Protein AF-0000000067512627 (afdb_homodimer)

Secondary structure (DSSP, 8-state):
----------------HHHHHHHHHHHHHHHHTS--SPPPPPS---EEEEETTTHHHHHHHHHHHHHH-SSEEEEEES-EE-HHHHHHHHHHHHTT-EEEEEEEGGGHHHHHHHHHHHHTT--SSS----HHHHHHHEEE-SSSEEEETTEEEEEE-SSS-B--EEEEETTTEEEEES--EEHHHHHTSBEEEEEE--HHHHHHHHHHHHHHHTT-TT-----EEEE-SS-EEEEEEETTTHHHHHHHHHHHHHH--SEEEEEES-B--HHHHHHHHHHHHTT-EEEEEE-GGGTTTS-HHHHHHTT--EEE---SS-B--EEEEETTTEEEEES--BSHHHHHTSBEEEEEEE-HHHHHHHHHHHHHHHHHSEE-/----------------HHHHHHHHHHHHHHHHTS--SPPPPPS---EEEEETTTHHHHHHHHHHHHHH-SSEEEEEES-EE-HHHHHHHHHHHHTT-EEEEEEEGGGHHHHHHHHHHHHTT--SSS----HHHHHHHEEE-SSSEEEETTEEEEEE-SSS-B--EEEEETTTEEEEES--EEHHHHHTSBEEEEEE--HHHHHHHHHHHHHHHTT-TT-----EEEE-SS-EEEEEEETTTHHHHHHHHHHHHHH--SEEEEEES-B--HHHHHHHHHHHHTT-EEEEEE-GGGTTTS-HHHHHHTT--EEE---SS-B--EEEEETTTEEEEES--BSHHHHHTSBEEEEEEE-HHHHHHHHHHHHHHHHHSEE-

InterPro domains:
  IPR001736 Phospholipase D/Transphosphatidylase [PS50035] (158-185)
  IPR001736 Phospholipase D/Transphosphatidylase [PS50035] (315-342)
  IPR001736 Phospholipase D/Transphosphatidylase [SM00155] (158-185)
  IPR001736 Phospholipase D/Transphosphatidylase [SM00155] (315-342)
  IPR025202 Cardiolipin synthase-like, phospholipase D-like domain [PF13091] (62-212)
  IPR025202 Cardiolipin synthase-like, phospholipase D-like domain [PF13091] (249-370)
  IPR051406 Phospholipase D domain-containing protein [PTHR43856] (236-375)

Organism: Thermus thermophilus (strain ATCC 27634 / DSM 579 / HB8) (NCBI:txid300852)

Foldseek 3Di:
DDPPPPPDPPPPPPPDPVVVVVVVVVVVVVVVQPQPDADPADEDDKDKAKPQVCLVVVVVVLLVLLVPFDAEKEWEFAAAQALSNLLSVVNSVVNVHQYEYEYAPVRVVNNQQSNLQSLVVHDDPPGDDDPVSSVVAWADPDPFWIGGNNYIYGHQHDPAGQQAGWMQGNLFKMKFFAAGNHPCSSNAETIMIMIDRHSQVSVVVVQQSCCCSVPVVQGPQRKTWYHHDFKTWIKGKDQVVLVVQVVVVLVLLLPFDAEKFWEAAAAQQPSVLVSLLVSVVNPHQYEYEYAPVCPVRNPVVSCVVSVHWYWYFDRPDTHRWGWMAGPLFWIKTGSAGNDPSSHHPYIIMIIIMGGNVVSVVVVVVRVVRRVRTGTD/DPPPPPPDPPPPPPPPPVVVVVVVVVVVVVVVQPAPDADPADEDDKDKAKPQVCLVVVVVVLLVLLVPFDAEKEWEFEAAQALSNLLSVVNSVVNVHQYEYEYAPVRVVNNQQSNLQSLVVHDDPPGDDDPVSSVVAWADPDPFWIGGNNYIYGHQDDPAGQQAGWMQGNLFKMKFFAAGNHPCSHNAETIMIMIGRHSQVSVVVVQQSCCCSVPVVQGPQRKTWYHHDFKTWIKGKDQVVLVVQVVVVLVLLLPFDAEKFWEAAAAQQPSVLVSLLVSVVNPHQYEYEYAPVCPVRNPVVSCVVSVHWYWYFDRPDTHRWGWMAGPLFWIKTGSAGNDPSSHHPYIIMIIIMGGNVVSVVVVVVRVVRVVRTGTD

Solvent-accessible surface area (backbone atoms only — not comparable to full-atom values): 36776 Å² total; per-residue (Å²): 139,84,81,77,80,79,80,77,80,80,70,90,65,74,79,54,70,62,57,57,48,48,51,51,48,50,52,45,50,50,55,67,70,38,79,62,80,63,49,76,63,36,74,50,66,75,43,78,32,48,26,31,87,32,14,70,60,43,50,52,51,53,42,48,50,34,68,64,42,74,53,29,38,47,32,32,35,33,46,49,58,31,52,67,59,33,36,29,53,50,53,25,37,75,72,64,20,49,50,40,40,35,33,18,43,70,39,46,57,38,47,46,43,32,34,42,23,25,76,71,68,56,86,61,81,78,65,78,51,54,68,69,58,46,63,72,34,46,43,81,73,49,98,48,28,31,28,40,61,82,32,44,34,32,40,40,77,53,82,39,46,40,40,29,29,37,37,27,41,55,51,35,21,29,38,33,21,38,42,46,48,29,53,54,32,33,64,57,14,32,21,34,40,34,38,40,51,30,43,64,44,8,43,44,53,45,50,32,46,49,28,35,69,70,63,40,75,50,38,62,23,68,67,35,51,27,27,34,69,68,37,34,35,37,39,23,21,14,22,66,15,7,65,60,39,51,50,50,51,52,51,53,56,70,67,46,75,51,33,39,41,34,32,30,38,43,42,52,27,63,67,57,53,51,50,51,48,48,43,37,72,73,67,27,50,48,42,38,31,31,21,58,89,40,59,86,64,29,50,56,65,64,39,47,73,70,66,44,50,42,27,28,49,63,61,91,57,47,44,46,31,30,39,35,34,34,57,53,28,27,34,36,35,22,36,37,47,46,34,59,52,31,31,64,50,14,28,20,32,38,34,46,34,45,19,48,70,61,14,45,54,52,46,53,52,48,48,52,48,48,69,64,21,43,80,110,132,86,77,80,78,78,81,76,82,79,73,90,65,73,79,56,68,62,57,57,50,49,51,52,49,49,51,46,50,51,54,66,69,38,79,62,80,64,49,78,63,35,75,50,64,76,42,77,35,47,26,32,87,32,14,70,60,44,51,50,51,52,42,48,50,36,69,64,43,71,54,28,39,47,30,33,38,34,46,49,58,30,52,69,59,33,36,29,52,51,53,25,37,73,72,65,20,48,49,39,39,33,34,18,42,70,38,46,57,39,48,46,42,34,33,44,22,24,73,71,68,56,87,61,81,78,65,78,52,53,66,69,56,45,62,73,34,46,43,81,74,49,98,50,29,31,27,42,61,82,31,44,34,33,42,39,76,52,82,41,46,40,42,30,27,37,37,27,41,55,50,34,19,30,39,33,21,39,41,46,46,29,52,54,34,32,62,57,14,32,22,34,39,35,38,39,50,30,43,64,46,9,42,44,52,46,50,33,47,49,29,36,69,70,63,39,74,50,40,61,24,67,67,34,50,27,27,34,70,67,37,35,36,36,39,24,22,14,21,66,15,7,64,59,39,52,50,51,52,52,50,54,55,69,67,46,75,51,33,39,40,35,32,28,37,44,44,52,26,62,69,57,54,51,50,51,47,49,42,37,71,73,66,28,50,47,42,37,31,32,22,57,90,40,58,85,64,30,50,54,66,65,39,48,75,70,66,44,51,43,27,28,49,63,61,91,58,46,46,44,31,30,39,36,35,34,57,53,30,27,33,35,34,23,36,37,47,46,34,58,52,29,30,64,49,14,28,19,32,37,34,46,33,45,18,48,69,60,15,45,56,52,46,52,51,50,49,52,46,47,68,64,22,44,79,110

Nearest PDB structures (foldseek):
  1byr-assembly1_A  TM=9.201E-01  e=1.057E-13  Salmonella enterica subsp. enterica serovar Typhimurium
  4ggj-assembly1_A  TM=9.192E-01  e=8.841E-12  Mus musculus
  6ehi-assembly5_J  TM=8.937E-01  e=3.789E-11  Helicobacter pylori
  4h4a-assembly1_A  TM=8.060E-01  e=4.305E-07  Drosophila melanogaster
  4gen-assembly1_A  TM=7.871E-01  e=7.430E-07  Drosophila melanogaster

Structure (mmCIF, N/CA/C/O backbone):
data_AF-0000000067512627-model_v1
#
loop_
_entity.id
_entity.type
_entity.pdbx_description
1 polymer 'phospholipase D'
#
loop_
_atom_site.group_PDB
_atom_site.id
_atom_site.type_symbol
_atom_site.label_atom_id
_atom_site.label_alt_id
_atom_site.label_comp_id
_atom_site.label_asym_id
_atom_site.label_entity_id
_atom_site.label_seq_id
_atom_site.pdbx_PDB_ins_code
_atom_site.Cartn_x
_atom_site.Cartn_y
_atom_site.Cartn_z
_atom_site.occupancy
_atom_site.B_iso_or_equiv
_atom_site.auth_seq_id
_atom_site.auth_comp_id
_atom_site.auth_asym_id
_atom_site.auth_atom_id
_atom_site.pdbx_PDB_model_num
ATOM 1 N N . MET A 1 1 ? 11 -91.188 35.906 1 28.27 1 MET A N 1
ATOM 2 C CA . MET A 1 1 ? 9.742 -90.5 35.719 1 28.27 1 MET A CA 1
ATOM 3 C C . MET A 1 1 ? 10 -89 35.375 1 28.27 1 MET A C 1
ATOM 5 O O . MET A 1 1 ? 10.469 -88.25 36.188 1 28.27 1 MET A O 1
ATOM 9 N N . ALA A 1 2 ? 10.484 -88.75 34.062 1 29.45 2 ALA A N 1
ATOM 10 C CA . ALA A 1 2 ? 11.023 -87.625 33.281 1 29.45 2 ALA A CA 1
ATOM 11 C C . ALA A 1 2 ? 9.984 -86.562 33.094 1 29.45 2 ALA A C 1
ATOM 13 O O . ALA A 1 2 ? 8.906 -86.75 32.531 1 29.45 2 ALA A O 1
ATOM 14 N N . THR A 1 3 ? 9.836 -85.625 34 1 31.31 3 THR A N 1
ATOM 15 C CA . THR A 1 3 ? 8.93 -84.5 34.125 1 31.31 3 THR A CA 1
ATOM 16 C C . THR A 1 3 ? 9.117 -83.5 32.969 1 31.31 3 THR A C 1
ATOM 18 O O . THR A 1 3 ? 10.164 -82.875 32.875 1 31.31 3 THR A O 1
ATOM 21 N N . ARG A 1 4 ? 8.641 -83.812 31.75 1 28.98 4 ARG A N 1
ATOM 22 C CA . ARG A 1 4 ? 8.695 -83.062 30.5 1 28.98 4 ARG A CA 1
ATOM 23 C C . ARG A 1 4 ? 8 -81.75 30.641 1 28.98 4 ARG A C 1
ATOM 25 O O . ARG A 1 4 ? 6.805 -81.688 30.938 1 28.98 4 ARG A O 1
ATOM 32 N N . ARG A 1 5 ? 8.703 -80.625 31.047 1 28.73 5 ARG A N 1
ATOM 33 C CA . ARG A 1 5 ? 8.266 -79.25 31.172 1 28.73 5 ARG A CA 1
ATOM 34 C C . ARG A 1 5 ? 7.789 -78.688 29.828 1 28.73 5 ARG A C 1
ATOM 36 O O . ARG A 1 5 ? 8.555 -78.688 28.859 1 28.73 5 ARG A O 1
ATOM 43 N N . ARG A 1 6 ? 6.512 -78.938 29.438 1 30.44 6 ARG A N 1
ATOM 44 C CA . ARG A 1 6 ? 5.848 -78.438 28.25 1 30.44 6 ARG A CA 1
ATOM 45 C C . ARG A 1 6 ? 5.938 -76.875 28.156 1 30.44 6 ARG A C 1
ATOM 47 O O . ARG A 1 6 ? 5.492 -76.188 29.078 1 30.44 6 ARG A O 1
ATOM 54 N N . ARG A 1 7 ? 6.996 -76.312 27.547 1 28.25 7 ARG A N 1
ATOM 55 C CA . ARG A 1 7 ? 7.191 -74.938 27.25 1 28.25 7 ARG A CA 1
ATOM 56 C C . ARG A 1 7 ? 6 -74.375 26.484 1 28.25 7 ARG A C 1
ATOM 58 O O . ARG A 1 7 ? 5.598 -74.875 25.453 1 28.25 7 ARG A O 1
ATOM 65 N N . GLY A 1 8 ? 5.012 -73.75 27.156 1 28.27 8 GLY A N 1
ATOM 66 C CA . GLY A 1 8 ? 3.795 -73.062 26.703 1 28.27 8 GLY A CA 1
ATOM 67 C C . GLY A 1 8 ? 4.043 -72 25.641 1 28.27 8 GLY A C 1
ATOM 68 O O . GLY A 1 8 ? 4.941 -71.188 25.766 1 28.27 8 GLY A O 1
ATOM 69 N N . ARG A 1 9 ? 3.857 -72.375 24.328 1 32.09 9 ARG A N 1
ATOM 70 C CA . ARG A 1 9 ? 3.848 -71.5 23.172 1 32.09 9 ARG A CA 1
ATOM 71 C C . ARG A 1 9 ? 2.965 -70.25 23.406 1 32.09 9 ARG A C 1
ATOM 73 O O . ARG A 1 9 ? 1.767 -70.375 23.672 1 32.09 9 ARG A O 1
ATOM 80 N N . LYS A 1 10 ? 3.463 -69.125 24.016 1 29.34 10 LYS A N 1
ATOM 81 C CA . LYS A 1 10 ? 2.746 -67.875 24.109 1 29.34 10 LYS A CA 1
ATOM 82 C C . LYS A 1 10 ? 2.275 -67.438 22.734 1 29.34 10 LYS A C 1
ATOM 84 O O . LYS A 1 10 ? 3.082 -67.25 21.812 1 29.34 10 LYS A O 1
ATOM 89 N N . ALA A 1 11 ? 1.023 -67.688 22.312 1 33.25 11 ALA A N 1
ATOM 90 C CA . ALA A 1 11 ? 0.298 -67.188 21.141 1 33.25 11 ALA A CA 1
ATOM 91 C C . ALA A 1 11 ? 0.394 -65.688 21.031 1 33.25 11 ALA A C 1
ATOM 93 O O . ALA A 1 11 ? 0.182 -65 22.016 1 33.25 11 ALA A O 1
ATOM 94 N N . ILE A 1 12 ? 1.349 -65.188 20.25 1 37.91 12 ILE A N 1
ATOM 95 C CA . ILE A 1 12 ? 1.34 -63.781 19.828 1 37.91 12 ILE A CA 1
ATOM 96 C C . ILE A 1 12 ? -0.066 -63.375 19.375 1 37.91 12 ILE A C 1
ATOM 98 O O . ILE A 1 12 ? -0.472 -63.688 18.25 1 37.91 12 ILE A O 1
ATOM 102 N N . ALA A 1 13 ? -1.108 -63.688 20.188 1 35.69 13 ALA A N 1
ATOM 103 C CA . ALA A 1 13 ? -2.533 -63.5 19.906 1 35.69 13 ALA A CA 1
ATOM 104 C C . ALA A 1 13 ? -2.811 -62.156 19.25 1 35.69 13 ALA A C 1
ATOM 106 O O . ALA A 1 13 ? -3.467 -62.094 18.219 1 35.69 13 ALA A O 1
ATOM 107 N N . GLY A 1 14 ? -3.178 -61.125 20.047 1 39.88 14 GLY A N 1
ATOM 108 C CA . GLY A 1 14 ? -4.266 -60.156 19.875 1 39.88 14 GLY A CA 1
ATOM 109 C C . GLY A 1 14 ? -3.855 -58.938 19.094 1 39.88 14 GLY A C 1
ATOM 110 O O . GLY A 1 14 ? -3.719 -57.844 19.656 1 39.88 14 GLY A O 1
ATOM 111 N N . LEU A 1 15 ? -2.842 -58.938 18.281 1 48.44 15 LEU A N 1
ATOM 112 C CA . LEU A 1 15 ? -2.783 -57.594 17.688 1 48.44 15 LEU A CA 1
ATOM 113 C C . LEU A 1 15 ? -4.152 -57.188 17.172 1 48.44 15 LEU A C 1
ATOM 115 O O . LEU A 1 15 ? -4.75 -57.875 16.344 1 48.44 15 LEU A O 1
ATOM 119 N N . PRO A 1 16 ? -4.977 -56.375 17.969 1 54.78 16 PRO A N 1
ATOM 120 C CA . PRO A 1 16 ? -6.379 -56.062 17.688 1 54.78 16 PRO A CA 1
ATOM 121 C C . PRO A 1 16 ? -6.598 -55.594 16.25 1 54.78 16 PRO A C 1
ATOM 123 O O . PRO A 1 16 ? -5.684 -55.062 15.633 1 54.78 16 PRO A O 1
ATOM 126 N N . GLY A 1 17 ? -7.48 -56.188 15.5 1 58.78 17 GLY A N 1
ATOM 127 C CA . GLY A 1 17 ? -8.023 -55.875 14.195 1 58.78 17 GLY A CA 1
ATOM 128 C C . GLY A 1 17 ? -8.125 -54.375 13.961 1 58.78 17 GLY A C 1
ATOM 129 O O . GLY A 1 17 ? -8.07 -53.906 12.812 1 58.78 17 GLY A O 1
ATOM 130 N N . TYR A 1 18 ? -8.141 -53.625 15.117 1 65.19 18 TYR A N 1
ATOM 131 C CA . TYR A 1 18 ? -8.258 -52.188 14.969 1 65.19 18 TYR A CA 1
ATOM 132 C C . TYR A 1 18 ? -6.941 -51.562 14.508 1 65.19 18 TYR A C 1
ATOM 134 O O . TYR A 1 18 ? -6.934 -50.562 13.789 1 65.19 18 TYR A O 1
ATOM 142 N N . LEU A 1 19 ? -5.816 -52.25 14.891 1 64.19 19 LEU A N 1
ATOM 143 C CA . LEU A 1 19 ? -4.527 -51.75 14.438 1 64.19 19 LEU A CA 1
ATOM 144 C C . LEU A 1 19 ? -4.332 -52 12.953 1 64.19 19 LEU A C 1
ATOM 146 O O . LEU A 1 19 ? -3.793 -51.156 12.234 1 64.19 19 LEU A O 1
ATOM 150 N N . LEU A 1 20 ? -4.832 -53.156 12.539 1 63.38 20 LEU A N 1
ATOM 151 C CA . LEU A 1 20 ? -4.781 -53.438 11.109 1 63.38 20 LEU A CA 1
ATOM 152 C C . LEU A 1 20 ? -5.668 -52.5 10.328 1 63.38 20 LEU A C 1
ATOM 154 O O . LEU A 1 20 ? -5.273 -52 9.273 1 63.38 20 LEU A O 1
ATOM 158 N N . LEU A 1 21 ? -6.805 -52.125 10.945 1 65.5 21 LEU A N 1
ATOM 159 C CA . LEU A 1 21 ? -7.695 -51.156 10.32 1 65.5 21 LEU A CA 1
ATOM 160 C C . LEU A 1 21 ? -7.07 -49.781 10.312 1 65.5 21 LEU A C 1
ATOM 162 O O . LEU A 1 21 ? -7.184 -49.031 9.32 1 65.5 21 LEU A O 1
ATOM 166 N N . LEU A 1 22 ? -6.363 -49.469 11.344 1 66.62 22 LEU A N 1
ATOM 167 C CA . LEU A 1 22 ? -5.672 -48.188 11.414 1 66.62 22 LEU A CA 1
ATOM 168 C C . LEU A 1 22 ? -4.547 -48.125 10.391 1 66.62 22 LEU A C 1
ATOM 170 O O . LEU A 1 22 ? -4.379 -47.094 9.711 1 66.62 22 LEU A O 1
ATOM 174 N N . VAL A 1 23 ? -3.846 -49.156 10.211 1 66.62 23 VAL A N 1
ATOM 175 C CA . VAL A 1 23 ? -2.775 -49.219 9.219 1 66.62 23 VAL A CA 1
ATOM 176 C C . VAL A 1 23 ? -3.365 -49.125 7.812 1 66.62 23 VAL A C 1
ATOM 178 O O . VAL A 1 23 ? -2.84 -48.406 6.957 1 66.62 23 VAL A O 1
ATOM 181 N N . LEU A 1 24 ? -4.465 -49.688 7.59 1 65.44 24 LEU A N 1
ATOM 182 C CA . LEU A 1 24 ? -5.121 -49.656 6.289 1 65.44 24 LEU A CA 1
ATOM 183 C C . LEU A 1 24 ? -5.668 -48.25 6.012 1 65.44 24 LEU A C 1
ATOM 185 O O . LEU A 1 24 ? -5.566 -47.75 4.887 1 65.44 24 LEU A O 1
ATOM 189 N N . VAL A 1 25 ? -6.152 -47.594 7.039 1 63.91 25 VAL A N 1
ATOM 190 C CA . VAL A 1 25 ? -6.645 -46.219 6.895 1 63.91 25 VAL A CA 1
ATOM 191 C C . VAL A 1 25 ? -5.473 -45.281 6.668 1 63.91 25 VAL A C 1
ATOM 193 O O . VAL A 1 25 ? -5.543 -44.375 5.824 1 63.91 25 VAL A O 1
ATOM 196 N N . LEU A 1 26 ? -4.406 -45.469 7.312 1 63.03 26 LEU A N 1
ATOM 197 C CA . LEU A 1 26 ? -3.232 -44.594 7.148 1 63.03 26 LEU A CA 1
ATOM 198 C C . LEU A 1 26 ? -2.604 -44.812 5.773 1 63.03 26 LEU A C 1
ATOM 200 O O . LEU A 1 26 ? -2.176 -43.844 5.137 1 63.03 26 LEU A O 1
ATOM 204 N N . VAL A 1 27 ? -2.502 -46.031 5.336 1 59.41 27 VAL A N 1
ATOM 205 C CA . VAL A 1 27 ? -2.01 -46.344 3.992 1 59.41 27 VAL A CA 1
ATOM 206 C C . VAL A 1 27 ? -2.967 -45.75 2.953 1 59.41 27 VAL A C 1
ATOM 208 O O . VAL A 1 27 ? -2.533 -45.188 1.949 1 59.41 27 VAL A O 1
ATOM 211 N N . TRP A 1 28 ? -4.246 -45.875 3.24 1 54.38 28 TRP A N 1
ATOM 212 C CA . TRP A 1 28 ? -5.262 -45.281 2.373 1 54.38 28 TRP A CA 1
ATOM 213 C C . TRP A 1 28 ? -5.148 -43.75 2.357 1 54.38 28 TRP A C 1
ATOM 215 O O . TRP A 1 28 ? -5.18 -43.156 1.291 1 54.38 28 TRP A O 1
ATOM 225 N N . LEU A 1 29 ? -5.051 -43.188 3.496 1 54.31 29 LEU A N 1
ATOM 226 C CA . LEU A 1 29 ? -4.848 -41.719 3.592 1 54.31 29 LEU A CA 1
ATOM 227 C C . LEU A 1 29 ? -3.549 -41.312 2.912 1 54.31 29 LEU A C 1
ATOM 229 O O . LEU A 1 29 ? -3.502 -40.312 2.223 1 54.31 29 LEU A O 1
ATOM 233 N N . PHE A 1 30 ? -2.576 -42.062 3.152 1 52.72 30 PHE A N 1
ATOM 234 C CA . PHE A 1 30 ? -1.291 -41.812 2.506 1 52.72 30 PHE A CA 1
ATOM 235 C C . PHE A 1 30 ? -1.416 -41.938 0.992 1 52.72 30 PHE A C 1
ATOM 237 O O . PHE A 1 30 ? -0.82 -41.156 0.246 1 52.72 30 PHE A O 1
ATOM 244 N N . GLN A 1 31 ? -2.031 -42.938 0.561 1 46.84 31 GLN A N 1
ATOM 245 C CA . GLN A 1 31 ? -2.252 -43.156 -0.866 1 46.84 31 GLN A CA 1
ATOM 246 C C . GLN A 1 31 ? -3.176 -42.062 -1.441 1 46.84 31 GLN A C 1
ATOM 248 O O . GLN A 1 31 ? -2.994 -41.625 -2.58 1 46.84 31 GLN A O 1
ATOM 253 N N . GLU A 1 32 ? -4.172 -41.781 -0.747 1 46.12 32 GLU A N 1
ATOM 254 C CA . GLU A 1 32 ? -5.137 -40.781 -1.198 1 46.12 32 GLU A CA 1
ATOM 255 C C . GLU A 1 32 ? -4.516 -39.375 -1.221 1 46.12 32 GLU A C 1
ATOM 257 O O . GLU A 1 32 ? -4.887 -38.531 -2.045 1 46.12 32 GLU A O 1
ATOM 262 N N . LEU A 1 33 ? -3.711 -39.156 -0.329 1 47.28 33 LEU A N 1
ATOM 263 C CA . LEU A 1 33 ? -3.096 -37.844 -0.271 1 47.28 33 LEU A CA 1
ATOM 264 C C . LEU A 1 33 ? -1.9 -37.75 -1.216 1 47.28 33 LEU A C 1
ATOM 266 O O . LEU A 1 33 ? -1.246 -36.719 -1.304 1 47.28 33 LEU A O 1
ATOM 270 N N . ARG A 1 34 ? -1.426 -38.906 -1.772 1 47.09 34 ARG A N 1
ATOM 271 C CA . ARG A 1 34 ? -0.38 -38.875 -2.791 1 47.09 34 ARG A CA 1
ATOM 272 C C . ARG A 1 34 ? -0.934 -38.406 -4.129 1 47.09 34 ARG A C 1
ATOM 274 O O . ARG A 1 34 ? -2.055 -38.75 -4.504 1 47.09 34 ARG A O 1
ATOM 281 N N . PRO A 1 35 ? -0.338 -37.312 -4.738 1 51.31 35 PRO A N 1
ATOM 282 C CA . PRO A 1 35 ? -0.802 -37 -6.09 1 51.31 35 PRO A CA 1
ATOM 283 C C . PRO A 1 35 ? -0.844 -38.219 -7.004 1 51.31 35 PRO A C 1
ATOM 285 O O . PRO A 1 35 ? 0.062 -39.062 -6.965 1 51.31 35 PRO A O 1
ATOM 288 N N . GLY A 1 36 ? -1.942 -38.875 -7.262 1 51.19 36 GLY A N 1
ATOM 289 C CA . GLY A 1 36 ? -2.1 -39.969 -8.195 1 51.19 36 GLY A CA 1
ATOM 290 C C . GLY A 1 36 ? -1.225 -39.844 -9.43 1 51.19 36 GLY A C 1
ATOM 291 O O . GLY A 1 36 ? -0.636 -38.781 -9.672 1 51.19 36 GLY A O 1
ATOM 292 N N . PRO A 1 37 ? -0.903 -41 -10.117 1 53.56 37 PRO A N 1
ATOM 293 C CA . PRO A 1 37 ? -0.169 -40.969 -11.383 1 53.56 37 PRO A CA 1
ATOM 294 C C . PRO A 1 37 ? -0.667 -39.875 -12.328 1 53.56 37 PRO A C 1
ATOM 296 O O . PRO A 1 37 ? -1.82 -39.469 -12.234 1 53.56 37 PRO A O 1
ATOM 299 N N . ALA A 1 38 ? 0.306 -39.219 -13.055 1 63.31 38 ALA A N 1
ATOM 300 C CA . ALA A 1 38 ? -0.063 -38.188 -14.031 1 63.31 38 ALA A CA 1
ATOM 301 C C . ALA A 1 38 ? -1.141 -38.688 -14.984 1 63.31 38 ALA A C 1
ATOM 303 O O . ALA A 1 38 ? -1.037 -39.812 -15.516 1 63.31 38 ALA A O 1
ATOM 304 N N . PRO A 1 39 ? -2.201 -37.969 -15.055 1 71.06 39 PRO A N 1
ATOM 305 C CA . PRO A 1 39 ? -3.209 -38.312 -16.062 1 71.06 39 PRO A CA 1
ATOM 306 C C . PRO A 1 39 ? -2.639 -38.344 -17.469 1 71.06 39 PRO A C 1
ATOM 308 O O . PRO A 1 39 ? -1.522 -37.875 -17.703 1 71.06 39 PRO A O 1
ATOM 311 N N . PRO A 1 40 ? -3.303 -39.031 -18.312 1 74.75 40 PRO A N 1
ATOM 312 C CA . PRO A 1 40 ? -2.854 -39.031 -19.703 1 74.75 40 PRO A CA 1
ATOM 313 C C . PRO A 1 40 ? -2.607 -37.625 -20.25 1 74.75 40 PRO A C 1
ATOM 315 O O . PRO A 1 40 ? -3.301 -36.688 -19.875 1 74.75 40 PRO A O 1
ATOM 318 N N . ALA A 1 41 ? -1.613 -37.562 -21.078 1 85 41 ALA A N 1
ATOM 319 C CA . ALA A 1 41 ? -1.173 -36.281 -21.609 1 85 41 ALA A CA 1
ATOM 320 C C . ALA A 1 41 ? -2.271 -35.625 -22.453 1 85 41 ALA A C 1
ATOM 322 O O . ALA A 1 41 ? -2.854 -36.25 -23.328 1 85 41 ALA A O 1
ATOM 323 N N . GLU A 1 42 ? -2.6 -34.469 -22.047 1 89.25 42 GLU A N 1
ATOM 324 C CA . GLU A 1 42 ? -3.516 -33.625 -22.828 1 89.25 42 GLU A CA 1
ATOM 325 C C . GLU A 1 42 ? -2.783 -32.906 -23.953 1 89.25 42 GLU A C 1
ATOM 327 O O . GLU A 1 42 ? -1.557 -32.781 -23.922 1 89.25 42 GLU A O 1
ATOM 332 N N . THR A 1 43 ? -3.582 -32.531 -24.938 1 86.88 43 THR A N 1
ATOM 333 C CA . THR A 1 43 ? -2.982 -31.828 -26.062 1 86.88 43 THR A CA 1
ATOM 334 C C . THR A 1 43 ? -2.707 -30.359 -25.719 1 86.88 43 THR A C 1
ATOM 336 O O . THR A 1 43 ? -3.459 -29.75 -24.953 1 86.88 43 THR A O 1
ATOM 339 N N . GLY A 1 44 ? -1.593 -29.859 -26.203 1 91 44 GLY A N 1
ATOM 340 C CA . GLY A 1 44 ? -1.234 -28.469 -26 1 91 44 GLY A CA 1
ATOM 341 C C . GLY A 1 44 ? 0.189 -28.297 -25.5 1 91 44 GLY A C 1
ATOM 342 O O . GLY A 1 44 ? 0.793 -29.219 -24.984 1 91 44 GLY A O 1
ATOM 343 N N . GLU A 1 45 ? 0.703 -27.125 -25.781 1 94.44 45 GLU A N 1
ATOM 344 C CA . GLU A 1 45 ? 2.062 -26.797 -25.359 1 94.44 45 GLU A CA 1
ATOM 345 C C . GLU A 1 45 ? 2.062 -25.656 -24.344 1 94.44 45 GLU A C 1
ATOM 347 O O . GLU A 1 45 ? 1.308 -24.688 -24.484 1 94.44 45 GLU A O 1
ATOM 352 N N . ALA A 1 46 ? 2.859 -25.875 -23.328 1 97.31 46 ALA A N 1
ATOM 353 C CA . ALA A 1 46 ? 3.039 -24.797 -22.375 1 97.31 46 ALA A CA 1
ATOM 354 C C . ALA A 1 46 ? 3.723 -23.594 -23.016 1 97.31 46 ALA A C 1
ATOM 356 O O . ALA A 1 46 ? 4.609 -23.75 -23.859 1 97.31 46 ALA A O 1
ATOM 357 N N . GLU A 1 47 ? 3.26 -22.391 -22.656 1 98.31 47 GLU A N 1
ATOM 358 C CA . GLU A 1 47 ? 3.926 -21.156 -23.047 1 98.31 47 GLU A CA 1
ATOM 359 C C . GLU A 1 47 ? 4.477 -20.406 -21.844 1 98.31 47 GLU A C 1
ATOM 361 O O . GLU A 1 47 ? 3.85 -20.391 -20.781 1 98.31 47 GLU A O 1
ATOM 366 N N . VAL A 1 48 ? 5.676 -19.891 -22.016 1 98.75 48 VAL A N 1
ATOM 367 C CA . VAL A 1 48 ? 6.254 -19.094 -20.938 1 98.75 48 VAL A CA 1
ATOM 368 C C . VAL A 1 48 ? 6.715 -17.75 -21.469 1 98.75 48 VAL A C 1
ATOM 370 O O . VAL A 1 48 ? 7.199 -17.656 -22.609 1 98.75 48 VAL A O 1
ATOM 373 N N . TYR A 1 49 ? 6.508 -16.703 -20.719 1 98.88 49 TYR A N 1
ATOM 374 C CA . TYR A 1 49 ? 6.945 -15.344 -21.016 1 98.88 49 TYR A CA 1
ATOM 375 C C . TYR A 1 49 ? 7.746 -14.758 -19.859 1 98.88 49 TYR A C 1
ATOM 377 O O . TYR A 1 49 ? 7.363 -14.906 -18.703 1 98.88 49 TYR A O 1
ATOM 385 N N . PHE A 1 50 ? 8.852 -14.141 -20.188 1 98.88 50 PHE A N 1
ATOM 386 C CA . PHE A 1 50 ? 9.68 -13.508 -19.172 1 98.88 50 PHE A CA 1
ATOM 387 C C . PHE A 1 50 ? 9.656 -11.992 -19.328 1 98.88 50 PHE A C 1
ATOM 389 O O . PHE A 1 50 ? 9.883 -11.469 -20.422 1 98.88 50 PHE A O 1
ATOM 396 N N . MET A 1 51 ? 9.32 -11.406 -18.203 1 98.75 51 MET A N 1
ATOM 397 C CA . MET A 1 51 ? 9.328 -9.945 -18.172 1 98.75 51 MET A CA 1
ATOM 398 C C . MET A 1 51 ? 10.672 -9.422 -17.656 1 98.75 51 MET A C 1
ATOM 400 O O . MET A 1 51 ? 11.367 -10.109 -16.906 1 98.75 51 MET A O 1
ATOM 404 N N . PRO A 1 52 ? 11.039 -8.203 -18.078 1 98 52 PRO A N 1
ATOM 405 C CA . PRO A 1 52 ? 10.172 -7.285 -18.812 1 98 52 PRO A CA 1
ATOM 406 C C . PRO A 1 52 ? 10.273 -7.469 -20.328 1 98 52 PRO A C 1
ATOM 408 O O . PRO A 1 52 ? 9.445 -6.945 -21.078 1 98 52 PRO A O 1
ATOM 411 N N . GLU A 1 53 ? 11.234 -8.219 -20.828 1 97.56 53 GLU A N 1
ATOM 412 C CA . GLU A 1 53 ? 11.547 -8.273 -22.25 1 97.56 53 GLU A CA 1
ATOM 413 C C . GLU A 1 53 ? 10.344 -8.758 -23.062 1 97.56 53 GLU A C 1
ATOM 415 O O . GLU A 1 53 ? 10.07 -8.242 -24.141 1 97.56 53 GLU A O 1
ATOM 420 N N . GLU A 1 54 ? 9.672 -9.695 -22.531 1 98.62 54 GLU A N 1
ATOM 421 C CA . GLU A 1 54 ? 8.539 -10.25 -23.25 1 98.62 54 GLU A CA 1
ATOM 422 C C . GLU A 1 54 ? 7.215 -9.719 -22.703 1 98.62 54 GLU A C 1
ATOM 424 O O . GLU A 1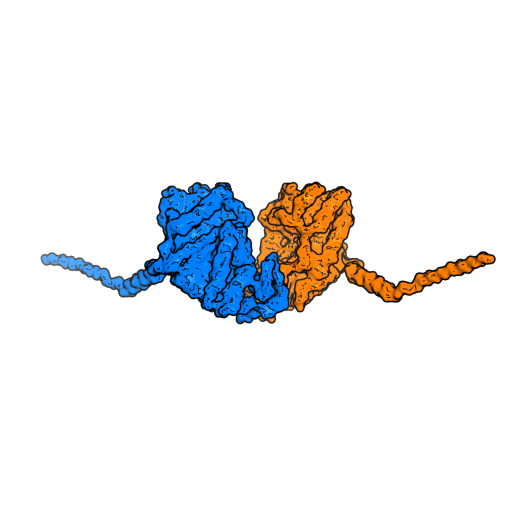 54 ? 6.152 -10.281 -22.969 1 98.62 54 GLU A O 1
ATOM 429 N N . GLY A 1 55 ? 7.258 -8.664 -21.969 1 98.44 55 GLY A N 1
ATOM 430 C CA . GLY A 1 55 ? 6.098 -8.094 -21.312 1 98.44 55 GLY A CA 1
ATOM 431 C C . GLY A 1 55 ? 4.961 -7.785 -22.266 1 98.44 55 GLY A C 1
ATOM 432 O O . GLY A 1 55 ? 3.832 -8.242 -22.062 1 98.44 55 GLY A O 1
ATOM 433 N N . PRO A 1 56 ? 5.234 -7.062 -23.344 1 98.06 56 PRO A N 1
ATOM 434 C CA . PRO A 1 56 ? 4.172 -6.738 -24.297 1 98.06 56 PRO A CA 1
ATOM 435 C C . PRO A 1 56 ? 3.537 -7.98 -24.922 1 98.06 56 PRO A C 1
ATOM 437 O O . PRO A 1 56 ? 2.314 -8.047 -25.062 1 98.06 56 PRO A O 1
ATOM 440 N N . ARG A 1 57 ? 4.34 -8.977 -25.25 1 98.69 57 ARG A N 1
ATOM 441 C CA . ARG A 1 57 ? 3.818 -10.219 -25.828 1 98.69 57 ARG A CA 1
ATOM 442 C C . ARG A 1 57 ? 2.98 -10.984 -24.812 1 98.69 57 ARG A C 1
ATOM 444 O O . ARG A 1 57 ? 1.945 -11.555 -25.156 1 98.69 57 ARG A O 1
ATOM 451 N N . ALA A 1 58 ? 3.496 -10.992 -23.625 1 98.88 58 ALA A N 1
ATOM 452 C CA . ALA A 1 58 ? 2.766 -11.688 -22.562 1 98.88 58 ALA A CA 1
ATOM 453 C C . ALA A 1 58 ? 1.39 -11.055 -22.344 1 98.88 58 ALA A C 1
ATOM 455 O O . ALA A 1 58 ? 0.382 -11.766 -22.281 1 98.88 58 ALA A O 1
ATOM 456 N N . LYS A 1 59 ? 1.357 -9.789 -22.219 1 98.56 59 LYS A N 1
ATOM 457 C CA . LYS A 1 59 ? 0.094 -9.086 -22 1 98.56 59 LYS A CA 1
ATOM 458 C C . LYS A 1 59 ? -0.858 -9.297 -23.172 1 98.56 59 LYS A C 1
ATOM 460 O O . LYS A 1 59 ? -2.051 -9.539 -22.969 1 98.56 59 LYS A O 1
ATOM 465 N N . ALA A 1 60 ? -0.32 -9.18 -24.375 1 98.75 60 ALA A N 1
ATOM 466 C CA . ALA A 1 60 ? -1.14 -9.398 -25.562 1 98.75 60 ALA A CA 1
ATOM 467 C C . ALA A 1 60 ? -1.747 -10.805 -25.547 1 98.75 60 ALA A C 1
ATOM 469 O O . ALA A 1 60 ? -2.902 -10.984 -25.938 1 98.75 60 ALA A O 1
ATOM 470 N N . ARG A 1 61 ? -0.942 -11.75 -25.172 1 98.81 61 ARG A N 1
ATOM 471 C CA . ARG A 1 61 ? -1.425 -13.125 -25.125 1 98.81 61 ARG A CA 1
ATOM 472 C C . ARG A 1 61 ? -2.525 -13.289 -24.078 1 98.81 61 ARG A C 1
ATOM 474 O O . ARG A 1 61 ? -3.52 -13.977 -24.312 1 98.81 61 ARG A O 1
ATOM 481 N N . LEU A 1 62 ? -2.354 -12.68 -22.938 1 98.88 62 LEU A N 1
ATOM 482 C CA . LEU A 1 62 ? -3.361 -12.695 -21.891 1 98.88 62 LEU A CA 1
ATOM 483 C C . LEU A 1 62 ? -4.668 -12.078 -22.375 1 98.88 62 LEU A C 1
ATOM 485 O O . LEU A 1 62 ? -5.742 -12.641 -22.156 1 98.88 62 LEU A O 1
ATOM 489 N N . LEU A 1 63 ? -4.551 -10.953 -23.016 1 98.81 63 LEU A N 1
ATOM 490 C CA . LEU A 1 63 ? -5.734 -10.281 -23.547 1 98.81 63 LEU A CA 1
ATOM 491 C C . LEU A 1 63 ? -6.41 -11.141 -24.609 1 98.81 63 LEU A C 1
ATOM 493 O O . LEU A 1 63 ? -7.641 -11.172 -24.703 1 98.81 63 LEU A O 1
ATOM 497 N N . ALA A 1 64 ? -5.59 -11.789 -25.422 1 98.88 64 ALA A N 1
ATOM 498 C CA . ALA A 1 64 ? -6.148 -12.68 -26.422 1 98.88 64 ALA A CA 1
ATOM 499 C C . ALA A 1 64 ? -6.938 -13.82 -25.781 1 98.88 64 ALA A C 1
ATOM 501 O O . ALA A 1 64 ? -7.957 -14.258 -26.328 1 98.88 64 ALA A O 1
ATOM 502 N N . LEU A 1 65 ? -6.477 -14.336 -24.703 1 98.81 65 LEU A N 1
ATOM 503 C CA . LEU A 1 65 ? -7.203 -15.359 -23.969 1 98.81 65 LEU A CA 1
ATOM 504 C C . LEU A 1 65 ? -8.555 -14.844 -23.5 1 98.81 65 LEU A C 1
ATOM 506 O O . LEU A 1 65 ? -9.57 -15.539 -23.609 1 98.81 65 LEU A O 1
ATOM 510 N N . MET A 1 66 ? -8.555 -13.664 -22.969 1 98.88 66 MET A N 1
ATOM 511 C CA . MET A 1 66 ? -9.805 -13.055 -22.516 1 98.88 66 MET A CA 1
ATOM 512 C C . MET A 1 66 ? -10.766 -12.852 -23.688 1 98.88 66 MET A C 1
ATOM 514 O O . MET A 1 66 ? -11.953 -13.156 -23.578 1 98.88 66 MET A O 1
ATOM 518 N N . ASP A 1 67 ? -10.219 -12.414 -24.797 1 98.75 67 ASP A N 1
ATOM 519 C CA . ASP A 1 67 ? -11.023 -12.141 -25.984 1 98.75 67 ASP A CA 1
ATOM 520 C C . ASP A 1 67 ? -11.562 -13.438 -26.578 1 98.75 67 ASP A C 1
ATOM 522 O O . ASP A 1 67 ? -12.617 -13.43 -27.219 1 98.75 67 ASP A O 1
ATOM 526 N N . GLY A 1 68 ? -10.891 -14.484 -26.328 1 98.62 68 GLY A N 1
ATOM 527 C CA . GLY A 1 68 ? -11.281 -15.758 -26.922 1 98.62 68 GLY A CA 1
ATOM 528 C C . GLY A 1 68 ? -12.148 -16.594 -26 1 98.62 68 GLY A C 1
ATOM 529 O O . GLY A 1 68 ? -12.711 -17.609 -26.406 1 98.62 68 GLY A O 1
ATOM 530 N N . ALA A 1 69 ? -12.25 -16.172 -24.766 1 98.81 69 ALA A N 1
ATOM 531 C CA . ALA A 1 69 ? -13.031 -16.938 -23.797 1 98.81 69 ALA A CA 1
ATOM 532 C C . ALA A 1 69 ? -14.5 -17.016 -24.219 1 98.81 69 ALA A C 1
ATOM 534 O O . ALA A 1 69 ? -15.047 -16.031 -24.734 1 98.81 69 ALA A O 1
ATOM 535 N N . ARG A 1 70 ? -15.18 -18.125 -23.859 1 98.56 70 ARG A N 1
ATOM 536 C CA . ARG A 1 70 ? -16.547 -18.328 -24.312 1 98.56 70 ARG A CA 1
ATOM 537 C C . ARG A 1 70 ? -17.484 -18.562 -23.141 1 98.56 70 ARG A C 1
ATOM 539 O O . ARG A 1 70 ? -18.688 -18.281 -23.219 1 98.56 70 ARG A O 1
ATOM 546 N N . GLU A 1 71 ? -16.953 -19.078 -22.078 1 98.69 71 GLU A N 1
ATOM 547 C CA . GLU A 1 71 ? -17.844 -19.484 -20.984 1 98.69 71 GLU A CA 1
ATOM 548 C C . GLU A 1 71 ? -17.547 -18.703 -19.719 1 98.69 71 GLU A C 1
ATOM 550 O O . GLU A 1 71 ? -18.438 -18.109 -19.109 1 98.69 71 GLU A O 1
ATOM 555 N N . SER A 1 72 ? -16.266 -18.75 -19.281 1 98.88 72 SER A N 1
ATOM 556 C CA . SER A 1 72 ? -15.984 -18.141 -17.984 1 98.88 72 SER A CA 1
ATOM 557 C C . SER A 1 72 ? -14.539 -17.672 -17.906 1 98.88 72 SER A C 1
ATOM 559 O O . SER A 1 72 ? -13.664 -18.234 -18.562 1 98.88 72 SER A O 1
ATOM 561 N N . LEU A 1 73 ? -14.312 -16.625 -17.172 1 98.94 73 LEU A N 1
ATOM 562 C CA . LEU A 1 73 ? -13.023 -16.156 -16.688 1 98.94 73 LEU A CA 1
ATOM 563 C C . LEU A 1 73 ? -13.031 -16.062 -15.156 1 98.94 73 LEU A C 1
ATOM 565 O O . LEU A 1 73 ? -13.797 -15.266 -14.586 1 98.94 73 LEU A O 1
ATOM 569 N N . GLU A 1 74 ? -12.258 -16.906 -14.484 1 98.94 74 GLU A N 1
ATOM 570 C CA . GLU A 1 74 ? -12.117 -16.875 -13.031 1 98.94 74 GLU A CA 1
ATOM 571 C C . GLU A 1 74 ? -10.695 -16.516 -12.617 1 98.94 74 GLU A C 1
ATOM 573 O O . GLU A 1 74 ? -9.758 -17.281 -12.82 1 98.94 74 GLU A O 1
ATOM 578 N N . GLY A 1 75 ? -10.578 -15.305 -12.008 1 98.94 75 GLY A N 1
ATOM 579 C CA . GLY A 1 75 ? -9.25 -14.773 -11.727 1 98.94 75 GLY A CA 1
ATOM 580 C C . GLY A 1 75 ? -9.023 -14.5 -10.25 1 98.94 75 GLY A C 1
ATOM 581 O O . GLY A 1 75 ? -9.883 -13.922 -9.578 1 98.94 75 GLY A O 1
ATOM 582 N N . ALA A 1 76 ? -7.945 -14.961 -9.711 1 98.94 76 ALA A N 1
ATOM 583 C CA . ALA A 1 76 ? -7.422 -14.547 -8.406 1 98.94 76 ALA A CA 1
ATOM 584 C C . ALA A 1 76 ? -6.148 -13.719 -8.57 1 98.94 76 ALA A C 1
ATOM 586 O O . ALA A 1 76 ? -5.129 -14.227 -9.047 1 98.94 76 ALA A O 1
ATOM 587 N N . PHE A 1 77 ? -6.258 -12.461 -8.258 1 98.81 77 PHE A N 1
ATOM 588 C CA . PHE A 1 77 ? -5.168 -11.523 -8.492 1 98.81 77 PHE A CA 1
ATOM 589 C C . PHE A 1 77 ? -4.797 -10.797 -7.203 1 98.81 77 PHE A C 1
ATOM 591 O O . PHE A 1 77 ? -5.66 -10.219 -6.539 1 98.81 77 PHE A O 1
ATOM 598 N N . TYR A 1 78 ? -3.527 -10.805 -6.902 1 98.62 78 TYR A N 1
ATOM 599 C CA . TYR A 1 78 ? -3.062 -10.07 -5.727 1 98.62 78 TYR A CA 1
ATOM 600 C C . TYR A 1 78 ? -3.156 -8.57 -5.949 1 98.62 78 TYR A C 1
ATOM 602 O O . TYR A 1 78 ? -3.967 -7.891 -5.312 1 98.62 78 TYR A O 1
ATOM 610 N N . GLU A 1 79 ? -2.408 -8.023 -6.895 1 98.25 79 GLU A N 1
ATOM 611 C CA . GLU A 1 79 ? -2.52 -6.625 -7.305 1 98.25 79 GLU A CA 1
ATOM 612 C C . GLU A 1 79 ? -3.26 -6.5 -8.633 1 98.25 79 GLU A C 1
ATOM 614 O O . GLU A 1 79 ? -3.16 -7.379 -9.492 1 98.25 79 GLU A O 1
ATOM 619 N N . PHE A 1 80 ? -4.008 -5.395 -8.82 1 98.06 80 PHE A N 1
ATOM 620 C CA . PHE A 1 80 ? -4.809 -5.164 -10.016 1 98.06 80 PHE A CA 1
ATOM 621 C C . PHE A 1 80 ? -4.781 -3.689 -10.406 1 98.06 80 PHE A C 1
ATOM 623 O O . PHE A 1 80 ? -5.641 -2.914 -9.984 1 98.06 80 PHE A O 1
ATOM 630 N N . ARG A 1 81 ? -3.752 -3.342 -11.188 1 97.12 81 ARG A N 1
ATOM 631 C CA . ARG A 1 81 ? -3.551 -1.96 -11.609 1 97.12 81 ARG A CA 1
ATOM 632 C C . ARG A 1 81 ? -3.135 -1.89 -13.078 1 97.12 81 ARG A C 1
ATOM 634 O O . ARG A 1 81 ? -2.123 -1.271 -13.414 1 97.12 81 ARG A O 1
ATOM 641 N N . ASP A 1 82 ? -3.924 -2.553 -13.906 1 97.5 82 ASP A N 1
ATOM 642 C CA . ASP A 1 82 ? -3.689 -2.512 -15.344 1 97.5 82 ASP A CA 1
ATOM 643 C C . ASP A 1 82 ? -4.992 -2.27 -16.109 1 97.5 82 ASP A C 1
ATOM 645 O O . ASP A 1 82 ? -5.871 -3.131 -16.125 1 97.5 82 ASP A O 1
ATOM 649 N N . LEU A 1 83 ? -5.07 -1.154 -16.766 1 97.25 83 LEU A N 1
ATOM 650 C CA . LEU A 1 83 ? -6.305 -0.742 -17.438 1 97.25 83 LEU A CA 1
ATOM 651 C C . LEU A 1 83 ? -6.629 -1.668 -18.594 1 97.25 83 LEU A C 1
ATOM 653 O O . LEU A 1 83 ? -7.801 -1.959 -18.859 1 97.25 83 LEU A O 1
ATOM 657 N N . GLU A 1 84 ? -5.621 -2.117 -19.312 1 97.75 84 GLU A N 1
ATOM 658 C CA . GLU A 1 84 ? -5.848 -3.008 -20.438 1 97.75 84 GLU A CA 1
ATOM 659 C C . GLU A 1 84 ? -6.426 -4.344 -19.984 1 97.75 84 GLU A C 1
ATOM 661 O O . GLU A 1 84 ? -7.297 -4.91 -20.656 1 97.75 84 GLU A O 1
ATOM 666 N N . VAL A 1 85 ? -5.93 -4.828 -18.922 1 98.56 85 VAL A N 1
ATOM 667 C CA . VAL A 1 85 ? -6.449 -6.078 -18.375 1 98.56 85 VAL A CA 1
ATOM 668 C C . VAL A 1 85 ? -7.906 -5.895 -17.953 1 98.56 85 VAL A C 1
ATOM 670 O O . VAL A 1 85 ? -8.758 -6.738 -18.25 1 98.56 85 VAL A O 1
ATOM 673 N N . ALA A 1 86 ? -8.172 -4.781 -17.281 1 98.75 86 ALA A N 1
ATOM 674 C CA . ALA A 1 86 ? -9.547 -4.469 -16.891 1 98.75 86 ALA A CA 1
ATOM 675 C C . ALA A 1 86 ? -10.461 -4.414 -18.109 1 98.75 86 ALA A C 1
ATOM 677 O O . ALA A 1 86 ? -11.57 -4.957 -18.094 1 98.75 86 ALA A O 1
ATOM 678 N N . GLN A 1 87 ? -10.008 -3.828 -19.141 1 98.62 87 GLN A N 1
ATOM 679 C CA . GLN A 1 87 ? -10.781 -3.723 -20.375 1 98.62 87 GLN A CA 1
ATOM 680 C C . GLN A 1 87 ? -11.031 -5.098 -20.984 1 98.62 87 GLN A C 1
ATOM 682 O O . GLN A 1 87 ? -12.133 -5.375 -21.484 1 98.62 87 GLN A O 1
ATOM 687 N N . GLY A 1 88 ? -9.977 -5.902 -20.969 1 98.81 88 GLY A N 1
ATOM 688 C CA . GLY A 1 88 ? -10.141 -7.25 -21.469 1 98.81 88 GLY A CA 1
ATOM 689 C C . GLY A 1 88 ? -11.211 -8.039 -20.75 1 98.81 88 GLY A C 1
ATOM 690 O O . GLY A 1 88 ? -12.023 -8.727 -21.375 1 98.81 88 GLY A O 1
ATOM 691 N N . LEU A 1 89 ? -11.25 -7.922 -19.438 1 98.94 89 LEU A N 1
ATOM 692 C CA . LEU A 1 89 ? -12.25 -8.609 -18.641 1 98.94 89 LEU A CA 1
ATOM 693 C C . LEU A 1 89 ? -13.648 -8.086 -18.938 1 98.94 89 LEU A C 1
ATOM 695 O O . LEU A 1 89 ? -14.586 -8.875 -19.078 1 98.94 89 LEU A O 1
ATOM 699 N N . LEU A 1 90 ? -13.742 -6.801 -19.062 1 98.81 90 LEU A N 1
ATOM 700 C CA . LEU A 1 90 ? -15.047 -6.195 -19.328 1 98.81 90 LEU A CA 1
ATOM 701 C C . LEU A 1 90 ? -15.539 -6.535 -20.734 1 98.81 90 LEU A C 1
ATOM 703 O O . LEU A 1 90 ? -16.734 -6.711 -20.938 1 98.81 90 LEU A O 1
ATOM 707 N N . ARG A 1 91 ? -14.617 -6.617 -21.75 1 98.75 91 ARG A N 1
ATOM 708 C CA . ARG A 1 91 ? -15.016 -7.051 -23.078 1 98.75 91 ARG A CA 1
ATOM 709 C C . ARG A 1 91 ? -15.555 -8.477 -23.062 1 98.75 91 ARG A C 1
ATOM 711 O O . ARG A 1 91 ? -16.531 -8.789 -23.734 1 98.75 91 ARG A O 1
ATOM 718 N N . ALA A 1 92 ? -14.898 -9.352 -22.297 1 98.88 92 ALA A N 1
ATOM 719 C CA . ALA A 1 92 ? -15.391 -10.719 -22.156 1 98.88 92 ALA A CA 1
ATOM 720 C C . ALA A 1 92 ? -16.781 -10.742 -21.547 1 98.88 92 ALA A C 1
ATOM 722 O O . ALA A 1 92 ? -17.672 -11.43 -22.047 1 98.88 92 ALA A O 1
ATOM 723 N N . LYS A 1 93 ? -16.953 -9.984 -20.547 1 98.81 93 LYS A N 1
ATOM 724 C CA . LYS A 1 93 ? -18.25 -9.891 -19.891 1 98.81 93 LYS A CA 1
ATOM 725 C C . LYS A 1 93 ? -19.328 -9.422 -20.859 1 98.81 93 LYS A C 1
ATOM 727 O O . LYS A 1 93 ? -20.438 -9.961 -20.891 1 98.81 93 LYS A O 1
ATOM 732 N N . ALA A 1 94 ? -19 -8.477 -21.641 1 98.5 94 ALA A N 1
ATOM 733 C CA . ALA A 1 94 ? -19.938 -7.895 -22.594 1 98.5 94 ALA A CA 1
ATOM 734 C C . ALA A 1 94 ? -20.391 -8.93 -23.625 1 98.5 94 ALA A C 1
ATOM 736 O O . ALA A 1 94 ? -21.5 -8.844 -24.156 1 98.5 94 ALA A O 1
ATOM 737 N N . ARG A 1 95 ? -19.609 -9.852 -23.828 1 98.56 95 ARG A N 1
ATOM 738 C CA . ARG A 1 95 ? -19.922 -10.914 -24.766 1 98.56 95 ARG A CA 1
ATOM 739 C C . ARG A 1 95 ? -20.719 -12.023 -24.094 1 98.56 95 ARG A C 1
ATOM 741 O O . ARG A 1 95 ? -21.047 -13.039 -24.734 1 98.56 95 ARG A O 1
ATOM 748 N N . GLY A 1 96 ? -20.938 -11.898 -22.828 1 98.38 96 GLY A N 1
ATOM 749 C CA . GLY A 1 96 ? -21.75 -12.867 -22.109 1 98.38 96 GLY A CA 1
ATOM 750 C C . GLY A 1 96 ? -20.938 -13.883 -21.344 1 98.38 96 GLY A C 1
ATOM 751 O O . GLY A 1 96 ? -21.484 -14.82 -20.75 1 98.38 96 GLY A O 1
ATOM 752 N N . VAL A 1 97 ? -19.609 -13.727 -21.328 1 98.88 97 VAL A N 1
ATOM 753 C CA . VAL A 1 97 ? -18.719 -14.594 -20.562 1 98.88 97 VAL A CA 1
ATOM 754 C C . VAL A 1 97 ? -18.891 -14.305 -19.062 1 98.88 97 VAL A C 1
ATOM 756 O O . VAL A 1 97 ? -18.969 -13.148 -18.656 1 98.88 97 VAL A O 1
ATOM 759 N N . ARG A 1 98 ? -19.047 -15.336 -18.219 1 98.88 98 ARG A N 1
ATOM 760 C CA . ARG A 1 98 ? -19.094 -15.156 -16.781 1 98.88 98 ARG A CA 1
ATOM 761 C C . ARG A 1 98 ? -17.719 -14.797 -16.219 1 98.88 98 ARG A C 1
ATOM 763 O O . ARG A 1 98 ? -16.797 -15.617 -16.266 1 98.88 98 ARG A O 1
ATOM 770 N N . VAL A 1 99 ? -17.547 -13.602 -15.719 1 98.94 99 VAL A N 1
ATOM 771 C CA . VAL A 1 99 ? -16.281 -13.133 -15.172 1 98.94 99 VAL A CA 1
ATOM 772 C C . VAL A 1 99 ? -16.391 -12.961 -13.664 1 98.94 99 VAL A C 1
ATOM 774 O O . VAL A 1 99 ? -17.281 -12.25 -13.18 1 98.94 99 VAL A O 1
ATOM 777 N N . ARG A 1 100 ? -15.555 -13.633 -12.883 1 98.94 100 ARG A N 1
ATOM 778 C CA . ARG A 1 100 ? -15.469 -13.492 -11.43 1 98.94 100 ARG A CA 1
ATOM 779 C C . ARG A 1 100 ? -14.023 -13.289 -10.984 1 98.94 100 ARG A C 1
ATOM 781 O O . ARG A 1 100 ? -13.109 -13.914 -11.531 1 98.94 100 ARG A O 1
ATOM 788 N N . LEU A 1 101 ? -13.867 -12.414 -10.023 1 98.94 101 LEU A N 1
ATOM 789 C CA . LEU A 1 101 ? -12.523 -12.133 -9.531 1 98.94 101 LEU A CA 1
ATOM 790 C C . LEU A 1 101 ? -12.445 -12.344 -8.023 1 98.94 101 LEU A C 1
ATOM 792 O O . LEU A 1 101 ? -13.438 -12.172 -7.312 1 98.94 101 LEU A O 1
ATOM 796 N N . TYR A 1 102 ? -11.352 -12.781 -7.547 1 98.88 102 TYR A N 1
ATOM 797 C CA . TYR A 1 102 ? -10.984 -12.867 -6.141 1 98.88 102 TYR A CA 1
ATOM 798 C C . TYR A 1 102 ? -9.695 -12.109 -5.867 1 98.88 102 TYR A C 1
ATOM 800 O O . TYR A 1 102 ? -8.672 -12.344 -6.523 1 98.88 102 TYR A O 1
ATOM 808 N N . GLY A 1 103 ? -9.766 -11.133 -4.941 1 98.56 103 GLY A N 1
ATOM 809 C CA . GLY A 1 103 ? -8.625 -10.258 -4.75 1 98.56 103 GLY A CA 1
ATOM 810 C C . GLY A 1 103 ? -8.219 -10.109 -3.295 1 98.56 103 GLY A C 1
ATOM 811 O O . GLY A 1 103 ? -8.805 -10.75 -2.416 1 98.56 103 GLY A O 1
ATOM 812 N N . GLU A 1 104 ? -7.172 -9.406 -3.066 1 97.75 104 GLU A N 1
ATOM 813 C CA . GLU A 1 104 ? -6.691 -8.977 -1.758 1 97.75 104 GLU A CA 1
ATOM 814 C C . GLU A 1 104 ? -7.41 -7.711 -1.299 1 97.75 104 GLU A C 1
ATOM 816 O O . GLU A 1 104 ? -7.5 -6.734 -2.047 1 97.75 104 GLU A O 1
ATOM 821 N N . SER A 1 105 ? -7.906 -7.73 -0.092 1 95.88 105 SER A N 1
ATOM 822 C CA . SER A 1 105 ? -8.719 -6.625 0.395 1 95.88 105 SER A CA 1
ATOM 823 C C . SER A 1 105 ? -7.93 -5.32 0.417 1 95.88 105 SER A C 1
ATOM 825 O O . SER A 1 105 ? -8.492 -4.242 0.199 1 95.88 105 SER A O 1
ATOM 827 N N . ASP A 1 106 ? -6.68 -5.434 0.6 1 93.88 106 ASP A N 1
ATOM 828 C CA . ASP A 1 106 ? -5.832 -4.246 0.654 1 93.88 106 ASP A CA 1
ATOM 829 C C . ASP A 1 106 ? -5.797 -3.537 -0.697 1 93.88 106 ASP A C 1
ATOM 831 O O . ASP A 1 106 ? -5.41 -2.371 -0.781 1 93.88 106 ASP A O 1
ATOM 835 N N . TYR A 1 107 ? -6.18 -4.211 -1.75 1 96.69 107 TYR A N 1
ATOM 836 C CA . TYR A 1 107 ? -6.141 -3.613 -3.08 1 96.69 107 TYR A CA 1
ATOM 837 C C . TYR A 1 107 ? -7.551 -3.439 -3.639 1 96.69 107 TYR A C 1
ATOM 839 O O . TYR A 1 107 ? -7.73 -3.316 -4.852 1 96.69 107 TYR A O 1
ATOM 847 N N . ARG A 1 108 ? -8.539 -3.449 -2.777 1 96.38 108 ARG A N 1
ATOM 848 C CA . ARG A 1 108 ? -9.938 -3.301 -3.17 1 96.38 108 ARG A CA 1
ATOM 849 C C . ARG A 1 108 ? -10.141 -2.045 -4.012 1 96.38 108 ARG A C 1
ATOM 851 O O . ARG A 1 108 ? -10.812 -2.084 -5.043 1 96.38 108 ARG A O 1
ATOM 858 N N . GLU A 1 109 ? -9.555 -0.933 -3.598 1 94.62 109 GLU A N 1
ATOM 859 C CA . GLU A 1 109 ? -9.742 0.34 -4.285 1 94.62 109 GLU A CA 1
ATOM 860 C C . GLU A 1 109 ? -9.156 0.301 -5.691 1 94.62 109 GLU A C 1
ATOM 862 O O . GLU A 1 109 ? -9.68 0.935 -6.609 1 94.62 109 GLU A O 1
ATOM 867 N N . ASP A 1 110 ? -8.109 -0.431 -5.844 1 96.31 110 ASP A N 1
ATOM 868 C CA . ASP A 1 110 ? -7.527 -0.582 -7.176 1 96.31 110 ASP A CA 1
ATOM 869 C C . ASP A 1 110 ? -8.477 -1.329 -8.109 1 96.31 110 ASP A C 1
ATOM 871 O O . ASP A 1 110 ? -8.688 -0.92 -9.25 1 96.31 110 ASP A O 1
ATOM 875 N N . PHE A 1 111 ? -9.062 -2.414 -7.605 1 98.19 111 PHE A N 1
ATOM 876 C CA . PHE A 1 111 ? -10.047 -3.133 -8.398 1 98.19 111 PHE A CA 1
ATOM 877 C C . PHE A 1 111 ? -11.188 -2.209 -8.812 1 98.19 111 PHE A C 1
ATOM 879 O O . PHE A 1 111 ? -11.57 -2.174 -9.984 1 98.19 111 PHE A O 1
ATOM 886 N N . ARG A 1 112 ? -11.695 -1.428 -7.855 1 97.38 112 ARG A N 1
ATOM 887 C CA . ARG A 1 112 ? -12.781 -0.491 -8.117 1 97.38 112 ARG A CA 1
ATOM 888 C C . ARG A 1 112 ? -12.398 0.513 -9.195 1 97.38 112 ARG A C 1
ATOM 890 O O . ARG A 1 112 ? -13.086 0.638 -10.211 1 97.38 112 ARG A O 1
ATOM 897 N N . ARG A 1 113 ? -11.297 1.156 -8.992 1 96.56 113 ARG A N 1
ATOM 898 C CA . ARG A 1 113 ? -10.898 2.275 -9.836 1 96.56 113 ARG A CA 1
ATOM 899 C C . ARG A 1 113 ? -10.594 1.808 -11.258 1 96.56 113 ARG A C 1
ATOM 901 O O . ARG A 1 113 ? -11.039 2.42 -12.227 1 96.56 113 ARG A O 1
ATOM 908 N N . TYR A 1 114 ? -9.922 0.712 -11.398 1 97.88 114 TYR A N 1
ATOM 909 C CA . TYR A 1 114 ? -9.484 0.283 -12.727 1 97.88 114 TYR A CA 1
ATOM 910 C C . TYR A 1 114 ? -10.641 -0.319 -13.516 1 97.88 114 TYR A C 1
ATOM 912 O O . TYR A 1 114 ? -10.773 -0.081 -14.719 1 97.88 114 TYR A O 1
ATOM 920 N N . LEU A 1 115 ? -11.477 -1.078 -12.891 1 98.62 115 LEU A N 1
ATOM 921 C CA . LEU A 1 115 ? -12.625 -1.639 -13.594 1 98.62 115 LEU A CA 1
ATOM 922 C C . LEU A 1 115 ? -13.625 -0.546 -13.969 1 98.62 115 LEU A C 1
ATOM 924 O O . LEU A 1 115 ? -14.164 -0.546 -15.078 1 98.62 115 LEU A O 1
ATOM 928 N N . VAL A 1 116 ? -13.867 0.398 -13.031 1 98.31 116 VAL A N 1
ATOM 929 C CA . VAL A 1 116 ? -14.789 1.492 -13.328 1 98.31 116 VAL A CA 1
ATOM 930 C C . VAL A 1 116 ? -14.211 2.365 -14.438 1 98.31 116 VAL A C 1
ATOM 932 O O . VAL A 1 116 ? -14.914 2.717 -15.391 1 98.31 116 VAL A O 1
ATOM 935 N N . ALA A 1 117 ? -12.922 2.697 -14.336 1 97.94 117 ALA A N 1
ATOM 936 C CA . ALA A 1 117 ? -12.289 3.5 -15.375 1 97.94 117 ALA A CA 1
ATOM 937 C C . ALA A 1 117 ? -12.375 2.807 -16.734 1 97.94 117 ALA A C 1
ATOM 939 O O . ALA A 1 117 ? -12.672 3.445 -17.75 1 97.94 117 ALA A O 1
ATOM 940 N N . ALA A 1 118 ? -12.117 1.536 -16.734 1 98.31 118 ALA A N 1
ATOM 941 C CA . ALA A 1 118 ? -12.227 0.763 -17.969 1 98.31 118 ALA A CA 1
ATOM 942 C C . ALA A 1 118 ? -13.648 0.805 -18.516 1 98.31 118 ALA A C 1
ATOM 944 O O . ALA A 1 118 ? -13.844 0.946 -19.734 1 98.31 118 ALA A O 1
ATOM 945 N N . SER A 1 119 ? -14.602 0.685 -17.688 1 98.44 119 SER A N 1
ATOM 946 C CA . SER A 1 119 ? -16 0.7 -18.094 1 98.44 119 SER A CA 1
ATOM 947 C C . SER A 1 119 ? -16.391 2.055 -18.688 1 98.44 119 SER A C 1
ATOM 949 O O . SER A 1 119 ? -17.359 2.158 -19.438 1 98.44 119 SER A O 1
ATOM 951 N N . LEU A 1 120 ? -15.648 3.094 -18.297 1 97.5 120 LEU A N 1
ATOM 952 C CA . LEU A 1 120 ? -15.891 4.445 -18.781 1 97.5 12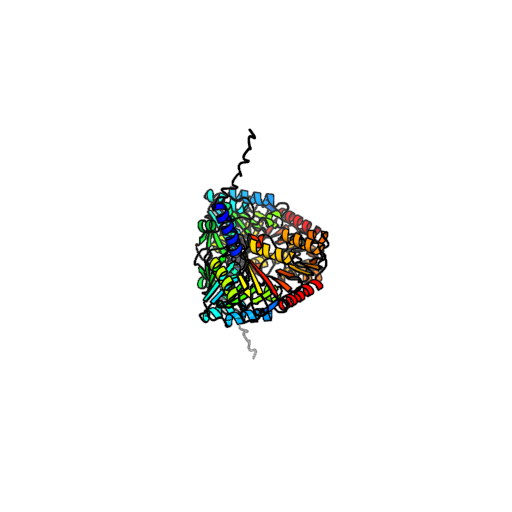0 LEU A CA 1
ATOM 953 C C . LEU A 1 120 ? -15.109 4.707 -20.062 1 97.5 120 LEU A C 1
ATOM 955 O O . LEU A 1 120 ? -15.164 5.812 -20.609 1 97.5 120 LEU A O 1
ATOM 959 N N . GLY A 1 121 ? -14.312 3.738 -20.516 1 96.5 121 GLY A N 1
ATOM 960 C CA . GLY A 1 121 ? -13.602 3.83 -21.781 1 96.5 121 GLY A CA 1
ATOM 961 C C . GLY A 1 121 ? -12.258 4.523 -21.656 1 96.5 121 GLY A C 1
ATOM 962 O O . GLY A 1 121 ? -11.664 4.93 -22.656 1 96.5 121 GLY A O 1
ATOM 963 N N . GLN A 1 122 ? -11.797 4.652 -20.375 1 95.06 122 GLN A N 1
ATOM 964 C CA . GLN A 1 122 ? -10.508 5.309 -20.203 1 95.06 122 GLN A CA 1
ATOM 965 C C . GLN A 1 122 ? -9.375 4.441 -20.75 1 95.06 122 GLN A C 1
ATOM 967 O O . GLN A 1 122 ? -9.406 3.217 -20.609 1 95.06 122 GLN A O 1
ATOM 972 N N . ARG A 1 123 ? -8.297 5.062 -21.281 1 90.25 123 ARG A N 1
ATOM 973 C CA . ARG A 1 123 ? -7.195 4.32 -21.875 1 90.25 123 ARG A CA 1
ATOM 974 C C . ARG A 1 123 ? -5.855 4.777 -21.312 1 90.25 123 ARG A C 1
ATOM 976 O O . ARG A 1 123 ? -4.824 4.152 -21.547 1 90.25 123 ARG A O 1
ATOM 983 N N . GLU A 1 124 ? -5.941 5.812 -20.516 1 88.38 124 GLU A N 1
ATOM 984 C CA . GLU A 1 124 ? -4.703 6.375 -19.984 1 88.38 124 GLU A CA 1
ATOM 985 C C . GLU A 1 124 ? -4.574 6.098 -18.484 1 88.38 124 GLU A C 1
ATOM 987 O O . GLU A 1 124 ? -5.574 6.062 -17.766 1 88.38 124 GLU A O 1
ATOM 992 N N . GLU A 1 125 ? -3.344 5.918 -18.078 1 85.38 125 GLU A N 1
ATOM 993 C CA . GLU A 1 125 ? -3.047 5.742 -16.656 1 85.38 125 GLU A CA 1
ATOM 994 C C . GLU A 1 125 ? -2.311 6.953 -16.094 1 85.38 125 GLU A C 1
ATOM 996 O O . GLU A 1 125 ? -1.547 7.609 -16.812 1 85.38 125 GLU A O 1
ATOM 1001 N N . PRO A 1 126 ? -2.553 7.246 -14.922 1 83.19 126 PRO A N 1
ATOM 1002 C CA . PRO A 1 126 ? -3.447 6.57 -13.977 1 83.19 126 PRO A CA 1
ATOM 1003 C C . PRO A 1 126 ? -4.918 6.918 -14.203 1 83.19 126 PRO A C 1
ATOM 1005 O O . PRO A 1 126 ? -5.23 8.016 -14.672 1 83.19 126 PRO A O 1
ATOM 1008 N N . PRO A 1 127 ? -5.801 5.926 -13.828 1 90.06 127 PRO A N 1
ATOM 1009 C CA . PRO A 1 127 ? -7.227 6.195 -14.031 1 90.06 127 PRO A CA 1
ATOM 1010 C C . PRO A 1 127 ? -7.734 7.355 -13.18 1 90.06 127 PRO A C 1
ATOM 1012 O O . PRO A 1 127 ? -7.199 7.613 -12.094 1 90.06 127 PRO A O 1
ATOM 1015 N N . ARG A 1 128 ? -8.672 8.031 -13.758 1 86.94 128 ARG A N 1
ATOM 1016 C CA . ARG A 1 128 ? -9.367 9.109 -13.062 1 86.94 128 ARG A CA 1
ATOM 1017 C C . ARG A 1 128 ? -10.852 8.789 -12.914 1 86.94 128 ARG A C 1
ATOM 1019 O O . ARG A 1 128 ? -11.594 8.805 -13.891 1 86.94 128 ARG A O 1
ATOM 1026 N N . VAL A 1 129 ? -11.234 8.469 -11.68 1 91.75 129 VAL A N 1
ATOM 1027 C CA . VAL A 1 129 ? -12.609 8.07 -11.43 1 91.75 129 VAL A CA 1
ATOM 1028 C C . VAL A 1 129 ? -13.227 8.961 -10.352 1 91.75 129 VAL A C 1
ATOM 1030 O O . VAL A 1 129 ? -12.672 9.094 -9.258 1 91.75 129 VAL A O 1
ATOM 1033 N N . ARG A 1 130 ? -14.375 9.625 -10.719 1 88.38 130 ARG A N 1
ATOM 1034 C CA . ARG A 1 130 ? -15.102 10.438 -9.742 1 88.38 130 ARG A CA 1
ATOM 1035 C C . ARG A 1 130 ? -15.922 9.562 -8.797 1 88.38 130 ARG A C 1
ATOM 1037 O O . ARG A 1 130 ? -16.328 8.453 -9.164 1 88.38 130 ARG A O 1
ATOM 1044 N N . PHE A 1 131 ? -16.172 10.102 -7.676 1 87.62 131 PHE A N 1
ATOM 1045 C CA . PHE A 1 131 ? -16.922 9.352 -6.684 1 87.62 131 PHE A CA 1
ATOM 1046 C C . PHE A 1 131 ? -18.297 8.977 -7.227 1 87.62 131 PHE A C 1
ATOM 1048 O O . PHE A 1 131 ? -18.797 7.883 -6.961 1 87.62 131 PHE A O 1
ATOM 1055 N N . ALA A 1 132 ? -18.891 9.867 -7.902 1 90.69 132 ALA A N 1
ATOM 1056 C CA . ALA A 1 132 ? -20.219 9.602 -8.461 1 90.69 132 ALA A CA 1
ATOM 1057 C C . ALA A 1 132 ? -20.188 8.391 -9.391 1 90.69 132 ALA A C 1
ATOM 1059 O O . ALA A 1 132 ? -21.141 7.609 -9.43 1 90.69 132 ALA A O 1
ATOM 1060 N N . GLU A 1 133 ? -19.078 8.227 -10.133 1 95 133 GLU A N 1
ATOM 1061 C CA . GLU A 1 133 ? -18.906 7.094 -11.039 1 95 133 GLU A CA 1
ATOM 1062 C C . GLU A 1 133 ? -18.734 5.793 -10.266 1 95 133 GLU A C 1
ATOM 1064 O O . GLU A 1 133 ? -19.234 4.746 -10.672 1 95 133 GLU A O 1
ATOM 1069 N N . LEU A 1 134 ? -18.016 5.871 -9.156 1 94.44 134 LEU A N 1
ATOM 1070 C CA . LEU A 1 134 ? -17.875 4.711 -8.281 1 94.44 134 LEU A CA 1
ATOM 1071 C C . LEU A 1 134 ? -19.219 4.289 -7.711 1 94.44 134 LEU A C 1
ATOM 1073 O O . LEU A 1 134 ? -19.578 3.107 -7.738 1 94.44 134 LEU A O 1
ATOM 1077 N N . LYS A 1 135 ? -19.969 5.266 -7.262 1 92.19 135 LYS A N 1
ATOM 1078 C CA . LYS A 1 135 ? -21.281 5 -6.656 1 92.19 135 LYS A CA 1
ATOM 1079 C C . LYS A 1 135 ? -22.219 4.316 -7.645 1 92.19 135 LYS A C 1
ATOM 1081 O O . LYS A 1 135 ? -23 3.455 -7.262 1 92.19 135 LYS A O 1
ATOM 1086 N N . GLU A 1 136 ? -22.031 4.719 -8.844 1 96.12 136 GLU A N 1
ATOM 1087 C CA . GLU A 1 136 ? -22.906 4.199 -9.883 1 96.12 136 GLU A CA 1
ATOM 1088 C C . GLU A 1 136 ? -22.516 2.779 -10.281 1 96.12 136 GLU A C 1
ATOM 1090 O O . GLU A 1 136 ? -23.375 1.99 -10.703 1 96.12 136 GLU A O 1
ATOM 1095 N N . ARG A 1 137 ? -21.25 2.461 -10.078 1 98 137 ARG A N 1
ATOM 1096 C CA . ARG A 1 137 ? -20.75 1.264 -10.742 1 98 137 ARG A CA 1
ATOM 1097 C C . ARG A 1 137 ? -20.234 0.242 -9.734 1 98 137 ARG A C 1
ATOM 1099 O O . ARG A 1 137 ? -19.797 -0.848 -10.109 1 98 137 ARG A O 1
ATOM 1106 N N . VAL A 1 138 ? -20.297 0.584 -8.484 1 97.5 138 VAL A N 1
ATOM 1107 C CA . VAL A 1 138 ? -19.906 -0.338 -7.422 1 97.5 138 VAL A CA 1
ATOM 1108 C C . VAL A 1 138 ? -21.109 -0.644 -6.531 1 97.5 138 VAL A C 1
ATOM 1110 O O . VAL A 1 138 ? -21.766 0.271 -6.02 1 97.5 138 VAL A O 1
ATOM 1113 N N . ARG A 1 139 ? -21.438 -1.874 -6.387 1 96.31 139 ARG A N 1
ATOM 1114 C CA . ARG A 1 139 ? -22.547 -2.326 -5.539 1 96.31 139 ARG A CA 1
ATOM 1115 C C . ARG A 1 139 ? -22.047 -3.328 -4.496 1 96.31 139 ARG A C 1
ATOM 1117 O O . ARG A 1 139 ? -21.641 -4.438 -4.84 1 96.31 139 ARG A O 1
ATOM 1124 N N . PRO A 1 140 ? -22.109 -2.926 -3.24 1 93.38 140 PRO A N 1
ATOM 1125 C CA . PRO A 1 140 ? -21.734 -3.893 -2.207 1 93.38 140 PRO A CA 1
ATOM 1126 C C . PRO A 1 140 ? -22.672 -5.094 -2.154 1 93.38 140 PRO A C 1
ATOM 1128 O O . PRO A 1 140 ? -23.891 -4.938 -2.289 1 93.38 140 PRO A O 1
ATOM 1131 N N . LEU A 1 141 ? -22.141 -6.258 -2.105 1 94.25 141 LEU A N 1
ATOM 1132 C CA . LEU A 1 141 ? -22.906 -7.484 -1.956 1 94.25 141 LEU A CA 1
ATOM 1133 C C . LEU A 1 141 ? -22.828 -8.008 -0.528 1 94.25 141 LEU A C 1
ATOM 1135 O O . LEU A 1 141 ? -23.812 -8.508 0.015 1 94.25 141 LEU A O 1
ATOM 1139 N N . SER A 1 142 ? -21.703 -8 0.075 1 92.06 142 SER A N 1
ATOM 1140 C CA . SER A 1 142 ? -21.375 -8.328 1.456 1 92.06 142 SER A CA 1
ATOM 1141 C C . SER A 1 142 ? -20.141 -7.562 1.927 1 92.06 142 SER A C 1
ATOM 1143 O O . SER A 1 142 ? -19.609 -6.711 1.202 1 92.06 142 SER A O 1
ATOM 1145 N N . LEU A 1 143 ? -19.734 -7.82 3.133 1 90.19 143 LEU A N 1
ATOM 1146 C CA . LEU A 1 143 ? -18.578 -7.129 3.67 1 90.19 143 LEU A CA 1
ATOM 1147 C C . LEU A 1 143 ? -17.344 -7.395 2.812 1 90.19 143 LEU A C 1
ATOM 1149 O O . LEU A 1 143 ? -16.5 -6.512 2.633 1 90.19 143 LEU A O 1
ATOM 1153 N N . ASP A 1 144 ? -17.375 -8.633 2.279 1 93.94 144 ASP A N 1
ATOM 1154 C CA . ASP A 1 144 ? -16.141 -9.016 1.594 1 93.94 144 ASP A CA 1
ATOM 1155 C C . ASP A 1 144 ? -16.375 -9.18 0.094 1 93.94 144 ASP A C 1
ATOM 1157 O O . ASP A 1 144 ? -15.484 -9.609 -0.635 1 93.94 144 ASP A O 1
ATOM 1161 N N . CYS A 1 145 ? -17.547 -8.891 -0.39 1 97.12 145 CYS A N 1
ATOM 1162 C CA . CYS A 1 145 ? -17.812 -9.039 -1.817 1 97.12 145 CYS A CA 1
ATOM 1163 C C . CYS A 1 145 ? -18.562 -7.828 -2.361 1 97.12 145 CYS A C 1
ATOM 1165 O O . CYS A 1 145 ? -19.312 -7.18 -1.634 1 97.12 145 CYS A O 1
ATOM 1167 N N . GLU A 1 146 ? -18.328 -7.5 -3.6 1 97.75 146 GLU A N 1
ATOM 1168 C CA . GLU A 1 146 ? -19.016 -6.418 -4.305 1 97.75 146 GLU A CA 1
ATOM 1169 C C . GLU A 1 146 ? -19.078 -6.691 -5.805 1 97.75 146 GLU A C 1
ATOM 1171 O O . GLU A 1 146 ? -18.438 -7.621 -6.301 1 97.75 146 GLU A O 1
ATOM 1176 N N . GLU A 1 147 ? -19.938 -6.012 -6.441 1 98.69 147 GLU A N 1
ATOM 1177 C CA . GLU A 1 147 ? -19.984 -5.965 -7.898 1 98.69 147 GLU A CA 1
ATOM 1178 C C .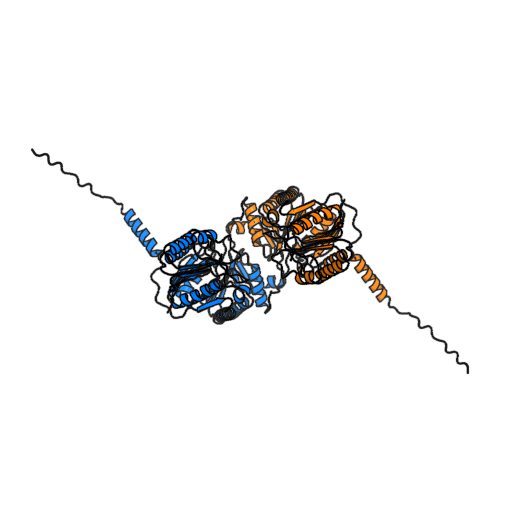 GLU A 1 147 ? -19.406 -4.656 -8.43 1 98.69 147 GLU A C 1
ATOM 1180 O O . GLU A 1 147 ? -19.859 -3.574 -8.047 1 98.69 147 GLU A O 1
ATOM 1185 N N . VAL A 1 148 ? -18.375 -4.734 -9.195 1 98.75 148 VAL A N 1
ATOM 1186 C CA . VAL A 1 148 ? -17.734 -3.555 -9.773 1 98.75 148 VAL A CA 1
ATOM 1187 C C . VAL A 1 148 ? -17.891 -3.578 -11.297 1 98.75 148 VAL A C 1
ATOM 1189 O O . VAL A 1 148 ? -17.359 -4.473 -11.961 1 98.75 148 VAL A O 1
ATOM 1192 N N . ALA A 1 149 ? -18.562 -2.605 -11.852 1 98.62 149 ALA A N 1
ATOM 1193 C CA . ALA A 1 149 ? -18.844 -2.547 -13.281 1 98.62 149 ALA A CA 1
ATOM 1194 C C . ALA A 1 149 ? -19.438 -3.863 -13.781 1 98.62 149 ALA A C 1
ATOM 1196 O O . ALA A 1 149 ? -19.078 -4.348 -14.852 1 98.62 149 ALA A O 1
ATOM 1197 N N . GLY A 1 150 ? -20.234 -4.461 -12.906 1 98.31 150 GLY A N 1
ATOM 1198 C CA . GLY A 1 150 ? -20.953 -5.664 -13.289 1 98.31 150 GLY A CA 1
ATOM 1199 C C . GLY A 1 150 ? -20.172 -6.938 -13.008 1 98.31 150 GLY A C 1
ATOM 1200 O O . GLY A 1 150 ? -20.672 -8.039 -13.227 1 98.31 150 GLY A O 1
ATOM 1201 N N . ILE A 1 151 ? -18.969 -6.855 -12.562 1 98.88 151 ILE A N 1
ATOM 1202 C CA . ILE A 1 151 ? -18.156 -8.031 -12.281 1 98.88 151 ILE A CA 1
ATOM 1203 C C . ILE A 1 151 ? -18.141 -8.312 -10.781 1 98.88 151 ILE A C 1
ATOM 1205 O O . ILE A 1 151 ? -17.75 -7.457 -9.984 1 98.88 151 ILE A O 1
ATOM 1209 N N . PRO A 1 152 ? -18.594 -9.5 -10.375 1 98.81 152 PRO A N 1
ATOM 1210 C CA . PRO A 1 152 ? -18.484 -9.852 -8.961 1 98.81 152 PRO A CA 1
ATOM 1211 C C . PRO A 1 152 ? -17.047 -10.078 -8.516 1 98.81 152 PRO A C 1
ATOM 1213 O O . PRO A 1 152 ? -16.281 -10.766 -9.195 1 98.81 152 PRO A O 1
ATOM 1216 N N . ILE A 1 153 ? -16.719 -9.461 -7.426 1 98.81 153 ILE A N 1
ATOM 1217 C CA . ILE A 1 153 ? -15.383 -9.609 -6.836 1 98.81 153 ILE A CA 1
ATOM 1218 C C . ILE A 1 153 ? -15.508 -9.852 -5.336 1 98.81 153 ILE A C 1
ATOM 1220 O O . ILE A 1 153 ? -16.219 -9.125 -4.637 1 98.81 153 ILE A O 1
ATOM 1224 N N . CYS A 1 154 ? -14.891 -10.875 -4.832 1 98.5 154 CYS A N 1
ATOM 1225 C CA . CYS A 1 154 ? -14.727 -11.086 -3.396 1 98.5 154 CYS A CA 1
ATOM 1226 C C . CYS A 1 154 ? -13.273 -10.898 -2.98 1 98.5 154 CYS A C 1
ATOM 1228 O O . CYS A 1 154 ? -12.375 -10.977 -3.814 1 98.5 154 CYS A O 1
ATOM 1230 N N . TYR A 1 155 ? -13.109 -10.602 -1.703 1 97.62 155 TYR A N 1
ATOM 1231 C CA . TYR A 1 155 ? -11.773 -10.242 -1.229 1 97.62 155 TYR A CA 1
ATOM 1232 C C . TYR A 1 155 ? -11.383 -11.078 -0.017 1 97.62 155 TYR A C 1
ATOM 1234 O O . TYR A 1 155 ? -12.242 -11.516 0.747 1 97.62 155 TYR A O 1
ATOM 1242 N N . ASP A 1 156 ? -10.094 -11.32 0.061 1 96.69 156 ASP A N 1
ATOM 1243 C CA . ASP A 1 156 ? -9.508 -11.914 1.262 1 96.69 156 ASP A CA 1
ATOM 1244 C C . ASP A 1 156 ? -9.141 -10.828 2.275 1 96.69 156 ASP A C 1
ATOM 1246 O O . ASP A 1 156 ? -8.32 -9.953 1.987 1 96.69 156 ASP A O 1
ATOM 1250 N N . GLU A 1 157 ? -9.672 -10.898 3.49 1 91.19 157 GLU A N 1
ATOM 1251 C CA . GLU A 1 157 ? -9.445 -9.891 4.523 1 91.19 157 GLU A CA 1
ATOM 1252 C C . GLU A 1 157 ? -8.508 -10.414 5.605 1 91.19 157 GLU A C 1
ATOM 1254 O O . GLU A 1 157 ? -8.266 -9.742 6.613 1 91.19 157 GLU A O 1
ATOM 1259 N N . ARG A 1 158 ? -8.016 -11.641 5.422 1 89.25 158 ARG A N 1
ATOM 1260 C CA . ARG A 1 158 ? -7.137 -12.242 6.418 1 89.25 158 ARG A CA 1
ATOM 1261 C C . ARG A 1 158 ? -5.809 -11.5 6.5 1 89.25 158 ARG A C 1
ATOM 1263 O O . ARG A 1 158 ? -5.484 -10.695 5.617 1 89.25 158 ARG A O 1
ATOM 1270 N N . GLU A 1 159 ? -5.078 -11.812 7.574 1 84.19 159 GLU A N 1
ATOM 1271 C CA . GLU A 1 159 ? -3.723 -11.297 7.727 1 84.19 159 GLU A CA 1
ATOM 1272 C C . GLU A 1 159 ? -2.801 -11.828 6.633 1 84.19 159 GLU A C 1
ATOM 1274 O O . GLU A 1 159 ? -1.942 -11.102 6.129 1 84.19 159 GLU A O 1
ATOM 1279 N N . GLY A 1 160 ? -3.01 -13.125 6.32 1 91.25 160 GLY A N 1
ATOM 1280 C CA . GLY A 1 160 ? -2.252 -13.672 5.203 1 91.25 160 GLY A CA 1
ATOM 1281 C C . GLY A 1 160 ? -2.648 -13.078 3.867 1 91.25 160 GLY A C 1
ATOM 1282 O O . GLY A 1 160 ? -3.822 -12.766 3.643 1 91.25 160 GLY A O 1
ATOM 1283 N N . PHE A 1 161 ? -1.744 -13.008 3.016 1 94.69 161 PHE A N 1
ATOM 1284 C CA . PHE A 1 161 ? -2 -12.398 1.716 1 94.69 161 PHE A CA 1
ATOM 1285 C C . PHE A 1 161 ? -2.701 -13.383 0.787 1 94.69 161 PHE A C 1
ATOM 1287 O O . PHE A 1 161 ? -2.35 -14.562 0.744 1 94.69 161 PHE A O 1
ATOM 1294 N N . MET A 1 162 ? -3.705 -12.891 0.191 1 97.94 162 MET A N 1
ATOM 1295 C CA . MET A 1 162 ? -4.117 -13.555 -1.042 1 97.94 162 MET A CA 1
ATOM 1296 C C . MET A 1 162 ? -3.121 -13.289 -2.164 1 97.94 162 MET A C 1
ATOM 1298 O O . MET A 1 162 ? -3.232 -12.297 -2.877 1 97.94 162 MET A O 1
ATOM 1302 N N . HIS A 1 163 ? -2.217 -14.172 -2.332 1 98.5 163 HIS A N 1
ATOM 1303 C CA . HIS A 1 163 ? -1.047 -13.883 -3.154 1 98.5 163 HIS A CA 1
ATOM 1304 C C . HIS A 1 163 ? -1.085 -14.656 -4.465 1 98.5 163 HIS A C 1
ATOM 1306 O O . HIS A 1 163 ? -0.1 -14.688 -5.207 1 98.5 163 HIS A O 1
ATOM 1312 N N . HIS A 1 164 ? -2.227 -15.266 -4.77 1 98.69 164 HIS A N 1
ATOM 1313 C CA . HIS A 1 164 ? -2.391 -15.945 -6.047 1 98.69 164 HIS A CA 1
ATOM 1314 C C . HIS A 1 164 ? -2.271 -14.969 -7.211 1 98.69 164 HIS A C 1
ATOM 1316 O O . HIS A 1 164 ? -2.58 -13.781 -7.066 1 98.69 164 HIS A O 1
ATOM 1322 N N . LYS A 1 165 ? -1.826 -15.484 -8.281 1 98.69 165 LYS A N 1
ATOM 1323 C CA . LYS A 1 165 ? -1.895 -14.867 -9.602 1 98.69 165 LYS A CA 1
ATOM 1324 C C . LYS A 1 165 ? -2.322 -15.875 -10.664 1 98.69 165 LYS A C 1
ATOM 1326 O O . LYS A 1 165 ? -1.479 -16.516 -11.297 1 98.69 165 LYS A O 1
ATOM 1331 N N . PHE A 1 166 ? -3.625 -15.953 -10.836 1 98.94 166 PHE A N 1
ATOM 1332 C CA . PHE A 1 166 ? -3.99 -16.875 -11.906 1 98.94 166 PHE A CA 1
ATOM 1333 C C . PHE A 1 166 ? -5.316 -16.469 -12.539 1 98.94 166 PHE A C 1
ATOM 1335 O O . PHE A 1 166 ? -6.105 -15.734 -11.93 1 98.94 166 PHE A O 1
ATOM 1342 N N . LEU A 1 167 ? -5.469 -16.906 -13.742 1 99 167 LEU A N 1
ATOM 1343 C CA . LEU A 1 167 ? -6.707 -16.812 -14.516 1 99 167 LEU A CA 1
ATOM 1344 C C . LEU A 1 167 ? -7.062 -18.156 -15.141 1 99 167 LEU A C 1
ATOM 1346 O O . LEU A 1 167 ? -6.262 -18.734 -15.883 1 99 167 LEU A O 1
ATOM 1350 N N . VAL A 1 168 ? -8.234 -18.641 -14.758 1 98.94 168 VAL A N 1
ATOM 1351 C CA . VAL A 1 168 ? -8.789 -19.828 -15.398 1 98.94 168 VAL A CA 1
ATOM 1352 C C . VAL A 1 168 ? -9.68 -19.422 -16.562 1 98.94 168 VAL A C 1
ATOM 1354 O O . VAL A 1 168 ? -10.586 -18.594 -16.406 1 98.94 168 VAL A O 1
ATOM 1357 N N . VAL A 1 169 ? -9.406 -19.984 -17.734 1 98.94 169 VAL A N 1
ATOM 1358 C CA . VAL A 1 169 ? -10.133 -19.641 -18.953 1 98.94 169 VAL A CA 1
ATOM 1359 C C . VAL A 1 169 ? -10.992 -20.812 -19.406 1 98.94 169 VAL A C 1
ATOM 1361 O O . VAL A 1 169 ? -10.461 -21.844 -19.844 1 98.94 169 VAL A O 1
ATOM 1364 N N . ASP A 1 170 ? -12.289 -20.75 -19.312 1 98.75 170 ASP A N 1
ATOM 1365 C CA . ASP A 1 170 ? -13.297 -21.703 -19.781 1 98.75 170 ASP A CA 1
ATOM 1366 C C . ASP A 1 170 ? -13.117 -23.062 -19.141 1 98.75 170 ASP A C 1
ATOM 1368 O O . ASP A 1 170 ? -13.547 -24.078 -19.688 1 98.75 170 ASP A O 1
ATOM 1372 N N . GLY A 1 171 ? -12.375 -23.094 -18.031 1 98.12 171 GLY A N 1
ATOM 1373 C CA . GLY A 1 171 ? -12.078 -24.375 -17.406 1 98.12 171 GLY A CA 1
ATOM 1374 C C . GLY A 1 171 ? -11.172 -25.25 -18.25 1 98.12 171 GLY A C 1
ATOM 1375 O O . GLY A 1 171 ? -11.164 -26.484 -18.094 1 98.12 171 GLY A O 1
ATOM 1376 N N . ARG A 1 172 ? -10.383 -24.656 -19.156 1 98.06 172 ARG A N 1
ATOM 1377 C CA . ARG A 1 172 ? -9.625 -25.422 -20.125 1 98.06 172 ARG A CA 1
ATOM 1378 C C . ARG A 1 172 ? -8.148 -25.047 -20.094 1 98.06 172 ARG A C 1
ATOM 1380 O O . ARG A 1 172 ? -7.289 -25.812 -20.531 1 98.06 172 ARG A O 1
ATOM 1387 N N . ALA A 1 173 ? -7.891 -23.844 -19.625 1 98.62 173 ALA A N 1
ATOM 1388 C CA . ALA A 1 173 ? -6.516 -23.359 -19.562 1 98.62 173 ALA A CA 1
ATOM 1389 C C . ALA A 1 173 ? -6.285 -22.5 -18.328 1 98.62 173 ALA A C 1
ATOM 1391 O O . ALA A 1 173 ? -7.234 -21.938 -17.781 1 98.62 173 ALA A O 1
ATOM 1392 N N . VAL A 1 174 ? -5.047 -22.453 -17.906 1 98.75 174 VAL A N 1
ATOM 1393 C CA . VAL A 1 174 ? -4.691 -21.625 -16.766 1 98.75 174 VAL A CA 1
ATOM 1394 C C . VAL A 1 174 ? -3.518 -20.719 -17.125 1 98.75 174 VAL A C 1
ATOM 1396 O O . VAL A 1 174 ? -2.549 -21.156 -17.75 1 98.75 174 VAL A O 1
ATOM 1399 N N . TRP A 1 175 ? -3.674 -19.438 -16.891 1 98.94 175 TRP A N 1
ATOM 1400 C CA . TRP A 1 175 ? -2.59 -18.453 -16.859 1 98.94 175 TRP A CA 1
ATOM 1401 C C . TRP A 1 175 ? -2.115 -18.219 -15.438 1 98.94 175 TRP A C 1
ATOM 1403 O O . TRP A 1 175 ? -2.918 -17.891 -14.555 1 98.94 175 TRP A O 1
ATOM 1413 N N . THR A 1 176 ? -0.842 -18.422 -15.125 1 98.88 176 THR A N 1
ATOM 1414 C CA . THR A 1 176 ? -0.335 -18.219 -13.773 1 98.88 176 THR A CA 1
ATOM 1415 C C . THR A 1 176 ? 1.146 -17.859 -13.797 1 98.88 176 THR A C 1
ATOM 1417 O O . THR A 1 176 ? 1.699 -17.547 -14.852 1 98.88 176 THR A O 1
ATOM 1420 N N . GLY A 1 177 ? 1.782 -17.766 -12.672 1 98.69 177 GLY A N 1
ATOM 1421 C CA . GLY A 1 177 ? 3.17 -17.359 -12.516 1 98.69 177 GLY A CA 1
ATOM 1422 C C . GLY A 1 177 ? 3.367 -16.312 -11.43 1 98.69 177 GLY A C 1
ATOM 1423 O O . GLY A 1 177 ? 2.658 -16.312 -10.422 1 98.69 177 GLY A O 1
ATOM 1424 N N . SER A 1 178 ? 4.395 -15.5 -11.664 1 98.69 178 SER A N 1
ATOM 1425 C CA . SER A 1 178 ? 4.75 -14.516 -10.648 1 98.69 178 SER A CA 1
ATOM 1426 C C . SER A 1 178 ? 4.156 -13.148 -10.969 1 98.69 178 SER A C 1
ATOM 1428 O O . SER A 1 178 ? 4.176 -12.242 -10.133 1 98.69 178 SER A O 1
ATOM 1430 N N . THR A 1 179 ? 3.506 -12.945 -12.078 1 98.75 179 THR A N 1
ATOM 1431 C CA . THR A 1 179 ? 3.174 -11.633 -12.625 1 98.75 179 THR A CA 1
ATOM 1432 C C . THR A 1 179 ? 1.88 -11.109 -12.008 1 98.75 179 THR A C 1
ATOM 1434 O O . THR A 1 179 ? 0.812 -11.695 -12.195 1 98.75 179 THR A O 1
ATOM 1437 N N . ASN A 1 180 ? 1.949 -10.023 -11.336 1 98.62 180 ASN A N 1
ATOM 1438 C CA . ASN A 1 180 ? 0.752 -9.297 -10.922 1 98.62 180 ASN A CA 1
ATOM 1439 C C . ASN A 1 180 ? 0.062 -8.633 -12.117 1 98.62 180 ASN A C 1
ATOM 1441 O O . ASN A 1 180 ? 0.679 -8.43 -13.164 1 98.62 180 ASN A O 1
ATOM 1445 N N . MET A 1 181 ? -1.249 -8.336 -11.922 1 98.62 181 MET A N 1
ATOM 1446 C CA . MET A 1 181 ? -1.98 -7.641 -12.977 1 98.62 181 MET A CA 1
ATOM 1447 C C . MET A 1 181 ? -1.759 -6.133 -12.883 1 98.62 181 MET A C 1
ATOM 1449 O O . MET A 1 181 ? -2.709 -5.371 -12.688 1 98.62 181 MET A O 1
ATOM 1453 N N . THR A 1 182 ? -0.495 -5.703 -13.047 1 97.81 182 THR A N 1
ATOM 1454 C CA . THR A 1 182 ? -0.113 -4.297 -13 1 97.81 182 THR A CA 1
ATOM 1455 C C . THR A 1 182 ? 0.753 -3.93 -14.203 1 97.81 182 THR A C 1
ATOM 1457 O O . THR A 1 182 ? 1.428 -4.789 -14.773 1 97.81 182 THR A O 1
ATOM 1460 N N . TRP A 1 183 ? 0.72 -2.682 -14.555 1 95 183 TRP A N 1
ATOM 1461 C CA . TRP A 1 183 ? 1.557 -2.225 -15.664 1 95 183 TRP A CA 1
ATOM 1462 C C . TRP A 1 183 ? 3.029 -2.504 -15.383 1 95 183 TRP A C 1
ATOM 1464 O O . TRP A 1 183 ? 3.75 -3 -16.25 1 95 183 TRP A O 1
ATOM 1474 N N . ASN A 1 184 ? 3.496 -2.221 -14.219 1 95.25 184 ASN A N 1
ATOM 1475 C CA . ASN A 1 184 ? 4.895 -2.402 -13.852 1 95.25 184 ASN A CA 1
ATOM 1476 C C . ASN A 1 184 ? 5.32 -3.863 -13.961 1 95.25 184 ASN A C 1
ATOM 1478 O O . ASN A 1 184 ? 6.453 -4.156 -14.344 1 95.25 184 ASN A O 1
ATOM 1482 N N . ALA A 1 185 ? 4.453 -4.77 -13.594 1 98.31 185 ALA A N 1
ATOM 1483 C CA . ALA A 1 185 ? 4.785 -6.191 -13.633 1 98.31 185 ALA A CA 1
ATOM 1484 C C . ALA A 1 185 ? 5.066 -6.652 -15.055 1 98.31 185 ALA A C 1
ATOM 1486 O O . ALA A 1 185 ? 5.961 -7.473 -15.289 1 98.31 185 ALA A O 1
ATOM 1487 N N . PHE A 1 186 ? 4.363 -6.102 -16 1 98.19 186 PHE A N 1
ATOM 1488 C CA . PHE A 1 186 ? 4.543 -6.496 -17.391 1 98.19 186 PHE A CA 1
ATOM 1489 C C . PHE A 1 186 ? 5.684 -5.707 -18.031 1 98.19 186 PHE A C 1
ATOM 1491 O O . PHE A 1 186 ? 6.398 -6.23 -18.891 1 98.19 186 PHE A O 1
ATOM 1498 N N . ALA A 1 187 ? 5.887 -4.484 -17.562 1 97 187 ALA A N 1
ATOM 1499 C CA . ALA A 1 187 ? 6.711 -3.559 -18.344 1 97 187 ALA A CA 1
ATOM 1500 C C . ALA A 1 187 ? 8.109 -3.438 -17.734 1 97 187 ALA A C 1
ATOM 1502 O O . ALA A 1 187 ? 9.078 -3.152 -18.453 1 97 187 ALA A O 1
ATOM 1503 N N . ARG A 1 188 ? 8.242 -3.686 -16.375 1 96.25 188 ARG A N 1
ATOM 1504 C CA . ARG A 1 188 ? 9.484 -3.246 -15.75 1 96.25 188 ARG A CA 1
ATOM 1505 C C . ARG A 1 188 ? 10.086 -4.352 -14.891 1 96.25 188 ARG A C 1
ATOM 1507 O O . ARG A 1 188 ? 11.297 -4.547 -14.883 1 96.25 188 ARG A O 1
ATOM 1514 N N . ASN A 1 189 ? 9.273 -5.066 -14.188 1 98.19 189 ASN A N 1
ATOM 1515 C CA . ASN A 1 189 ? 9.75 -6.062 -13.234 1 98.19 189 ASN A CA 1
ATOM 1516 C C . ASN A 1 189 ? 10.25 -7.316 -13.938 1 98.19 189 ASN A C 1
ATOM 1518 O O . ASN A 1 189 ? 9.938 -7.547 -15.102 1 98.19 189 ASN A O 1
ATOM 1522 N N . ASN A 1 190 ? 11.102 -8.047 -13.234 1 98.75 190 ASN A N 1
ATOM 1523 C CA . ASN A 1 190 ? 11.352 -9.422 -13.656 1 98.75 190 ASN A CA 1
ATOM 1524 C C . ASN A 1 190 ? 10.258 -10.367 -13.156 1 98.75 190 ASN A C 1
ATOM 1526 O O . ASN A 1 190 ? 10.086 -10.539 -11.945 1 98.75 190 ASN A O 1
ATOM 1530 N N . GLU A 1 191 ? 9.531 -10.875 -14.055 1 98.75 191 GLU A N 1
ATOM 1531 C CA . GLU A 1 191 ? 8.414 -11.789 -13.797 1 98.75 191 GLU A CA 1
ATOM 1532 C C . GLU A 1 191 ? 8.43 -12.961 -14.773 1 98.75 191 GLU A C 1
ATOM 1534 O O . GLU A 1 191 ? 9.125 -12.922 -15.789 1 98.75 191 GLU A O 1
ATOM 1539 N N . ASN A 1 192 ? 7.695 -13.977 -14.406 1 98.88 192 ASN A N 1
ATOM 1540 C CA . ASN A 1 192 ? 7.375 -15.039 -15.352 1 98.88 192 ASN A CA 1
ATOM 1541 C C . ASN A 1 192 ? 5.875 -15.328 -15.391 1 98.88 192 ASN A C 1
ATOM 1543 O O . ASN A 1 192 ? 5.211 -15.312 -14.352 1 98.88 192 ASN A O 1
ATOM 1547 N N . SER A 1 193 ? 5.344 -15.492 -16.594 1 98.88 193 SER A N 1
ATOM 1548 C CA . SER A 1 193 ? 3.965 -15.906 -16.828 1 98.88 193 SER A CA 1
ATOM 1549 C C . SER A 1 193 ? 3.912 -17.219 -17.625 1 98.88 193 SER A C 1
ATOM 1551 O O . SER A 1 193 ? 4.668 -17.391 -18.578 1 98.88 193 SER A O 1
ATOM 1553 N N . LEU A 1 194 ? 3.029 -18.078 -17.156 1 98.62 194 LEU A N 1
ATOM 1554 C CA . LEU A 1 194 ? 2.85 -19.391 -17.766 1 98.62 194 LEU A CA 1
ATOM 1555 C C . LEU A 1 194 ? 1.414 -19.578 -18.25 1 98.62 194 LEU A C 1
ATOM 1557 O O . LEU A 1 194 ? 0.466 -19.266 -17.516 1 98.62 194 LEU A O 1
ATOM 1561 N N . LEU A 1 195 ? 1.311 -20 -19.484 1 98.81 195 LEU A N 1
ATOM 1562 C CA . LEU A 1 195 ? 0.036 -20.5 -19.984 1 98.81 195 LEU A CA 1
ATOM 1563 C C . LEU A 1 195 ? 0.065 -22.016 -20.125 1 98.81 195 LEU A C 1
ATOM 1565 O O . LEU A 1 195 ? 0.901 -22.562 -20.844 1 98.81 195 LEU A O 1
ATOM 1569 N N . LEU A 1 196 ? -0.763 -22.703 -19.438 1 98.56 196 LEU A N 1
ATOM 1570 C CA . LEU A 1 196 ? -0.908 -24.156 -19.484 1 98.56 196 LEU A CA 1
ATOM 1571 C C . LEU A 1 196 ? -2.297 -24.547 -19.984 1 98.56 196 LEU A C 1
ATOM 1573 O O . LEU A 1 196 ? -3.268 -24.484 -19.219 1 98.56 196 LEU A O 1
ATOM 1577 N N . PRO A 1 197 ? -2.336 -24.953 -21.25 1 98.06 197 PRO A N 1
ATOM 1578 C CA . PRO A 1 197 ? -3.629 -25.359 -21.812 1 98.06 197 PRO A CA 1
ATOM 1579 C C . PRO A 1 197 ? -4.031 -26.766 -21.422 1 98.06 197 PRO A C 1
ATOM 1581 O O . PRO A 1 197 ? -4.195 -27.641 -22.281 1 98.06 197 PRO A O 1
ATOM 1584 N N . SER A 1 198 ? -4.254 -27.016 -20.156 1 98.06 198 SER A N 1
ATOM 1585 C CA . SER A 1 198 ? -4.637 -28.297 -19.578 1 98.06 198 SER A CA 1
ATOM 1586 C C . SER A 1 198 ? -5.992 -28.219 -18.891 1 98.06 198 SER A C 1
ATOM 1588 O O . SER A 1 198 ? -6.113 -27.609 -17.828 1 98.06 198 SER A O 1
ATOM 1590 N N . PRO A 1 199 ? -7.016 -28.844 -19.484 1 97.88 199 PRO A N 1
ATOM 1591 C CA . PRO A 1 199 ? -8.32 -28.875 -18.828 1 97.88 199 PRO A CA 1
ATOM 1592 C C . PRO A 1 199 ? -8.25 -29.438 -17.406 1 97.88 199 PRO A C 1
ATOM 1594 O O . PRO A 1 199 ? -8.93 -28.953 -16.5 1 97.88 199 PRO A O 1
ATOM 1597 N N . THR A 1 200 ? -7.414 -30.438 -17.203 1 98 200 THR A N 1
ATOM 1598 C CA . THR A 1 200 ? -7.277 -31.031 -15.883 1 98 200 THR A CA 1
ATOM 1599 C C . THR A 1 200 ? -6.75 -30.016 -14.875 1 98 200 THR A C 1
ATOM 1601 O O . THR A 1 200 ? -7.309 -29.859 -13.789 1 98 200 THR A O 1
ATOM 1604 N N . LEU A 1 201 ? -5.711 -29.344 -15.25 1 98.56 201 LEU A N 1
ATOM 1605 C CA . LEU A 1 201 ? -5.129 -28.328 -14.375 1 98.56 201 LEU A CA 1
ATOM 1606 C C . LEU A 1 201 ? -6.109 -27.188 -14.148 1 98.56 201 LEU A C 1
ATOM 1608 O O . LEU A 1 201 ? -6.281 -26.719 -13.016 1 98.56 201 LEU A O 1
ATOM 1612 N N . ALA A 1 202 ? -6.715 -26.781 -15.219 1 98.75 202 ALA A N 1
ATOM 1613 C CA . ALA A 1 202 ? -7.668 -25.672 -15.156 1 98.75 202 ALA A CA 1
ATOM 1614 C C . ALA A 1 202 ? -8.805 -25.984 -14.188 1 98.75 202 ALA A C 1
ATOM 1616 O O . ALA A 1 202 ? -9.234 -25.125 -13.422 1 98.75 202 ALA A O 1
ATOM 1617 N N . GLN A 1 203 ? -9.25 -27.172 -14.219 1 98.38 203 GLN A N 1
ATOM 1618 C CA . GLN A 1 203 ? -10.344 -27.578 -13.328 1 98.38 203 GLN A CA 1
ATOM 1619 C C . GLN A 1 203 ? -9.883 -27.578 -11.875 1 98.38 203 GLN A C 1
ATOM 1621 O O . GLN A 1 203 ? -10.664 -27.266 -10.969 1 98.38 203 GLN A O 1
ATOM 1626 N N . GLY A 1 204 ? -8.672 -27.969 -11.664 1 98.62 204 GLY A N 1
ATOM 1627 C CA . GLY A 1 204 ? -8.117 -27.891 -10.32 1 98.62 204 GLY A CA 1
ATOM 1628 C C . GLY A 1 204 ? -8.055 -26.469 -9.797 1 98.62 204 GLY A C 1
ATOM 1629 O O . GLY A 1 204 ? -8.477 -26.203 -8.664 1 98.62 204 GLY A O 1
ATOM 1630 N N . TYR A 1 205 ? -7.555 -25.562 -10.633 1 98.88 205 TYR A N 1
ATOM 1631 C CA . TYR A 1 205 ? -7.508 -24.156 -10.266 1 98.88 205 TYR A CA 1
ATOM 1632 C C . TYR A 1 205 ? -8.914 -23.594 -10.07 1 98.88 205 TYR A C 1
ATOM 1634 O O . TYR A 1 205 ? -9.141 -22.766 -9.18 1 98.88 205 TYR A O 1
ATOM 1642 N N . ALA A 1 206 ? -9.828 -24.047 -10.906 1 98.88 206 ALA A N 1
ATOM 1643 C CA . ALA A 1 206 ? -11.211 -23.594 -10.797 1 98.88 206 ALA A CA 1
ATOM 1644 C C . ALA A 1 206 ? -11.82 -24.016 -9.461 1 98.88 206 ALA A C 1
ATOM 1646 O O . ALA A 1 206 ? -12.562 -23.25 -8.844 1 98.88 206 ALA A O 1
ATOM 1647 N N . ARG A 1 207 ? -11.508 -25.219 -9.047 1 98.81 207 ARG A N 1
ATOM 1648 C CA . ARG A 1 207 ? -12.008 -25.656 -7.754 1 98.81 207 ARG A CA 1
ATOM 1649 C C . ARG A 1 207 ? -11.406 -24.844 -6.621 1 98.81 207 ARG A C 1
ATOM 1651 O O . ARG A 1 207 ? -12.102 -24.5 -5.656 1 98.81 207 ARG A O 1
ATOM 1658 N N . GLU A 1 208 ? -10.125 -24.562 -6.723 1 98.88 208 GLU A N 1
ATOM 1659 C CA . GLU A 1 208 ? -9.484 -23.688 -5.742 1 98.88 208 GLU A CA 1
ATOM 1660 C C . GLU A 1 208 ? -10.148 -22.312 -5.703 1 98.88 208 GLU A C 1
ATOM 1662 O O . GLU A 1 208 ? -10.438 -21.781 -4.625 1 98.88 208 GLU A O 1
ATOM 1667 N N . PHE A 1 209 ? -10.438 -21.812 -6.875 1 98.88 209 PHE A N 1
ATOM 1668 C CA . PHE A 1 209 ? -11.102 -20.516 -6.984 1 98.88 209 PHE A CA 1
ATOM 1669 C C . PHE A 1 209 ? -12.484 -20.562 -6.348 1 98.88 209 PHE A C 1
ATOM 1671 O O . PHE A 1 209 ? -12.867 -19.656 -5.602 1 98.88 209 PHE A O 1
ATOM 1678 N N . GLU A 1 210 ? -13.203 -21.578 -6.648 1 98.81 210 GLU A N 1
ATOM 1679 C CA . GLU A 1 210 ? -14.562 -21.719 -6.137 1 98.81 210 GLU A CA 1
ATOM 1680 C C . GLU A 1 210 ? -14.578 -21.734 -4.613 1 98.81 210 GLU A C 1
ATOM 1682 O O . GLU A 1 210 ? -15.477 -21.172 -3.986 1 98.81 210 GLU A O 1
ATOM 1687 N N . ALA A 1 211 ? -13.633 -22.422 -4.086 1 98.75 211 ALA A N 1
ATOM 1688 C CA . ALA A 1 211 ? -13.531 -22.453 -2.629 1 98.75 211 ALA A CA 1
ATOM 1689 C C . ALA A 1 211 ? -13.297 -21.047 -2.068 1 98.75 211 ALA A C 1
ATOM 1691 O O . ALA A 1 211 ? -13.984 -20.625 -1.14 1 98.75 211 ALA A O 1
ATOM 1692 N N . LEU A 1 212 ? -12.391 -20.328 -2.654 1 98.5 212 LEU A N 1
ATOM 1693 C CA . LEU A 1 212 ? -12.07 -18.98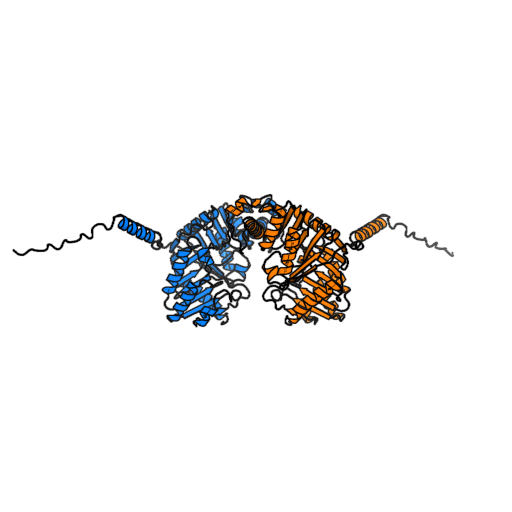4 -2.215 1 98.5 212 LEU A CA 1
ATOM 1694 C C . LEU A 1 212 ? -13.266 -18.062 -2.373 1 98.5 212 LEU A C 1
ATOM 1696 O O . LEU A 1 212 ? -13.68 -17.406 -1.413 1 98.5 212 LEU A O 1
ATOM 1700 N N . PHE A 1 213 ? -13.828 -18.109 -3.527 1 98.44 213 PHE A N 1
ATOM 1701 C CA . PHE A 1 213 ? -14.945 -17.234 -3.873 1 98.44 213 PHE A CA 1
ATOM 1702 C C . PHE A 1 213 ? -16.172 -17.562 -3.031 1 98.44 213 PHE A C 1
ATOM 1704 O O . PHE A 1 213 ? -16.969 -16.688 -2.707 1 98.44 213 PHE A O 1
ATOM 1711 N N . GLY A 1 214 ? -16.266 -18.797 -2.658 1 97 214 GLY A N 1
ATOM 1712 C CA . GLY A 1 214 ? -17.391 -19.25 -1.874 1 97 214 GLY A CA 1
ATOM 1713 C C . GLY A 1 214 ? -17.234 -19.016 -0.386 1 97 214 GLY A C 1
ATOM 1714 O O . GLY A 1 214 ? -18.141 -19.312 0.4 1 97 214 GLY A O 1
ATOM 1715 N N . GLY A 1 215 ? -16.062 -18.531 -0.018 1 94.88 215 GLY A N 1
ATOM 1716 C CA . GLY A 1 215 ? -15.938 -18.125 1.375 1 94.88 215 GLY A CA 1
ATOM 1717 C C . GLY A 1 215 ? -14.891 -18.922 2.135 1 94.88 215 GLY A C 1
ATOM 1718 O O . GLY A 1 215 ? -14.555 -18.578 3.271 1 94.88 215 GLY A O 1
ATOM 1719 N N . GLN A 1 216 ? -14.406 -19.969 1.566 1 96.19 216 GLN A N 1
ATOM 1720 C CA . GLN A 1 216 ? -13.281 -20.672 2.168 1 96.19 216 GLN A CA 1
ATOM 1721 C C . GLN A 1 216 ? -11.969 -19.938 1.9 1 96.19 216 GLN A C 1
ATOM 1723 O O . GLN A 1 216 ? -11.211 -20.312 1.006 1 96.19 216 GLN A O 1
ATOM 1728 N N . LYS A 1 217 ? -11.602 -19.078 2.73 1 94.81 217 LYS A N 1
ATOM 1729 C CA . LYS A 1 217 ? -10.602 -18.062 2.441 1 94.81 217 LYS A CA 1
ATOM 1730 C C . LYS A 1 217 ? -9.203 -18.672 2.373 1 94.81 217 LYS A C 1
ATOM 1732 O O . LYS A 1 217 ? -8.289 -18.094 1.781 1 94.81 217 LYS A O 1
ATOM 1737 N N . GLU A 1 218 ? -9.016 -19.844 2.947 1 96.44 218 GLU A N 1
ATOM 1738 C CA . GLU A 1 218 ? -7.715 -20.516 2.877 1 96.44 218 GLU A CA 1
ATOM 1739 C C . GLU A 1 218 ? -7.633 -21.422 1.654 1 96.44 218 GLU A C 1
ATOM 1741 O O . GLU A 1 218 ? -6.621 -22.109 1.449 1 96.44 218 GLU A O 1
ATOM 1746 N N . GLY A 1 219 ? -8.703 -21.469 0.878 1 97.56 219 GLY A N 1
ATOM 1747 C CA . GLY A 1 219 ? -8.734 -22.281 -0.331 1 97.56 219 GLY A CA 1
ATOM 1748 C C . GLY A 1 219 ? -8.992 -23.75 -0.061 1 97.56 219 GLY A C 1
ATOM 1749 O O . GLY A 1 219 ? -9.141 -24.156 1.093 1 97.56 219 GLY A O 1
ATOM 1750 N N . LEU A 1 220 ? -9.078 -24.469 -1.128 1 98.06 220 LEU A N 1
ATOM 1751 C CA . LEU A 1 220 ? -9.305 -25.906 -1.058 1 98.06 220 LEU A CA 1
ATOM 1752 C C . LEU A 1 220 ? -8.016 -26.641 -0.707 1 98.06 220 LEU A C 1
ATOM 1754 O O . LEU A 1 220 ? -8.031 -27.609 0.057 1 98.06 220 LEU A O 1
ATOM 1758 N N . GLY A 1 221 ? -6.922 -26.266 -1.325 1 98.44 221 GLY A N 1
ATOM 1759 C CA . GLY A 1 221 ? -5.598 -26.75 -0.979 1 98.44 221 GLY A CA 1
ATOM 1760 C C . GLY A 1 221 ? -5.293 -28.125 -1.562 1 98.44 221 GLY A C 1
ATOM 1761 O O . GLY A 1 221 ? -4.355 -28.797 -1.127 1 98.44 221 GLY A O 1
ATOM 1762 N N . GLN A 1 222 ? -6.086 -28.594 -2.521 1 98.31 222 GLN A N 1
ATOM 1763 C CA . GLN A 1 222 ? -5.879 -29.922 -3.111 1 98.31 222 GLN A CA 1
ATOM 1764 C C . GLN A 1 222 ? -4.879 -29.859 -4.262 1 98.31 222 GLN A C 1
ATOM 1766 O O . GLN A 1 222 ? -5.059 -29.078 -5.207 1 98.31 222 GLN A O 1
ATOM 1771 N N . PRO A 1 223 ? -3.877 -30.672 -4.164 1 98.56 223 PRO A N 1
ATOM 1772 C CA . PRO A 1 223 ? -2.941 -30.688 -5.293 1 98.56 223 PRO A CA 1
ATOM 1773 C C . PRO A 1 223 ? -3.582 -31.219 -6.574 1 98.56 223 PRO A C 1
ATOM 1775 O O . PRO A 1 223 ? -4.527 -32 -6.52 1 98.56 223 PRO A O 1
ATOM 1778 N N . VAL A 1 224 ? -3.041 -30.781 -7.68 1 98.5 224 VAL A N 1
ATOM 1779 C CA . VAL A 1 224 ? -3.561 -31.203 -8.977 1 98.5 224 VAL A CA 1
ATOM 1780 C C . VAL A 1 224 ? -2.41 -31.672 -9.867 1 98.5 224 VAL A C 1
ATOM 1782 O O . VAL A 1 224 ? -1.577 -30.875 -10.289 1 98.5 224 VAL A O 1
ATOM 1785 N N . ALA A 1 225 ? -2.393 -32.938 -10.188 1 98.12 225 ALA A N 1
ATOM 1786 C CA . ALA A 1 225 ? -1.448 -33.5 -11.156 1 98.12 225 ALA A CA 1
ATOM 1787 C C . ALA A 1 225 ? -1.983 -33.344 -12.578 1 98.12 225 ALA A C 1
ATOM 1789 O O . ALA A 1 225 ? -3.182 -33.5 -12.82 1 98.12 225 ALA A O 1
ATOM 1790 N N . PHE A 1 226 ? -1.086 -33 -13.508 1 97.75 226 PHE A N 1
ATOM 1791 C CA . PHE A 1 226 ? -1.5 -32.875 -14.898 1 97.75 226 PHE A CA 1
ATOM 1792 C C . PHE A 1 226 ? -0.355 -33.219 -15.844 1 97.75 226 PHE A C 1
ATOM 1794 O O . PHE A 1 226 ? 0.792 -33.344 -15.414 1 97.75 226 PHE A O 1
ATOM 1801 N N . ALA A 1 227 ? -0.694 -33.469 -17.109 1 97.12 227 ALA A N 1
ATOM 1802 C CA . ALA A 1 227 ? 0.298 -33.719 -18.141 1 97.12 227 ALA A CA 1
ATOM 1803 C C . ALA A 1 227 ? -0.135 -33.125 -19.484 1 97.12 227 ALA A C 1
ATOM 1805 O O . ALA A 1 227 ? -1.298 -33.25 -19.875 1 97.12 227 ALA A O 1
ATOM 1806 N N . LEU A 1 228 ? 0.754 -32.406 -20.047 1 95.94 228 LEU A N 1
ATOM 1807 C CA . LEU A 1 228 ? 0.68 -31.969 -21.438 1 95.94 228 LEU A CA 1
ATOM 1808 C C . LEU A 1 228 ? 1.715 -32.688 -22.281 1 95.94 228 LEU A C 1
ATOM 1810 O O . LEU A 1 228 ? 2.322 -33.688 -21.844 1 95.94 228 LEU A O 1
ATOM 1814 N N . GLU A 1 229 ? 1.845 -32.344 -23.562 1 91.06 229 GLU A N 1
ATOM 1815 C CA . GLU A 1 229 ? 2.732 -33.031 -24.484 1 91.06 229 GLU A CA 1
ATOM 1816 C C . GLU A 1 229 ? 4.18 -32.969 -24 1 91.06 229 GLU A C 1
ATOM 1818 O O . GLU A 1 229 ? 4.871 -34 -24 1 91.06 229 GLU A O 1
ATOM 1823 N N . ALA A 1 230 ? 4.637 -31.938 -23.547 1 94 230 ALA A N 1
ATOM 1824 C CA . ALA A 1 230 ? 6.059 -31.812 -23.234 1 94 230 ALA A CA 1
ATOM 1825 C C . ALA A 1 230 ? 6.273 -31.344 -21.797 1 94 230 ALA A C 1
ATOM 1827 O O . ALA A 1 230 ? 7.387 -30.984 -21.422 1 94 230 ALA A O 1
ATOM 1828 N N . VAL A 1 231 ? 5.238 -31.391 -21.047 1 96.94 231 VAL A N 1
ATOM 1829 C CA . VAL A 1 231 ? 5.371 -30.953 -19.656 1 96.94 231 VAL A CA 1
ATOM 1830 C C . VAL A 1 231 ? 4.387 -31.703 -18.781 1 96.94 231 VAL A C 1
ATOM 1832 O O . VAL A 1 231 ? 3.244 -31.953 -19.172 1 96.94 231 VAL A O 1
ATOM 1835 N N . GLU A 1 232 ? 4.84 -32.188 -17.703 1 97.06 232 GLU A N 1
ATOM 1836 C CA . GLU A 1 232 ? 3.984 -32.75 -16.656 1 97.06 232 GLU A CA 1
ATOM 1837 C C . GLU A 1 232 ? 4.344 -32.156 -15.281 1 97.06 232 GLU A C 1
ATOM 1839 O O . GLU A 1 232 ? 5.441 -31.641 -15.094 1 97.06 232 GLU A O 1
ATOM 1844 N N . GLY A 1 233 ? 3.385 -32.156 -14.391 1 97.31 233 GLY A N 1
ATOM 1845 C CA . GLY A 1 233 ? 3.697 -31.641 -13.062 1 97.31 233 GLY A CA 1
ATOM 1846 C C . GLY A 1 233 ? 2.504 -31.625 -12.133 1 97.31 233 GLY A C 1
ATOM 1847 O O . GLY A 1 233 ? 1.501 -32.312 -12.391 1 97.31 233 GLY A O 1
ATOM 1848 N N . VAL A 1 234 ? 2.75 -31.031 -10.984 1 98.56 234 VAL A N 1
ATOM 1849 C CA . VAL A 1 234 ? 1.726 -30.891 -9.953 1 98.56 234 VAL A CA 1
ATOM 1850 C C . VAL A 1 234 ? 1.639 -29.438 -9.492 1 98.56 234 VAL A C 1
ATOM 1852 O O . VAL A 1 234 ? 2.662 -28.781 -9.312 1 98.56 234 VAL A O 1
ATOM 1855 N N . ALA A 1 235 ? 0.412 -28.938 -9.383 1 98.81 235 ALA A N 1
ATOM 1856 C CA . ALA A 1 235 ? 0.149 -27.656 -8.727 1 98.81 235 ALA A CA 1
ATOM 1857 C C . ALA A 1 235 ? -0.275 -27.875 -7.277 1 98.81 235 ALA A C 1
ATOM 1859 O O . ALA A 1 235 ? -1.101 -28.734 -6.98 1 98.81 235 ALA A O 1
ATOM 1860 N N . TYR A 1 236 ? 0.34 -27.125 -6.449 1 98.81 236 TYR A N 1
ATOM 1861 C CA . TYR A 1 236 ? -0.004 -27.109 -5.031 1 98.81 236 TYR A CA 1
ATOM 1862 C C . TYR A 1 236 ? -0.565 -25.766 -4.621 1 98.81 236 TYR A C 1
ATOM 1864 O O . TYR A 1 236 ? -0.223 -24.734 -5.215 1 98.81 236 TYR A O 1
ATOM 1872 N N . PHE A 1 237 ? -1.429 -25.781 -3.564 1 98.88 237 PHE A N 1
ATOM 1873 C CA . PHE A 1 237 ? -2.076 -24.547 -3.113 1 98.88 237 PHE A CA 1
ATOM 1874 C C . PHE A 1 237 ? -1.921 -24.375 -1.607 1 98.88 237 PHE A C 1
ATOM 1876 O O . PHE A 1 237 ? -2.186 -25.312 -0.841 1 98.88 237 PHE A O 1
ATOM 1883 N N . SER A 1 238 ? -1.401 -23.266 -1.27 1 98.38 238 SER A N 1
ATOM 1884 C CA . SER A 1 238 ? -1.332 -22.875 0.138 1 98.38 238 SER A CA 1
ATOM 1885 C C . SER A 1 238 ? -2.412 -21.859 0.489 1 98.38 238 SER A C 1
ATOM 1887 O O . SER A 1 238 ? -2.955 -21.188 -0.395 1 98.38 238 SER A O 1
ATOM 1889 N N . PRO A 1 239 ? -2.848 -21.797 1.762 1 97.69 239 PRO A N 1
ATOM 1890 C CA . PRO A 1 239 ? -2.137 -22.391 2.895 1 97.69 239 PRO A CA 1
ATOM 1891 C C . PRO A 1 239 ? -2.611 -23.797 3.209 1 97.69 239 PRO A C 1
ATOM 1893 O O . PRO A 1 239 ? -1.906 -24.562 3.883 1 97.69 239 PRO A O 1
ATOM 1896 N N . ARG A 1 240 ? -3.756 -24.219 2.816 1 97.62 240 ARG A N 1
ATOM 1897 C CA . ARG A 1 240 ? -4.305 -25.516 3.209 1 97.62 240 ARG A CA 1
ATOM 1898 C C . ARG A 1 240 ? -3.441 -26.656 2.691 1 97.62 240 ARG A C 1
ATOM 1900 O O . ARG A 1 240 ? -3.258 -27.656 3.377 1 97.62 240 ARG A O 1
ATOM 1907 N N . GLY A 1 241 ? -2.982 -26.516 1.566 1 98.25 241 GLY A N 1
ATOM 1908 C CA . GLY A 1 241 ? -2.078 -27.5 0.995 1 98.25 241 GLY A CA 1
ATOM 1909 C C . GLY A 1 241 ? -0.617 -27.109 1.114 1 98.25 241 GLY A C 1
ATOM 1910 O O . GLY A 1 241 ? 0.234 -27.641 0.396 1 98.25 241 GLY A O 1
ATOM 1911 N N . GLY A 1 242 ? -0.362 -26.156 1.961 1 98.19 242 GLY A N 1
ATOM 1912 C CA . GLY A 1 242 ? 0.967 -25.578 2.035 1 98.19 242 GLY A CA 1
ATOM 1913 C C . GLY A 1 242 ? 2.029 -26.562 2.482 1 98.19 242 GLY A C 1
ATOM 1914 O O . GLY A 1 242 ? 3.164 -26.516 2.006 1 98.19 242 GLY A O 1
ATOM 1915 N N . ARG A 1 243 ? 1.688 -27.422 3.383 1 97.25 243 ARG A N 1
ATOM 1916 C CA . ARG A 1 243 ? 2.637 -28.438 3.84 1 97.25 243 ARG A CA 1
ATOM 1917 C C . ARG A 1 243 ? 3.07 -29.344 2.691 1 97.25 243 ARG A C 1
ATOM 1919 O O . ARG A 1 243 ? 4.258 -29.625 2.527 1 97.25 243 ARG A O 1
ATOM 1926 N N . LEU A 1 244 ? 2.125 -29.766 1.929 1 97.88 244 LEU A N 1
ATOM 1927 C CA . LEU A 1 244 ? 2.426 -30.625 0.785 1 97.88 244 LEU A CA 1
ATOM 1928 C C . LEU A 1 244 ? 3.293 -29.891 -0.231 1 97.88 244 LEU A C 1
ATOM 1930 O O . LEU A 1 244 ? 4.199 -30.484 -0.822 1 97.88 244 LEU A O 1
ATOM 1934 N N . ALA A 1 245 ? 2.969 -28.656 -0.426 1 98.44 245 ALA A N 1
ATOM 1935 C CA . ALA A 1 245 ? 3.754 -27.844 -1.353 1 98.44 245 ALA A CA 1
ATOM 1936 C C . ALA A 1 245 ? 5.215 -27.766 -0.919 1 98.44 245 ALA A C 1
ATOM 1938 O O . ALA A 1 245 ? 6.117 -28.016 -1.72 1 98.44 245 ALA A O 1
ATOM 1939 N N . ARG A 1 246 ? 5.398 -27.438 0.291 1 98.44 246 ARG A N 1
ATOM 1940 C CA . ARG A 1 246 ? 6.75 -27.312 0.824 1 98.44 246 ARG A CA 1
ATOM 1941 C C . ARG A 1 246 ? 7.488 -28.641 0.763 1 98.44 246 ARG A C 1
ATOM 1943 O O . ARG A 1 246 ? 8.664 -28.688 0.401 1 98.44 246 ARG A O 1
ATOM 1950 N N . GLU A 1 247 ? 6.809 -29.703 1.116 1 98.19 247 GLU A N 1
ATOM 1951 C CA . GLU A 1 247 ? 7.41 -31.031 1.064 1 98.19 247 GLU A CA 1
ATOM 1952 C C . GLU A 1 247 ? 7.828 -31.391 -0.357 1 98.19 247 GLU A C 1
ATOM 1954 O O . GLU A 1 247 ? 8.906 -31.953 -0.568 1 98.19 247 GLU A O 1
ATOM 1959 N N . ALA A 1 248 ? 6.98 -31.078 -1.268 1 98.25 248 ALA A N 1
ATOM 1960 C CA . ALA A 1 248 ? 7.293 -31.375 -2.664 1 98.25 248 ALA A CA 1
ATOM 1961 C C . ALA A 1 248 ? 8.523 -30.594 -3.123 1 98.25 248 ALA A C 1
ATOM 1963 O O . ALA A 1 248 ? 9.375 -31.125 -3.83 1 98.25 248 ALA A O 1
ATOM 1964 N N . LEU A 1 249 ? 8.57 -29.359 -2.752 1 98.38 249 LEU A N 1
ATOM 1965 C CA . LEU A 1 249 ? 9.695 -28.5 -3.094 1 98.38 249 LEU A CA 1
ATOM 1966 C C . LEU A 1 249 ? 10.992 -29.047 -2.516 1 98.38 249 LEU A C 1
ATOM 1968 O O . LEU A 1 249 ? 11.992 -29.188 -3.232 1 98.38 249 LEU A O 1
ATOM 1972 N N . LEU A 1 250 ? 10.969 -29.375 -1.277 1 98.56 250 LEU A N 1
ATOM 1973 C CA . LEU A 1 250 ? 12.156 -29.859 -0.589 1 98.56 250 LEU A CA 1
ATOM 1974 C C . LEU A 1 250 ? 12.578 -31.219 -1.136 1 98.56 250 LEU A C 1
ATOM 1976 O O . LEU A 1 250 ? 13.773 -31.5 -1.263 1 98.56 250 LEU A O 1
ATOM 1980 N N . LYS A 1 251 ? 11.586 -32.031 -1.396 1 98.19 251 LYS A N 1
ATOM 1981 C CA . LYS A 1 251 ? 11.891 -33.344 -1.969 1 98.19 251 LYS A CA 1
ATOM 1982 C C . LYS A 1 251 ? 12.594 -33.188 -3.316 1 98.19 251 LYS A C 1
ATOM 1984 O O . LYS A 1 251 ? 13.594 -33.875 -3.572 1 98.19 251 LYS A O 1
ATOM 1989 N N . ARG A 1 252 ? 12.062 -32.344 -4.129 1 97.81 252 ARG A N 1
ATOM 1990 C CA . ARG A 1 252 ? 12.656 -32.156 -5.445 1 97.81 252 ARG A CA 1
ATOM 1991 C C . ARG A 1 252 ? 14.078 -31.625 -5.328 1 97.81 252 ARG A C 1
ATOM 1993 O O . ARG A 1 252 ? 14.969 -32.031 -6.078 1 97.81 252 ARG A O 1
ATOM 2000 N N . LEU A 1 253 ? 14.281 -30.734 -4.473 1 98.5 253 LEU A N 1
ATOM 2001 C CA . LEU A 1 253 ? 15.602 -30.172 -4.246 1 98.5 253 LEU A CA 1
ATOM 2002 C C . LEU A 1 253 ? 16.578 -31.25 -3.752 1 98.5 253 LEU A C 1
ATOM 2004 O O . LEU A 1 253 ? 17.719 -31.297 -4.184 1 98.5 253 LEU A O 1
ATOM 2008 N N . SER A 1 254 ? 16.094 -32.062 -2.867 1 97.94 254 SER A N 1
ATOM 2009 C CA . SER A 1 254 ? 16.938 -33.125 -2.311 1 97.94 254 SER A CA 1
ATOM 2010 C C . SER A 1 254 ? 17.344 -34.125 -3.381 1 97.94 254 SER A C 1
ATOM 2012 O O . SER A 1 254 ? 18.406 -34.75 -3.281 1 97.94 254 SER A O 1
ATOM 2014 N N . GLU A 1 255 ? 16.578 -34.219 -4.398 1 98 255 GLU A N 1
ATOM 2015 C CA . GLU A 1 255 ? 16.812 -35.219 -5.449 1 98 255 GLU A CA 1
ATOM 2016 C C . GLU A 1 255 ? 17.719 -34.656 -6.543 1 98 255 GLU A C 1
ATOM 2018 O O . GLU A 1 255 ? 18.203 -35.375 -7.406 1 98 255 GLU A O 1
ATOM 2023 N N . ALA A 1 256 ? 17.906 -33.375 -6.512 1 98.31 256 ALA A N 1
ATOM 2024 C CA . ALA A 1 256 ? 18.766 -32.75 -7.52 1 98.31 256 ALA A CA 1
ATOM 2025 C C . ALA A 1 256 ? 20.172 -33.344 -7.461 1 98.31 256 ALA A C 1
ATOM 2027 O O . ALA A 1 256 ? 20.672 -33.656 -6.379 1 98.31 256 ALA A O 1
ATOM 2028 N N . GLN A 1 257 ? 20.906 -33.281 -8.648 1 98.12 257 GLN A N 1
ATOM 2029 C CA . GLN A 1 257 ? 22.172 -34 -8.688 1 98.12 257 GLN A CA 1
ATOM 2030 C C . GLN A 1 257 ? 23.281 -33.125 -9.258 1 98.12 257 GLN A C 1
ATOM 2032 O O . GLN A 1 257 ? 24.469 -33.344 -8.992 1 98.12 257 GLN A O 1
ATOM 2037 N N . ARG A 1 258 ? 22.953 -32.188 -10.031 1 98.31 258 ARG A N 1
ATOM 2038 C CA . ARG A 1 258 ? 24.016 -31.484 -10.758 1 98.31 258 ARG A CA 1
ATOM 2039 C C . ARG A 1 258 ? 23.938 -29.984 -10.523 1 98.31 258 ARG A C 1
ATOM 2041 O O . ARG A 1 258 ? 24.938 -29.344 -10.172 1 98.31 258 ARG A O 1
ATOM 2048 N N . GLU A 1 259 ? 22.734 -29.406 -10.734 1 98.75 259 GLU A N 1
ATOM 2049 C CA . GLU A 1 259 ? 22.625 -27.953 -10.766 1 98.75 259 GLU A CA 1
ATOM 2050 C C . GLU A 1 259 ? 21.312 -27.484 -10.133 1 98.75 259 GLU A C 1
ATOM 2052 O O . GLU A 1 259 ? 20.266 -28.078 -10.352 1 98.75 259 GLU A O 1
ATOM 2057 N N . VAL A 1 260 ? 21.484 -26.469 -9.32 1 98.88 260 VAL A N 1
ATOM 2058 C CA . VAL A 1 260 ? 20.328 -25.766 -8.742 1 98.88 260 VAL A CA 1
ATOM 2059 C C . VAL A 1 260 ? 20.453 -24.281 -9.023 1 98.88 260 VAL A C 1
ATOM 2061 O O . VAL A 1 260 ? 21.422 -23.641 -8.609 1 98.88 260 VAL A O 1
ATOM 2064 N N . LEU A 1 261 ? 19.5 -23.734 -9.75 1 98.94 261 LEU A N 1
ATOM 2065 C CA . LEU A 1 261 ? 19.422 -22.297 -9.992 1 98.94 261 LEU A CA 1
ATOM 2066 C C . LEU A 1 261 ? 18.203 -21.688 -9.312 1 98.94 261 LEU A C 1
ATOM 2068 O O . LEU A 1 261 ? 17.094 -22.234 -9.414 1 98.94 261 LEU A O 1
ATOM 2072 N N . VAL A 1 262 ? 18.438 -20.578 -8.609 1 98.81 262 VAL A N 1
ATOM 2073 C CA . VAL A 1 262 ? 17.344 -19.953 -7.898 1 98.81 262 VAL A CA 1
ATOM 2074 C C . VAL A 1 262 ? 17.297 -18.453 -8.234 1 98.81 262 VAL A C 1
ATOM 2076 O O . VAL A 1 262 ? 18.328 -17.781 -8.227 1 98.81 262 VAL A O 1
ATOM 2079 N N . ALA A 1 263 ? 16.188 -17.938 -8.586 1 98.81 263 ALA A N 1
ATOM 2080 C CA . ALA A 1 263 ? 15.852 -16.516 -8.562 1 98.81 263 ALA A CA 1
ATOM 2081 C C . ALA A 1 263 ? 14.68 -16.25 -7.629 1 98.81 263 ALA A C 1
ATOM 2083 O O . ALA A 1 263 ? 13.57 -16.734 -7.855 1 98.81 263 ALA A O 1
ATOM 2084 N N . ALA A 1 264 ? 14.953 -15.477 -6.582 1 98.19 264 ALA A N 1
ATOM 2085 C CA . ALA A 1 264 ? 13.938 -15.367 -5.535 1 98.19 264 ALA A CA 1
ATOM 2086 C C . ALA A 1 264 ? 13.727 -13.906 -5.121 1 98.19 264 ALA A C 1
ATOM 2088 O O . ALA A 1 264 ? 14.695 -13.195 -4.84 1 98.19 264 ALA A O 1
ATOM 2089 N N . PHE A 1 265 ? 12.484 -13.547 -5.062 1 97.25 265 PHE A N 1
ATOM 2090 C CA . PHE A 1 265 ? 12.102 -12.273 -4.473 1 97.25 265 PHE A CA 1
ATOM 2091 C C . PHE A 1 265 ? 12.391 -12.258 -2.977 1 97.25 265 PHE A C 1
ATOM 2093 O O . PHE A 1 265 ? 12.945 -11.289 -2.453 1 97.25 265 PHE A O 1
ATOM 2100 N N . VAL A 1 266 ? 12.008 -13.344 -2.404 1 93.25 266 VAL A N 1
ATOM 2101 C CA . VAL A 1 266 ? 12.219 -13.586 -0.981 1 93.25 266 VAL A CA 1
ATOM 2102 C C . VAL A 1 266 ? 12.727 -15.008 -0.765 1 93.25 266 VAL A C 1
ATOM 2104 O O . VAL A 1 266 ? 12.219 -15.953 -1.374 1 93.25 266 VAL A O 1
ATOM 2107 N N . LEU A 1 267 ? 13.734 -15.18 0.108 1 96.56 267 LEU A N 1
ATOM 2108 C CA . LEU A 1 267 ? 14.227 -16.484 0.533 1 96.56 267 LEU A CA 1
ATOM 2109 C C . LEU A 1 267 ? 14.469 -16.516 2.039 1 96.56 267 LEU A C 1
ATOM 2111 O O . LEU A 1 267 ? 15.602 -16.297 2.492 1 96.56 267 LEU A O 1
ATOM 2115 N N . THR A 1 268 ? 13.398 -16.859 2.77 1 95.25 268 THR A N 1
ATOM 2116 C CA . THR A 1 268 ? 13.5 -16.734 4.219 1 95.25 268 THR A CA 1
ATOM 2117 C C . THR A 1 268 ? 13.18 -18.078 4.895 1 95.25 268 THR A C 1
ATOM 2119 O O . THR A 1 268 ? 13.352 -18.219 6.105 1 95.25 268 THR A O 1
ATOM 2122 N N . ASP A 1 269 ? 12.672 -19.016 4.145 1 96.5 269 ASP A N 1
ATOM 2123 C CA . ASP A 1 269 ? 12.375 -20.328 4.715 1 96.5 269 ASP A CA 1
ATOM 2124 C C . ASP A 1 269 ? 13.656 -21.047 5.141 1 96.5 269 ASP A C 1
ATOM 2126 O O . ASP A 1 269 ? 14.43 -21.5 4.293 1 96.5 269 ASP A O 1
ATOM 2130 N N . ARG A 1 270 ? 13.82 -21.25 6.379 1 95.5 270 ARG A N 1
ATOM 2131 C CA . ARG A 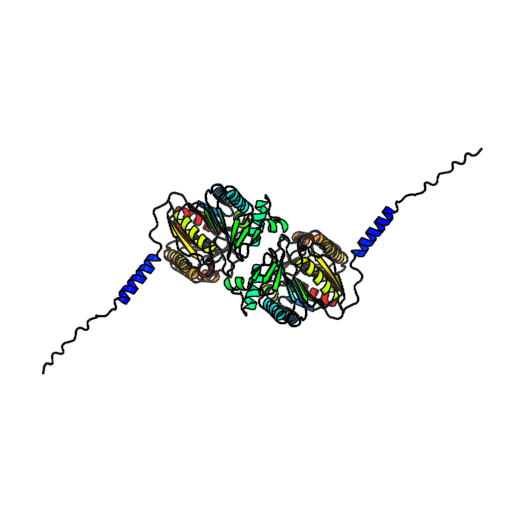1 270 ? 15.062 -21.797 6.93 1 95.5 270 ARG A CA 1
ATOM 2132 C C . ARG A 1 270 ? 15.32 -23.203 6.418 1 95.5 270 ARG A C 1
ATOM 2134 O O . ARG A 1 270 ? 16.469 -23.578 6.18 1 95.5 270 ARG A O 1
ATOM 2141 N N . GLU A 1 271 ? 14.297 -23.969 6.324 1 96.88 271 GLU A N 1
ATOM 2142 C CA . GLU A 1 271 ? 14.484 -25.344 5.844 1 96.88 271 GLU A CA 1
ATOM 2143 C C . GLU A 1 271 ? 14.945 -25.359 4.387 1 96.88 271 GLU A C 1
ATOM 2145 O O . GLU A 1 271 ? 15.758 -26.188 3.998 1 96.88 271 GLU A O 1
ATOM 2150 N N . LEU A 1 272 ? 14.406 -24.484 3.672 1 97.81 272 LEU A N 1
ATOM 2151 C CA . LEU A 1 272 ? 14.812 -24.391 2.275 1 97.81 272 LEU A CA 1
ATOM 2152 C C . LEU A 1 272 ? 16.266 -23.938 2.158 1 97.81 272 LEU A C 1
ATOM 2154 O O . LEU A 1 272 ? 17.031 -24.453 1.344 1 97.81 272 LEU A O 1
ATOM 2158 N N . VAL A 1 273 ? 16.594 -22.953 2.93 1 97.62 273 VAL A N 1
ATOM 2159 C CA . VAL A 1 273 ? 17.953 -22.438 2.945 1 97.62 273 VAL A CA 1
ATOM 2160 C C . VAL A 1 273 ? 18.922 -23.562 3.316 1 97.62 273 VAL A C 1
ATOM 2162 O O . VAL A 1 273 ? 19.969 -23.734 2.68 1 97.62 273 VAL A O 1
ATOM 2165 N N . GLU A 1 274 ? 18.562 -24.328 4.312 1 97.81 274 GLU A N 1
ATOM 2166 C CA . GLU A 1 274 ? 19.391 -25.453 4.715 1 97.81 274 GLU A CA 1
ATOM 2167 C C . GLU A 1 274 ? 19.516 -26.484 3.594 1 97.81 274 GLU A C 1
ATOM 2169 O O . GLU A 1 274 ? 20.594 -27.047 3.389 1 97.81 274 GLU A O 1
ATOM 2174 N N . ALA A 1 275 ? 18.438 -26.719 2.947 1 98.31 275 ALA A N 1
ATOM 2175 C CA . ALA A 1 275 ? 18.453 -27.672 1.842 1 98.31 275 ALA A CA 1
ATOM 2176 C C . ALA A 1 275 ? 19.359 -27.203 0.714 1 98.31 275 ALA A C 1
ATOM 2178 O O . ALA A 1 275 ? 20.047 -28 0.073 1 98.31 275 ALA A O 1
ATOM 2179 N N . LEU A 1 276 ? 19.359 -25.922 0.471 1 98.56 276 LEU A N 1
ATOM 2180 C CA . LEU A 1 276 ? 20.219 -25.359 -0.552 1 98.56 276 LEU A CA 1
ATOM 2181 C C . LEU A 1 276 ? 21.688 -25.484 -0.156 1 98.56 276 LEU A C 1
ATOM 2183 O O . LEU A 1 276 ? 22.547 -25.812 -0.99 1 98.56 276 LEU A O 1
ATOM 2187 N N . LYS A 1 277 ? 21.984 -25.25 1.101 1 98.19 277 LYS A N 1
ATOM 2188 C CA . LYS A 1 277 ? 23.344 -25.438 1.611 1 98.19 277 LYS A CA 1
ATOM 2189 C C . LYS A 1 277 ? 23.797 -26.891 1.465 1 98.19 277 LYS A C 1
ATOM 2191 O O . LYS A 1 277 ? 24.938 -27.141 1.069 1 98.19 277 LYS A O 1
ATOM 2196 N N . GLU A 1 278 ? 22.906 -27.734 1.805 1 98.19 278 GLU A N 1
ATOM 2197 C CA . GLU A 1 278 ? 23.219 -29.156 1.707 1 98.19 278 GLU A CA 1
ATOM 2198 C C . GLU A 1 278 ? 23.5 -29.562 0.263 1 98.19 278 GLU A C 1
ATOM 2200 O O . GLU A 1 278 ? 24.422 -30.344 0 1 98.19 278 GLU A O 1
ATOM 2205 N N . ALA A 1 279 ? 22.672 -29.062 -0.629 1 98.44 279 ALA A N 1
ATOM 2206 C CA . ALA A 1 279 ? 22.891 -29.344 -2.043 1 98.44 279 ALA A CA 1
ATOM 2207 C C . ALA A 1 279 ? 24.281 -28.875 -2.48 1 98.44 279 ALA A C 1
ATOM 2209 O O . ALA A 1 279 ? 24.984 -29.594 -3.188 1 98.44 279 ALA A O 1
ATOM 2210 N N . HIS A 1 280 ? 24.641 -27.734 -2.098 1 98.25 280 HIS A N 1
ATOM 2211 C CA . HIS A 1 280 ? 25.969 -27.203 -2.387 1 98.25 280 HIS A CA 1
ATOM 2212 C C . HIS A 1 280 ? 27.047 -28.078 -1.766 1 98.25 280 HIS A C 1
ATOM 2214 O O . HIS A 1 280 ? 28.062 -28.375 -2.404 1 98.25 280 HIS A O 1
ATOM 2220 N N . GLY A 1 281 ? 26.812 -28.484 -0.584 1 97.75 281 GLY A N 1
ATOM 2221 C CA . GLY A 1 281 ? 27.75 -29.344 0.117 1 97.75 281 GLY A CA 1
ATOM 2222 C C . GLY A 1 281 ? 27.953 -30.672 -0.566 1 97.75 281 GLY A C 1
ATOM 2223 O O . GLY A 1 281 ? 29.047 -31.266 -0.48 1 97.75 281 GLY A O 1
ATOM 2224 N N . ARG A 1 282 ? 26.953 -31.125 -1.204 1 97.81 282 ARG A N 1
ATOM 2225 C CA . ARG A 1 282 ? 27.016 -32.375 -1.939 1 97.81 282 ARG A CA 1
ATOM 2226 C C . ARG A 1 282 ? 27.781 -32.219 -3.248 1 97.81 282 ARG A C 1
ATOM 2228 O O . ARG A 1 282 ? 28.016 -33.188 -3.971 1 97.81 282 ARG A O 1
ATOM 2235 N N . GLY A 1 283 ? 28.141 -31 -3.598 1 97.81 283 GLY A N 1
ATOM 2236 C CA . GLY A 1 283 ? 28.969 -30.75 -4.762 1 97.81 283 GLY A CA 1
ATOM 2237 C C . GLY A 1 283 ? 28.188 -30.219 -5.953 1 97.81 283 GLY A C 1
ATOM 2238 O O . GLY A 1 283 ? 28.75 -30.078 -7.047 1 97.81 283 GLY A O 1
ATOM 2239 N N . LEU A 1 284 ? 26.906 -29.969 -5.773 1 98.44 284 LEU A N 1
ATOM 2240 C CA . LEU A 1 284 ? 26.109 -29.422 -6.867 1 98.44 284 LEU A CA 1
ATOM 2241 C C . LEU A 1 284 ? 26.5 -27.969 -7.145 1 98.44 284 LEU A C 1
ATOM 2243 O O . LEU A 1 284 ? 26.953 -27.266 -6.246 1 98.44 284 LEU A O 1
ATOM 2247 N N . SER A 1 285 ? 26.359 -27.562 -8.375 1 98.5 285 SER A N 1
ATOM 2248 C CA . SER A 1 285 ? 26.422 -26.156 -8.703 1 98.5 285 SER A CA 1
ATOM 2249 C C . SER A 1 285 ? 25.156 -25.422 -8.281 1 98.5 285 SER A C 1
ATOM 2251 O O . SER A 1 285 ? 24.109 -25.578 -8.898 1 98.5 285 SER A O 1
ATOM 2253 N N . VAL A 1 286 ? 25.25 -24.703 -7.211 1 98.69 286 VAL A N 1
ATOM 2254 C CA . VAL A 1 286 ? 24.125 -23.938 -6.699 1 98.69 286 VAL A CA 1
ATOM 2255 C C . VAL A 1 286 ? 24.375 -22.438 -6.914 1 98.69 286 VAL A C 1
ATOM 2257 O O . VAL A 1 286 ? 25.391 -21.906 -6.492 1 98.69 286 VAL A O 1
ATOM 2260 N N . ARG A 1 287 ? 23.469 -21.719 -7.586 1 98.69 287 ARG A N 1
ATOM 2261 C CA . ARG A 1 287 ? 23.531 -20.281 -7.805 1 98.69 287 ARG A CA 1
ATOM 2262 C C . ARG A 1 287 ? 22.219 -19.609 -7.434 1 98.69 287 ARG A C 1
ATOM 2264 O O . ARG A 1 287 ? 21.156 -20.031 -7.902 1 98.69 287 ARG A O 1
ATOM 2271 N N . ILE A 1 288 ? 22.312 -18.609 -6.637 1 98.69 288 ILE A N 1
ATOM 2272 C CA . ILE A 1 288 ? 21.109 -17.969 -6.109 1 98.69 288 ILE A CA 1
ATOM 2273 C C . ILE A 1 288 ? 21.141 -16.484 -6.414 1 98.69 288 ILE A C 1
ATOM 2275 O O . ILE A 1 288 ? 22.078 -15.781 -6.035 1 98.69 288 ILE A O 1
ATOM 2279 N N . LEU A 1 289 ? 20.078 -16.031 -7.117 1 98.56 289 LEU A N 1
ATOM 2280 C CA . LEU A 1 289 ? 19.844 -14.625 -7.375 1 98.56 289 LEU A CA 1
ATOM 2281 C C . LEU A 1 289 ? 18.734 -14.078 -6.488 1 98.56 289 LEU A C 1
ATOM 2283 O O . LEU A 1 289 ? 17.641 -14.648 -6.445 1 98.56 289 LEU A O 1
ATOM 2287 N N . LEU A 1 290 ? 19.062 -12.953 -5.816 1 97.69 290 LEU A N 1
ATOM 2288 C CA . LEU A 1 290 ? 18.078 -12.406 -4.883 1 97.69 290 LEU A CA 1
ATOM 2289 C C . LEU A 1 290 ? 17.734 -10.969 -5.242 1 97.69 290 LEU A C 1
ATOM 2291 O O . LEU A 1 290 ? 18.562 -10.234 -5.766 1 97.69 290 LEU A O 1
ATOM 2295 N N . GLU A 1 291 ? 16.516 -10.633 -4.957 1 95.44 291 GLU A N 1
ATOM 2296 C CA . GLU A 1 291 ? 16.094 -9.242 -5.051 1 95.44 291 GLU A CA 1
ATOM 2297 C C . GLU A 1 291 ? 16.875 -8.359 -4.086 1 95.44 291 GLU A C 1
ATOM 2299 O O . GLU A 1 291 ? 16.812 -8.547 -2.869 1 95.44 291 GLU A O 1
ATOM 2304 N N . ARG A 1 292 ? 17.516 -7.336 -4.535 1 88.19 292 ARG A N 1
ATOM 2305 C CA . ARG A 1 292 ? 18.469 -6.535 -3.781 1 88.19 292 ARG A CA 1
ATOM 2306 C C . ARG A 1 292 ? 17.797 -5.859 -2.588 1 88.19 292 ARG A C 1
ATOM 2308 O O . ARG A 1 292 ? 18.391 -5.734 -1.521 1 88.19 292 ARG A O 1
ATOM 2315 N N . ARG A 1 293 ? 16.594 -5.395 -2.703 1 80.31 293 ARG A N 1
ATOM 2316 C CA . ARG A 1 293 ? 15.938 -4.609 -1.669 1 80.31 293 ARG A CA 1
ATOM 2317 C C . ARG A 1 293 ? 15.484 -5.492 -0.512 1 80.31 293 ARG A C 1
ATOM 2319 O O . ARG A 1 293 ? 15.125 -4.992 0.557 1 80.31 293 ARG A O 1
ATOM 2326 N N . ASN A 1 294 ? 15.5 -6.762 -0.687 1 84.88 294 ASN A N 1
ATOM 2327 C CA . ASN A 1 294 ? 15.078 -7.695 0.354 1 84.88 294 ASN A CA 1
ATOM 2328 C C . ASN A 1 294 ? 16.281 -8.359 1.03 1 84.88 294 ASN A C 1
ATOM 2330 O O . ASN A 1 294 ? 16.109 -9.297 1.811 1 84.88 294 ASN A O 1
ATOM 2334 N N . LEU A 1 295 ? 17.438 -7.883 0.704 1 80.75 295 LEU A N 1
ATOM 2335 C CA . LEU A 1 295 ? 18.625 -8.391 1.374 1 80.75 295 LEU A CA 1
ATOM 2336 C C . LEU A 1 295 ? 18.594 -8.078 2.865 1 80.75 295 LEU A C 1
ATOM 2338 O O . LEU A 1 295 ? 18.047 -7.055 3.275 1 80.75 295 LEU A O 1
ATOM 2342 N N . GLY A 1 296 ? 19.156 -8.852 3.625 1 75.94 296 GLY A N 1
ATOM 2343 C CA . GLY A 1 296 ? 19.047 -8.766 5.074 1 75.94 296 GLY A CA 1
ATOM 2344 C C . GLY A 1 296 ? 17.906 -9.617 5.625 1 75.94 296 GLY A C 1
ATOM 2345 O O . GLY A 1 296 ? 18.078 -10.312 6.625 1 75.94 296 GLY A O 1
ATOM 2346 N N . ASP A 1 297 ? 16.891 -9.609 4.816 1 78.06 297 ASP A N 1
ATOM 2347 C CA . ASP A 1 297 ? 15.75 -10.43 5.227 1 78.06 297 ASP A CA 1
ATOM 2348 C C . ASP A 1 297 ? 15.844 -11.836 4.641 1 78.06 297 ASP A C 1
ATOM 2350 O O . ASP A 1 297 ? 15.312 -12.789 5.207 1 78.06 297 ASP A O 1
ATOM 2354 N N . SER A 1 298 ? 16.406 -12.125 3.432 1 79.75 298 SER A N 1
ATOM 2355 C CA . SER A 1 298 ? 16.469 -13.391 2.705 1 79.75 298 SER A CA 1
ATOM 2356 C C . SER A 1 298 ? 17.578 -14.289 3.25 1 79.75 298 SER A C 1
ATOM 2358 O O . SER A 1 298 ? 17.875 -15.328 2.662 1 79.75 298 SER A O 1
ATOM 2360 N N . ARG A 1 299 ? 18.031 -14.188 4.25 1 85.19 299 ARG A N 1
ATOM 2361 C CA . ARG A 1 299 ? 19 -15.016 4.957 1 85.19 299 ARG A CA 1
ATOM 2362 C C . ARG A 1 299 ? 20.234 -15.258 4.105 1 85.19 299 ARG A C 1
ATOM 2364 O O . ARG A 1 299 ? 20.75 -16.375 4.055 1 85.19 299 ARG A O 1
ATOM 2371 N N . GLU A 1 300 ? 20.641 -14.438 3.23 1 86.31 300 GLU A N 1
ATOM 2372 C CA . GLU A 1 300 ? 21.797 -14.547 2.344 1 86.31 300 GLU A CA 1
ATOM 2373 C C . GLU A 1 300 ? 23.078 -14.797 3.135 1 86.31 300 GLU A C 1
ATOM 2375 O O . GLU A 1 300 ? 23.984 -15.477 2.656 1 86.31 300 GLU A O 1
ATOM 2380 N N . GLU A 1 301 ? 23.156 -14.258 4.297 1 89.19 301 GLU A N 1
ATOM 2381 C CA . GLU A 1 301 ? 24.359 -14.43 5.094 1 89.19 301 GLU A CA 1
ATOM 2382 C C . GLU A 1 301 ? 24.625 -15.898 5.398 1 89.19 301 GLU A C 1
ATOM 2384 O O . GLU A 1 301 ? 25.766 -16.344 5.387 1 89.19 301 GLU A O 1
ATOM 2389 N N . ASP A 1 302 ? 23.578 -16.594 5.703 1 90.88 302 ASP A N 1
ATOM 2390 C CA . ASP A 1 302 ? 23.703 -18.031 5.969 1 90.88 302 ASP A CA 1
ATOM 2391 C C . ASP A 1 302 ? 24.234 -18.766 4.746 1 90.88 302 ASP A C 1
ATOM 2393 O O . ASP A 1 302 ? 25.078 -19.672 4.879 1 90.88 302 ASP A O 1
ATOM 2397 N N . LEU A 1 303 ? 23.766 -18.453 3.631 1 95.31 303 LEU A N 1
ATOM 2398 C CA . LEU A 1 303 ? 24.188 -19.062 2.375 1 95.31 303 LEU A CA 1
ATOM 2399 C C . LEU A 1 303 ? 25.656 -18.734 2.076 1 95.31 303 LEU A C 1
ATOM 2401 O O . LEU A 1 303 ? 26.438 -19.625 1.722 1 95.31 303 LEU A O 1
ATOM 2405 N N . LEU A 1 304 ? 25.969 -17.469 2.258 1 94.62 304 LEU A N 1
ATOM 2406 C CA . LEU A 1 304 ? 27.344 -17.031 1.991 1 94.62 304 LEU A CA 1
ATOM 2407 C C . LEU A 1 304 ? 28.328 -17.719 2.924 1 94.62 304 LEU A C 1
ATOM 2409 O O . LEU A 1 304 ? 29.406 -18.125 2.498 1 94.62 304 LEU A O 1
ATOM 2413 N N . ARG A 1 305 ? 27.984 -17.859 4.105 1 95.44 305 ARG A N 1
ATOM 2414 C CA . ARG A 1 305 ? 28.828 -18.516 5.078 1 95.44 305 ARG A CA 1
ATOM 2415 C C . ARG A 1 305 ? 29.094 -19.969 4.676 1 95.44 305 ARG A C 1
ATOM 2417 O O . ARG A 1 305 ? 30.156 -20.531 4.961 1 95.44 305 ARG A O 1
ATOM 2424 N N . ALA A 1 306 ? 28.156 -20.562 4.023 1 96.5 306 ALA A N 1
ATOM 2425 C CA . ALA A 1 306 ? 28.281 -21.953 3.588 1 96.5 306 ALA A CA 1
ATOM 2426 C C . ALA A 1 306 ? 29 -22.047 2.246 1 96.5 306 ALA A C 1
ATOM 2428 O O . ALA A 1 306 ? 29.172 -23.141 1.705 1 96.5 306 ALA A O 1
ATOM 2429 N N . GLY A 1 307 ? 29.312 -20.891 1.673 1 97.06 307 GLY A N 1
ATOM 2430 C CA . GLY A 1 307 ? 30.062 -20.859 0.43 1 97.06 307 GLY A CA 1
ATOM 2431 C C . GLY A 1 307 ? 29.188 -20.906 -0.804 1 97.06 307 GLY A C 1
ATOM 2432 O O . GLY A 1 307 ? 29.688 -21.062 -1.922 1 97.06 307 GLY A O 1
ATOM 2433 N N . VAL A 1 308 ? 27.906 -20.812 -0.593 1 97.94 308 VAL A N 1
ATOM 2434 C CA . VAL A 1 308 ? 26.969 -20.828 -1.723 1 97.94 308 VAL A CA 1
ATOM 2435 C C . VAL A 1 308 ? 27.078 -19.516 -2.492 1 97.94 308 VAL A C 1
ATOM 2437 O O . VAL A 1 308 ? 27 -18.438 -1.901 1 97.94 308 VAL A O 1
ATOM 2440 N N . PRO A 1 309 ? 27.234 -19.547 -3.787 1 98 309 PRO A N 1
ATOM 2441 C CA . PRO A 1 309 ? 27.234 -18.297 -4.57 1 98 309 PRO A CA 1
ATOM 2442 C C . PRO A 1 309 ? 25.891 -17.594 -4.559 1 98 309 PRO A C 1
ATOM 2444 O O . PRO A 1 309 ? 24.859 -18.203 -4.906 1 98 309 PRO A O 1
ATOM 2447 N N . VAL A 1 310 ? 25.891 -16.344 -4.18 1 97.81 310 VAL A N 1
ATOM 2448 C CA . VAL A 1 310 ? 24.703 -15.508 -4.133 1 97.81 310 VAL A CA 1
ATOM 2449 C C . VAL A 1 310 ? 24.969 -14.164 -4.805 1 97.81 310 VAL A C 1
ATOM 2451 O O . VAL A 1 310 ? 26.031 -13.57 -4.602 1 97.81 310 VAL A O 1
ATOM 2454 N N . ARG A 1 311 ? 24.109 -13.789 -5.699 1 97.88 311 ARG A N 1
ATOM 2455 C CA . ARG A 1 311 ? 24.188 -12.477 -6.32 1 97.88 311 ARG A CA 1
ATOM 2456 C C . ARG A 1 311 ? 22.922 -11.664 -6.062 1 97.88 311 ARG A C 1
ATOM 2458 O O . ARG A 1 311 ? 21.859 -12.234 -5.824 1 97.88 311 ARG A O 1
ATOM 2465 N N . GLN A 1 312 ? 23.062 -10.352 -6.055 1 96.69 312 GLN A N 1
ATOM 2466 C CA . GLN A 1 312 ? 21.922 -9.453 -6.055 1 96.69 312 GLN A CA 1
ATOM 2467 C C . GLN A 1 312 ? 21.547 -9.031 -7.473 1 96.69 312 GLN A C 1
ATOM 2469 O O . GLN A 1 312 ? 22.422 -8.836 -8.32 1 96.69 312 GLN A O 1
ATOM 2474 N N . ASP A 1 313 ? 20.281 -8.914 -7.691 1 96.38 313 ASP A N 1
ATOM 2475 C CA . ASP A 1 313 ? 19.797 -8.602 -9.031 1 96.38 313 ASP A CA 1
ATOM 2476 C C . ASP A 1 313 ? 20.188 -7.184 -9.438 1 96.38 313 ASP A C 1
ATOM 2478 O O . ASP A 1 313 ? 20.531 -6.359 -8.586 1 96.38 313 ASP A O 1
ATOM 2482 N N . ALA A 1 314 ? 20.109 -6.938 -10.703 1 95.06 314 ALA A N 1
ATOM 2483 C CA . ALA A 1 314 ? 20.547 -5.652 -11.242 1 95.06 314 ALA A CA 1
ATOM 2484 C C . ALA A 1 314 ? 19.359 -4.824 -11.734 1 95.06 314 ALA A C 1
ATOM 2486 O O . ALA A 1 314 ? 19.547 -3.697 -12.203 1 95.06 314 ALA A O 1
ATOM 2487 N N . ASN A 1 315 ? 18.156 -5.367 -11.703 1 94.31 315 ASN A N 1
ATOM 2488 C CA . ASN A 1 315 ? 16.969 -4.625 -12.148 1 94.31 315 ASN A CA 1
ATOM 2489 C C . ASN A 1 315 ? 16.688 -3.432 -11.242 1 94.31 315 ASN A C 1
ATOM 2491 O O . ASN A 1 315 ? 16.547 -3.586 -10.031 1 94.31 315 ASN A O 1
ATOM 2495 N N . PRO A 1 316 ? 16.641 -2.246 -11.812 1 88.12 316 PRO A N 1
ATOM 2496 C CA . PRO A 1 316 ? 16.344 -1.09 -10.961 1 88.12 316 PRO A CA 1
ATOM 2497 C C . PRO A 1 316 ? 14.922 -1.125 -10.398 1 88.12 316 PRO A C 1
ATOM 2499 O O . PRO A 1 316 ? 14.609 -0.395 -9.453 1 88.12 316 PRO A O 1
ATOM 2502 N N . TYR A 1 317 ? 14.156 -1.933 -11.031 1 91.81 317 TYR A N 1
ATOM 2503 C CA . TYR A 1 317 ? 12.82 -2.168 -10.484 1 91.81 317 TYR A CA 1
ATOM 2504 C C . TYR A 1 317 ? 12.789 -3.459 -9.672 1 91.81 317 TYR A C 1
ATOM 2506 O O . TYR A 1 317 ? 13.688 -3.727 -8.875 1 91.81 317 TYR A O 1
ATOM 2514 N N . THR A 1 318 ? 11.836 -4.25 -9.844 1 94.12 318 THR A N 1
ATOM 2515 C CA . THR A 1 318 ? 11.688 -5.375 -8.922 1 94.12 318 THR A CA 1
ATOM 2516 C C . THR A 1 318 ? 12.047 -6.688 -9.609 1 94.12 318 THR A C 1
ATOM 2518 O O . THR A 1 318 ? 11.523 -6.992 -10.688 1 94.12 318 THR A O 1
ATOM 2521 N N . MET A 1 319 ? 12.977 -7.379 -9.039 1 97.94 319 MET A N 1
ATOM 2522 C CA . MET A 1 319 ? 13.117 -8.789 -9.383 1 97.94 319 MET A CA 1
ATOM 2523 C C . MET A 1 319 ? 12.133 -9.641 -8.586 1 97.94 319 MET A C 1
ATOM 2525 O O . MET A 1 319 ? 12.359 -9.93 -7.414 1 97.94 319 MET A O 1
ATOM 2529 N N . HIS A 1 320 ? 11.094 -10.094 -9.258 1 98.44 320 HIS A N 1
ATOM 2530 C CA . HIS A 1 320 ? 9.938 -10.656 -8.555 1 98.44 320 HIS A CA 1
ATOM 2531 C C . HIS A 1 320 ? 9.773 -12.141 -8.875 1 98.44 320 HIS A C 1
ATOM 2533 O O . HIS A 1 320 ? 8.727 -12.727 -8.586 1 98.44 320 HIS A O 1
ATOM 2539 N N . HIS A 1 321 ? 10.75 -12.766 -9.406 1 98.44 321 HIS A N 1
ATOM 2540 C CA . HIS A 1 321 ? 10.711 -14.188 -9.727 1 98.44 321 HIS A CA 1
ATOM 2541 C C . HIS A 1 321 ? 10.633 -15.031 -8.453 1 98.44 321 HIS A C 1
ATOM 2543 O O . HIS A 1 321 ? 11.172 -14.648 -7.414 1 98.44 321 HIS A O 1
ATOM 2549 N N . LYS A 1 322 ? 9.945 -16.062 -8.539 1 98.19 322 LYS A N 1
ATOM 2550 C CA . LYS A 1 322 ? 9.984 -17.219 -7.652 1 98.19 322 LYS A CA 1
ATOM 2551 C C . LYS A 1 322 ? 10.266 -18.5 -8.43 1 98.19 322 LYS A C 1
ATOM 2553 O O . LYS A 1 322 ? 9.352 -19.281 -8.703 1 98.19 322 LYS A O 1
ATOM 2558 N N . VAL A 1 323 ? 11.539 -18.672 -8.672 1 98.88 323 VAL A N 1
ATOM 2559 C CA . VAL A 1 323 ? 11.883 -19.719 -9.625 1 98.88 323 VAL A CA 1
ATOM 2560 C C . VAL A 1 323 ? 13.023 -20.578 -9.086 1 98.88 323 VAL A C 1
ATOM 2562 O O . VAL A 1 323 ? 13.984 -20.047 -8.516 1 98.88 323 VAL A O 1
ATOM 2565 N N . MET A 1 324 ? 12.914 -21.812 -9.211 1 98.88 324 MET A N 1
ATOM 2566 C CA . MET A 1 324 ? 14 -22.781 -9.016 1 98.88 324 MET A CA 1
ATOM 2567 C C . MET A 1 324 ? 14.086 -23.75 -10.188 1 98.88 324 MET A C 1
ATOM 2569 O O . MET A 1 324 ? 13.07 -24.312 -10.609 1 98.88 324 MET A O 1
ATOM 2573 N N . VAL A 1 325 ? 15.242 -23.875 -10.758 1 98.94 325 VAL A N 1
ATOM 2574 C CA . VAL A 1 325 ? 15.5 -24.844 -11.82 1 98.94 325 VAL A CA 1
ATOM 2575 C C . VAL A 1 325 ? 16.453 -25.938 -11.312 1 98.94 325 VAL A C 1
ATOM 2577 O O . VAL A 1 325 ? 17.5 -25.625 -10.742 1 98.94 325 VAL A O 1
ATOM 2580 N N . LEU A 1 326 ? 16.078 -27.188 -11.531 1 98.88 326 LEU A N 1
ATOM 2581 C CA . LEU A 1 326 ? 16.844 -28.312 -11.016 1 98.88 326 LEU A CA 1
ATOM 2582 C C . LEU A 1 326 ? 17.297 -29.234 -12.148 1 98.88 326 LEU A C 1
ATOM 2584 O O . LEU A 1 326 ? 16.469 -29.812 -12.852 1 98.88 326 LEU A O 1
ATOM 2588 N N . ASP A 1 327 ? 18.547 -29.359 -12.367 1 98.62 327 ASP A N 1
ATOM 2589 C CA . ASP A 1 327 ? 19.234 -30.297 -13.25 1 98.62 327 ASP A CA 1
ATOM 2590 C C . ASP A 1 327 ? 18.781 -30.109 -14.703 1 98.62 327 ASP A C 1
ATOM 2592 O O . ASP A 1 327 ? 18.719 -31.078 -15.469 1 98.62 327 ASP A O 1
ATOM 2596 N N . GLY A 1 328 ? 18.25 -28.922 -14.984 1 98 328 GLY A N 1
ATOM 2597 C CA . GLY A 1 328 ? 17.781 -28.656 -16.328 1 98 328 GLY A CA 1
ATOM 2598 C C . GLY A 1 328 ? 16.578 -29.469 -16.719 1 98 328 GLY A C 1
ATOM 2599 O O . GLY A 1 328 ? 16.297 -29.672 -17.906 1 98 328 GLY A O 1
ATOM 2600 N N . THR A 1 329 ? 15.898 -29.938 -15.781 1 98.44 329 THR A N 1
ATOM 2601 C CA . THR A 1 329 ? 14.781 -30.844 -16.047 1 98.44 329 THR A CA 1
ATOM 2602 C C . THR A 1 329 ? 13.523 -30.375 -15.312 1 98.44 329 THR A C 1
ATOM 2604 O O . THR A 1 329 ? 12.422 -30.438 -15.859 1 98.44 329 THR A O 1
ATOM 2607 N N . TYR A 1 330 ? 13.656 -29.906 -14.086 1 98.69 330 TYR A N 1
ATOM 2608 C CA . TYR A 1 330 ? 12.516 -29.5 -13.273 1 98.69 330 TYR A CA 1
ATOM 2609 C C . TYR A 1 330 ? 12.492 -27.984 -13.086 1 98.69 330 TYR A C 1
ATOM 2611 O O . TYR A 1 330 ? 13.539 -27.344 -12.984 1 98.69 330 TYR A O 1
ATOM 2619 N N . VAL A 1 331 ? 11.305 -27.484 -13.062 1 98.81 331 VAL A N 1
ATOM 2620 C CA . VAL A 1 331 ? 11.078 -26.062 -12.758 1 98.81 331 VAL A CA 1
ATOM 2621 C C . VAL A 1 331 ? 10.062 -25.938 -11.625 1 98.81 331 VAL A C 1
ATOM 2623 O O . VAL A 1 331 ? 9.008 -26.578 -11.656 1 98.81 331 VAL A O 1
ATOM 2626 N N . VAL A 1 332 ? 10.422 -25.219 -10.633 1 98.88 332 VAL A N 1
ATOM 2627 C CA . VAL A 1 332 ? 9.492 -24.797 -9.586 1 98.88 332 VAL A CA 1
ATOM 2628 C C . VAL A 1 332 ? 9.156 -23.312 -9.766 1 98.88 332 VAL A C 1
ATOM 2630 O O . VAL A 1 332 ? 10.062 -22.469 -9.836 1 98.88 332 VAL A O 1
ATOM 2633 N N . THR A 1 333 ? 7.895 -22.969 -9.867 1 98.75 333 THR A N 1
ATOM 2634 C CA . THR A 1 333 ? 7.484 -21.594 -10.055 1 98.75 333 THR A CA 1
ATOM 2635 C C . THR A 1 333 ? 6.047 -21.391 -9.578 1 98.75 333 THR A C 1
ATOM 2637 O O . THR A 1 333 ? 5.473 -22.266 -8.93 1 98.75 333 THR A O 1
ATOM 2640 N N . GLY A 1 334 ? 5.496 -20.234 -9.812 1 98.62 334 GLY A N 1
ATOM 2641 C CA . GLY A 1 334 ? 4.176 -19.828 -9.359 1 98.62 334 GLY A CA 1
ATOM 2642 C C . GLY A 1 334 ? 4.176 -18.531 -8.578 1 98.62 334 GLY A C 1
ATOM 2643 O O . GLY A 1 334 ? 5.012 -17.656 -8.82 1 98.62 334 GLY A O 1
ATOM 2644 N N . SER A 1 335 ? 3.18 -18.438 -7.699 1 98.5 335 SER A N 1
ATOM 2645 C CA . SER A 1 335 ? 3.084 -17.25 -6.863 1 98.5 335 SER A CA 1
ATOM 2646 C C . SER A 1 335 ? 3.797 -17.438 -5.531 1 98.5 335 SER A C 1
ATOM 2648 O O . SER A 1 335 ? 3.975 -16.5 -4.766 1 98.5 335 SER A O 1
ATOM 2650 N N . TYR A 1 336 ? 4.328 -18.547 -5.246 1 98.25 336 TYR A N 1
ATOM 2651 C CA . TYR A 1 336 ? 4.848 -19.031 -3.973 1 98.25 336 TYR A CA 1
ATOM 2652 C C . TYR A 1 336 ? 6.234 -18.469 -3.699 1 98.25 336 TYR A C 1
ATOM 2654 O O . TYR A 1 336 ? 7.227 -18.938 -4.27 1 98.25 336 TYR A O 1
ATOM 2662 N N . ASN A 1 337 ? 6.305 -17.5 -2.762 1 97.25 337 ASN A N 1
ATOM 2663 C CA . ASN A 1 337 ? 7.609 -17.062 -2.279 1 97.25 337 ASN A CA 1
ATOM 2664 C C . ASN A 1 337 ? 8.305 -18.141 -1.463 1 97.25 337 ASN A C 1
ATOM 2666 O O . ASN A 1 337 ? 7.641 -18.984 -0.854 1 97.25 337 ASN A O 1
ATOM 2670 N N . PHE A 1 338 ? 9.594 -18.078 -1.445 1 97.81 338 PHE A N 1
ATOM 2671 C CA . PHE A 1 338 ? 10.328 -19.062 -0.65 1 97.81 338 PHE A CA 1
ATOM 2672 C C . PHE A 1 338 ? 10.414 -18.625 0.805 1 97.81 338 PHE A C 1
ATOM 2674 O O . PHE A 1 338 ? 11.508 -18.359 1.314 1 97.81 338 PHE A O 1
ATOM 2681 N N . SER A 1 339 ? 9.258 -18.594 1.46 1 96.31 339 SER A N 1
ATOM 2682 C CA . SER A 1 339 ? 9.102 -18.109 2.826 1 96.31 339 SER A CA 1
ATOM 2683 C C . SER A 1 339 ? 8.141 -19 3.621 1 96.31 339 SER A C 1
ATOM 2685 O O . SER A 1 339 ? 7.363 -19.75 3.041 1 96.31 339 SER A O 1
ATOM 2687 N N . VAL A 1 340 ? 8.203 -18.875 4.887 1 94.19 340 VAL A N 1
ATOM 2688 C CA . VAL A 1 340 ? 7.324 -19.641 5.762 1 94.19 340 VAL A CA 1
ATOM 2689 C C . VAL A 1 340 ? 5.883 -19.156 5.586 1 94.19 340 VAL A C 1
ATOM 2691 O O . VAL A 1 340 ? 4.949 -19.969 5.609 1 94.19 340 VAL A O 1
ATOM 2694 N N . ARG A 1 341 ? 5.676 -17.953 5.375 1 94.44 341 ARG A N 1
ATOM 2695 C CA . ARG A 1 341 ? 4.328 -17.422 5.203 1 94.44 341 ARG A CA 1
ATOM 2696 C C . ARG A 1 341 ? 3.678 -17.969 3.938 1 94.44 341 ARG A C 1
ATOM 2698 O O . ARG A 1 341 ? 2.463 -18.172 3.895 1 94.44 341 AR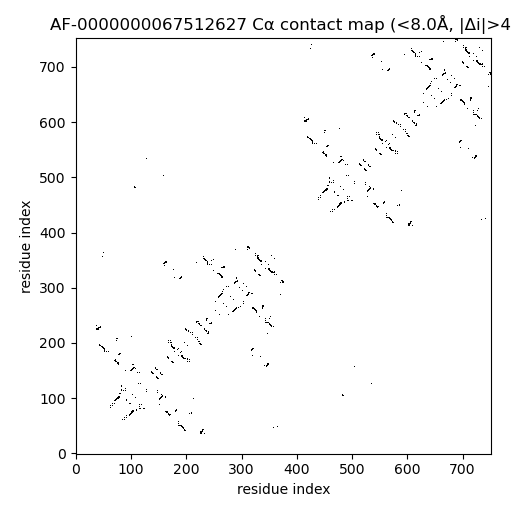G A O 1
ATOM 2705 N N . ALA A 1 342 ? 4.496 -18.25 2.975 1 96.31 342 ALA A N 1
ATOM 2706 C CA . ALA A 1 342 ? 3.963 -18.766 1.717 1 96.31 342 ALA A CA 1
ATOM 2707 C C . ALA A 1 342 ? 3.328 -20.141 1.913 1 96.31 342 ALA A C 1
ATOM 2709 O O . ALA A 1 342 ? 2.34 -20.469 1.256 1 96.31 342 ALA A O 1
ATOM 2710 N N . HIS A 1 343 ? 3.867 -20.938 2.762 1 94.81 343 HIS A N 1
ATOM 2711 C CA . HIS A 1 343 ? 3.275 -22.266 2.902 1 94.81 343 HIS A CA 1
ATOM 2712 C C . HIS A 1 343 ? 2.275 -22.297 4.055 1 94.81 343 HIS A C 1
ATOM 2714 O O . HIS A 1 343 ? 1.341 -23.109 4.043 1 94.81 343 HIS A O 1
ATOM 2720 N N . GLU A 1 344 ? 2.336 -21.328 5 1 95.5 344 GLU A N 1
ATOM 2721 C CA . GLU A 1 344 ? 1.548 -21.484 6.219 1 95.5 344 GLU A CA 1
ATOM 2722 C C . GLU A 1 344 ? 0.349 -20.547 6.227 1 95.5 344 GLU A C 1
ATOM 2724 O O . GLU A 1 344 ? -0.677 -20.844 6.844 1 95.5 344 GLU A O 1
ATOM 2729 N N . VAL A 1 345 ? 0.499 -19.406 5.566 1 94.75 345 VAL A N 1
ATOM 2730 C CA . VAL A 1 345 ? -0.464 -18.359 5.883 1 94.75 345 VAL A CA 1
ATOM 2731 C C . VAL A 1 345 ? -1.065 -17.797 4.594 1 94.75 345 VAL A C 1
ATOM 2733 O O . VAL A 1 345 ? -2.283 -17.625 4.496 1 94.75 345 VAL A O 1
ATOM 2736 N N . ASN A 1 346 ? -0.255 -17.562 3.594 1 97.5 346 ASN A N 1
ATOM 2737 C CA . ASN A 1 346 ? -0.685 -16.906 2.369 1 97.5 346 ASN A CA 1
ATOM 2738 C C . ASN A 1 346 ? -1.411 -17.859 1.433 1 97.5 346 ASN A C 1
ATOM 2740 O O . ASN A 1 346 ? -1.177 -19.078 1.473 1 97.5 346 ASN A O 1
ATOM 2744 N N . ASN A 1 347 ? -2.316 -17.312 0.648 1 98.56 347 ASN A N 1
ATOM 2745 C CA . ASN A 1 347 ? -2.787 -18.047 -0.521 1 98.56 347 ASN A CA 1
ATOM 2746 C C . ASN A 1 347 ? -1.778 -17.984 -1.664 1 98.56 347 ASN A C 1
ATOM 2748 O O . ASN A 1 347 ? -1.471 -16.906 -2.172 1 98.56 347 ASN A O 1
ATOM 2752 N N . GLU A 1 348 ? -1.285 -19.125 -2.008 1 98.44 348 GLU A N 1
ATOM 2753 C CA . GLU A 1 348 ? -0.291 -19.25 -3.068 1 98.44 348 GLU A CA 1
ATOM 2754 C C . GLU A 1 348 ? -0.538 -20.5 -3.914 1 98.44 348 GLU A C 1
ATOM 2756 O O . GLU A 1 348 ? -1.209 -21.438 -3.471 1 98.44 348 GLU A O 1
ATOM 2761 N N . ASN A 1 349 ? 0.004 -20.406 -5.129 1 98.81 349 ASN A N 1
ATOM 2762 C CA . ASN A 1 349 ? 0.15 -21.625 -5.91 1 98.81 349 ASN A CA 1
ATOM 2763 C C . ASN A 1 349 ? 1.611 -21.906 -6.246 1 98.81 349 ASN A C 1
ATOM 2765 O O . ASN A 1 349 ? 2.381 -20.984 -6.508 1 98.81 349 ASN A O 1
ATOM 2769 N N . LEU A 1 350 ? 1.983 -23.172 -6.141 1 98.81 350 LEU A N 1
ATOM 2770 C CA . LEU A 1 350 ? 3.316 -23.672 -6.449 1 98.81 350 LEU A CA 1
ATOM 2771 C C . LEU A 1 350 ? 3.246 -24.781 -7.496 1 98.81 350 LEU A C 1
ATOM 2773 O O . LEU A 1 350 ? 2.539 -25.766 -7.312 1 98.81 350 LEU A O 1
ATOM 2777 N N . LEU A 1 351 ? 3.936 -24.562 -8.57 1 98.88 351 LEU A N 1
ATOM 2778 C CA . LEU A 1 351 ? 4.023 -25.578 -9.602 1 98.88 351 LEU A CA 1
ATOM 2779 C C . LEU A 1 351 ? 5.383 -26.266 -9.578 1 98.88 351 LEU A C 1
ATOM 2781 O O . LEU A 1 351 ? 6.422 -25.594 -9.57 1 98.88 351 LEU A O 1
ATOM 2785 N N . VAL A 1 352 ? 5.387 -27.562 -9.508 1 98.81 352 VAL A N 1
ATOM 2786 C CA . VAL A 1 352 ? 6.562 -28.391 -9.75 1 98.81 352 VAL A CA 1
ATOM 2787 C C . VAL A 1 352 ? 6.43 -29.094 -11.102 1 98.81 352 VAL A C 1
ATOM 2789 O O . VAL A 1 352 ? 5.645 -30.031 -11.242 1 98.81 352 VAL A O 1
ATOM 2792 N N . LEU A 1 353 ? 7.262 -28.688 -12.062 1 98.75 353 LEU A N 1
ATOM 2793 C CA . LEU A 1 353 ? 7.09 -29.109 -13.445 1 98.75 353 LEU A CA 1
ATOM 2794 C C . LEU A 1 353 ? 8.305 -29.891 -13.93 1 98.75 353 LEU A C 1
ATOM 2796 O O . LEU A 1 353 ? 9.445 -29.531 -13.617 1 98.75 353 LEU A O 1
ATOM 2800 N N . LYS A 1 354 ? 8.031 -30.938 -14.609 1 98.56 354 LYS A N 1
ATOM 2801 C CA . LYS A 1 354 ? 9.062 -31.703 -15.305 1 98.56 354 LYS A CA 1
ATOM 2802 C C . LYS A 1 354 ? 8.977 -3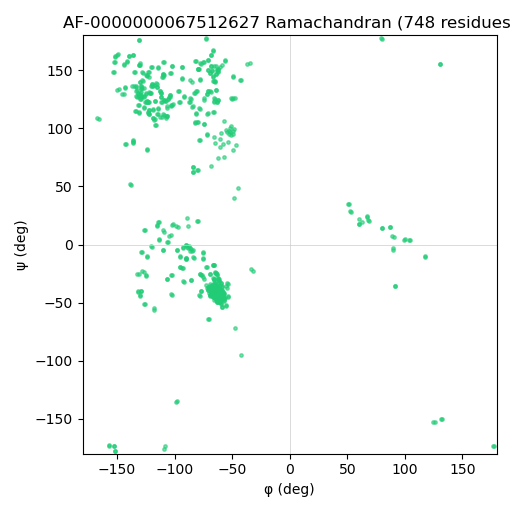1.484 -16.812 1 98.56 354 LYS A C 1
ATOM 2804 O O . LYS A 1 354 ? 8 -31.891 -17.453 1 98.56 354 LYS A O 1
ATOM 2809 N N . SER A 1 355 ? 9.883 -30.844 -17.344 1 98.38 355 SER A N 1
ATOM 2810 C CA . SER A 1 355 ? 9.984 -30.547 -18.766 1 98.38 355 SER A CA 1
ATOM 2811 C C . SER A 1 355 ? 11.375 -30.016 -19.109 1 98.38 355 SER A C 1
ATOM 2813 O O . SER A 1 355 ? 11.688 -28.844 -18.844 1 98.38 355 SER A O 1
ATOM 2815 N N . PRO A 1 356 ? 12.18 -30.812 -19.812 1 98.06 356 PRO A N 1
ATOM 2816 C CA . PRO A 1 356 ? 13.516 -30.344 -20.156 1 98.06 356 PRO A CA 1
ATOM 2817 C C . PRO A 1 356 ? 13.492 -29.062 -20.984 1 98.06 356 PRO A C 1
ATOM 2819 O O . PRO A 1 356 ? 14.289 -28.141 -20.75 1 98.06 356 PRO A O 1
ATOM 2822 N N . SER A 1 357 ? 12.555 -28.984 -21.875 1 97.81 357 SER A N 1
ATOM 2823 C CA . SER A 1 357 ? 12.492 -27.812 -22.75 1 97.81 357 SER A CA 1
ATOM 2824 C C . SER A 1 357 ? 12.094 -26.562 -21.953 1 97.81 357 SER A C 1
ATOM 2826 O O . SER A 1 357 ? 12.68 -25.5 -22.141 1 97.81 357 SER A O 1
ATOM 2828 N N . LEU A 1 358 ? 11.109 -26.688 -21.094 1 98.44 358 LEU A N 1
ATOM 2829 C CA . LEU A 1 358 ? 10.688 -25.562 -20.266 1 98.44 358 LEU A CA 1
ATOM 2830 C C . LEU A 1 358 ? 11.789 -25.172 -19.281 1 98.44 358 LEU A C 1
ATOM 2832 O O . LEU A 1 358 ? 12.039 -23.984 -19.062 1 98.44 358 LEU A O 1
ATOM 2836 N N . ALA A 1 359 ? 12.398 -26.156 -18.781 1 98.75 359 ALA A N 1
ATOM 2837 C CA . ALA A 1 359 ? 13.477 -25.922 -17.812 1 98.75 359 ALA A CA 1
ATOM 2838 C C . ALA A 1 359 ? 14.617 -25.141 -18.453 1 98.75 359 ALA A C 1
ATOM 2840 O O . ALA A 1 359 ? 15.211 -24.266 -17.828 1 98.75 359 ALA A O 1
ATOM 2841 N N . GLU A 1 360 ? 14.883 -25.516 -19.656 1 98.62 360 GLU A N 1
ATOM 2842 C CA . GLU A 1 360 ? 15.961 -24.812 -20.344 1 98.62 360 GLU A CA 1
ATOM 2843 C C . GLU A 1 360 ? 15.625 -23.344 -20.547 1 98.62 360 GLU A C 1
ATOM 2845 O O . GLU A 1 360 ? 16.5 -22.484 -20.438 1 98.62 360 GLU A O 1
ATOM 2850 N N . ARG A 1 361 ? 14.406 -23 -20.828 1 98.69 361 ARG A N 1
ATOM 2851 C CA . ARG A 1 361 ? 14 -21.609 -20.984 1 98.69 361 ARG A CA 1
ATOM 2852 C C . ARG A 1 361 ? 14.148 -20.844 -19.672 1 98.69 361 ARG A C 1
ATOM 2854 O O . ARG A 1 361 ? 14.664 -19.734 -19.641 1 98.69 361 ARG A O 1
ATOM 2861 N N . TYR A 1 362 ? 13.727 -21.438 -18.594 1 98.88 362 TYR A N 1
ATOM 2862 C CA . TYR A 1 362 ? 13.875 -20.812 -17.281 1 98.88 362 TYR A CA 1
ATOM 2863 C C . TYR A 1 362 ? 15.344 -20.688 -16.906 1 98.88 362 TYR A C 1
ATOM 2865 O O . TYR A 1 362 ? 15.758 -19.703 -16.297 1 98.88 362 TYR A O 1
ATOM 2873 N N . ARG A 1 363 ? 16.109 -21.734 -17.234 1 98.81 363 ARG A N 1
ATOM 2874 C CA . ARG A 1 363 ? 17.531 -21.734 -16.953 1 98.81 363 ARG A CA 1
ATOM 2875 C C . ARG A 1 363 ? 18.219 -20.547 -17.625 1 98.81 363 ARG A C 1
ATOM 2877 O O . ARG A 1 363 ? 18.984 -19.812 -16.984 1 98.81 363 ARG A O 1
ATOM 2884 N N . LYS A 1 364 ? 17.891 -20.391 -18.828 1 98.75 364 LYS A N 1
ATOM 2885 C CA . LYS A 1 364 ? 18.469 -19.281 -19.578 1 98.75 364 LYS A CA 1
ATOM 2886 C C . LYS A 1 364 ? 18.094 -17.953 -18.953 1 98.75 364 LYS A C 1
ATOM 2888 O O . LYS A 1 364 ? 18.922 -17.031 -18.891 1 98.75 364 LYS A O 1
ATOM 2893 N N . GLU A 1 365 ? 16.875 -17.812 -18.562 1 98.75 365 GLU A N 1
ATOM 2894 C CA . GLU A 1 365 ? 16.406 -16.578 -17.938 1 98.75 365 GLU A CA 1
ATOM 2895 C C . GLU A 1 365 ? 17.141 -16.312 -16.625 1 98.75 365 GLU A C 1
ATOM 2897 O O . GLU A 1 365 ? 17.625 -15.203 -16.406 1 98.75 365 GLU A O 1
ATOM 2902 N N . VAL A 1 366 ? 17.266 -17.281 -15.758 1 98.81 366 VAL A N 1
ATOM 2903 C CA . VAL A 1 366 ? 17.891 -17.109 -14.453 1 98.81 366 VAL A CA 1
ATOM 2904 C C . VAL A 1 366 ? 19.375 -16.797 -14.633 1 98.81 366 VAL A C 1
ATOM 2906 O O . VAL A 1 366 ? 19.922 -15.922 -13.953 1 98.81 366 VAL A O 1
ATOM 2909 N N . LEU A 1 367 ? 20.016 -17.484 -15.562 1 98.69 367 LEU A N 1
ATOM 2910 C CA . LEU A 1 367 ? 21.438 -17.281 -15.789 1 98.69 367 LEU A CA 1
ATOM 2911 C C . LEU A 1 367 ? 21.703 -15.891 -16.375 1 98.69 367 LEU A C 1
ATOM 2913 O O . LEU A 1 367 ? 22.703 -15.258 -16.047 1 98.69 367 LEU A O 1
ATOM 2917 N N . ARG A 1 368 ? 20.844 -15.516 -17.25 1 98.56 368 ARG A N 1
ATOM 2918 C CA . ARG A 1 368 ? 20.969 -14.164 -17.781 1 98.56 368 ARG A CA 1
ATOM 2919 C C . ARG A 1 368 ? 20.922 -13.125 -16.672 1 98.56 368 ARG A C 1
ATOM 2921 O O . ARG A 1 368 ? 21.766 -12.219 -16.625 1 98.56 368 ARG A O 1
ATOM 2928 N N . LEU A 1 369 ? 19.969 -13.258 -15.805 1 98.62 369 LEU A N 1
ATOM 2929 C CA . LEU A 1 369 ? 19.828 -12.336 -14.68 1 98.62 369 LEU A CA 1
ATOM 2930 C C . LEU A 1 369 ? 21.016 -12.469 -13.734 1 98.62 369 LEU A C 1
ATOM 2932 O O . LEU A 1 369 ? 21.484 -11.469 -13.172 1 98.62 369 LEU A O 1
ATOM 2936 N N . TRP A 1 370 ? 21.453 -13.68 -13.586 1 98.31 370 TRP A N 1
ATOM 2937 C CA . TRP A 1 370 ? 22.609 -13.953 -12.742 1 98.31 370 TRP A CA 1
ATOM 2938 C C . TRP A 1 370 ? 23.844 -13.219 -13.266 1 98.31 370 TRP A C 1
ATOM 2940 O O . TRP A 1 370 ? 24.578 -12.602 -12.484 1 98.31 370 TRP A O 1
ATOM 2950 N N . GLU A 1 371 ? 24.078 -13.273 -14.5 1 98.12 371 GLU A N 1
ATOM 2951 C CA . GLU A 1 371 ? 25.234 -12.648 -15.117 1 98.12 371 GLU A CA 1
ATOM 2952 C C . GLU A 1 371 ? 25.188 -11.125 -14.977 1 98.12 371 GLU A C 1
ATOM 2954 O O . GLU A 1 371 ? 26.219 -10.477 -14.828 1 98.12 371 GLU A O 1
ATOM 2959 N N . ALA A 1 372 ? 24 -10.648 -15.031 1 97.75 372 ALA A N 1
ATOM 2960 C CA . ALA A 1 372 ? 23.828 -9.203 -14.922 1 97.75 372 ALA A CA 1
ATOM 2961 C C . ALA A 1 372 ? 23.953 -8.742 -13.469 1 97.75 372 ALA A C 1
ATOM 2963 O O . ALA A 1 372 ? 24.219 -7.566 -13.203 1 97.75 372 ALA A O 1
ATOM 2964 N N . GLY A 1 373 ? 23.656 -9.688 -12.539 1 97.62 373 GLY A N 1
ATOM 2965 C CA . GLY A 1 373 ? 23.703 -9.359 -11.117 1 97.62 373 GLY A CA 1
ATOM 2966 C C . GLY A 1 373 ? 25.109 -9.203 -10.586 1 97.62 373 GLY A C 1
ATOM 2967 O O . GLY A 1 373 ? 26.078 -9.328 -11.336 1 97.62 373 GLY A O 1
ATOM 2968 N N . SER A 1 374 ? 25.219 -8.836 -9.273 1 96.94 374 SER A N 1
ATOM 2969 C CA . SER A 1 374 ? 26.516 -8.648 -8.648 1 96.94 374 SER A CA 1
ATOM 2970 C C . SER A 1 374 ? 26.688 -9.547 -7.422 1 96.94 374 SER A C 1
ATOM 2972 O O . SER A 1 374 ? 25.734 -9.742 -6.66 1 96.94 374 SER A O 1
ATOM 2974 N N . PRO A 1 375 ? 27.938 -10.008 -7.254 1 95.62 375 PRO A N 1
ATOM 2975 C CA . PRO A 1 375 ? 28.172 -10.898 -6.113 1 95.62 375 PRO A CA 1
ATOM 2976 C C . PRO A 1 375 ? 27.984 -10.203 -4.77 1 95.62 375 PRO A C 1
ATOM 2978 O O . PRO A 1 375 ? 28.312 -9.016 -4.633 1 95.62 375 PRO A O 1
ATOM 2981 N N . LEU A 1 376 ? 27.406 -10.977 -3.928 1 92.81 376 LEU A N 1
ATOM 2982 C CA . LEU A 1 376 ? 27.328 -10.5 -2.551 1 92.81 376 LEU A CA 1
ATOM 2983 C C . LEU A 1 376 ? 28.531 -10.961 -1.743 1 92.81 376 LEU A C 1
ATOM 2985 O O . LEU A 1 376 ? 29.031 -12.07 -1.941 1 92.81 376 LEU A O 1
ATOM 2989 N N . MET B 1 1 ? -11.961 86.75 -40.031 1 25.41 1 MET B N 1
ATOM 2990 C CA . MET B 1 1 ? -11.938 85.375 -40.438 1 25.41 1 MET B CA 1
ATOM 2991 C C . MET B 1 1 ? -11.445 84.438 -39.281 1 25.41 1 MET B C 1
ATOM 2993 O O . MET B 1 1 ? -11.117 83.312 -39.5 1 25.41 1 MET B O 1
ATOM 2997 N N . ALA B 1 2 ? -11.117 85 -38.188 1 30.38 2 ALA B N 1
ATOM 2998 C CA . ALA B 1 2 ? -10.508 84.438 -37 1 30.38 2 ALA B CA 1
ATOM 2999 C C . ALA B 1 2 ? -11.484 83.5 -36.281 1 30.38 2 ALA B C 1
ATOM 3001 O O . ALA B 1 2 ? -12.422 83.938 -35.625 1 30.38 2 ALA B O 1
ATOM 3002 N N . THR B 1 3 ? -11.844 82.25 -36.969 1 31.55 3 THR B N 1
ATOM 3003 C CA . THR B 1 3 ? -12.836 81.25 -36.531 1 31.55 3 THR B CA 1
ATOM 3004 C C . THR B 1 3 ? -12.406 80.562 -35.25 1 31.55 3 THR B C 1
ATOM 3006 O O . THR B 1 3 ? -11.328 80 -35.156 1 31.55 3 THR B O 1
ATOM 3009 N N . ARG B 1 4 ? -12.812 81.062 -34.094 1 30.16 4 ARG B N 1
ATOM 3010 C CA . ARG B 1 4 ? -12.633 80.625 -32.719 1 30.16 4 ARG B CA 1
ATOM 3011 C C . ARG B 1 4 ? -13.125 79.25 -32.469 1 30.16 4 ARG B C 1
ATOM 3013 O O . ARG B 1 4 ? -14.328 78.938 -32.531 1 30.16 4 ARG B O 1
ATOM 3020 N N . ARG B 1 5 ? -12.359 78.125 -32.938 1 29.19 5 ARG B N 1
ATOM 3021 C CA . ARG B 1 5 ? -12.75 76.75 -32.719 1 29.19 5 ARG B CA 1
ATOM 3022 C C . ARG B 1 5 ? -12.844 76.438 -31.234 1 29.19 5 ARG B C 1
ATOM 3024 O O . ARG B 1 5 ? -11.859 76.562 -30.5 1 29.19 5 ARG B O 1
ATOM 3031 N N . ARG B 1 6 ? -14.031 76.5 -30.625 1 30.91 6 ARG B N 1
ATOM 3032 C CA . ARG B 1 6 ? -14.422 76.125 -29.266 1 30.91 6 ARG B CA 1
ATOM 3033 C C . ARG B 1 6 ? -14.109 74.688 -29 1 30.91 6 ARG B C 1
ATOM 3035 O O . ARG B 1 6 ? -14.602 73.812 -29.703 1 30.91 6 ARG B O 1
ATOM 3042 N N . ARG B 1 7 ? -12.883 74.312 -28.562 1 28.28 7 ARG B N 1
ATOM 3043 C CA . ARG B 1 7 ? -12.453 72.938 -28.172 1 28.28 7 ARG B CA 1
ATOM 3044 C C . ARG B 1 7 ? -13.375 72.375 -27.109 1 28.28 7 ARG B C 1
ATOM 3046 O O . ARG B 1 7 ? -13.586 73 -26.062 1 28.28 7 ARG B O 1
ATOM 3053 N N . GLY B 1 8 ? -14.398 71.562 -27.453 1 28.75 8 GLY B N 1
ATOM 3054 C CA . GLY B 1 8 ? -15.398 70.875 -26.672 1 28.75 8 GLY B CA 1
ATOM 3055 C C . GLY B 1 8 ? -14.797 69.938 -25.609 1 28.75 8 GLY B C 1
ATOM 3056 O O . GLY B 1 8 ? -13.812 69.25 -25.875 1 28.75 8 GLY B O 1
ATOM 3057 N N . ARG B 1 9 ? -14.852 70.312 -24.312 1 33.47 9 ARG B N 1
ATOM 3058 C CA . ARG B 1 9 ? -14.508 69.562 -23.094 1 33.47 9 ARG B CA 1
ATOM 3059 C C . ARG B 1 9 ? -15.164 68.188 -23.094 1 33.47 9 ARG B C 1
ATOM 3061 O O . ARG B 1 9 ? -16.391 68.062 -23.125 1 33.47 9 ARG B O 1
ATOM 3068 N N . LYS B 1 10 ? -14.633 67.188 -23.766 1 30.16 10 LYS B N 1
ATOM 3069 C CA . LYS B 1 10 ? -15.125 65.812 -23.641 1 30.16 10 LYS B CA 1
ATOM 3070 C C . LYS B 1 10 ? -15.188 65.375 -22.172 1 30.16 10 LYS B C 1
ATOM 3072 O O . LYS B 1 10 ? -14.172 65.375 -21.484 1 30.16 10 LYS B O 1
ATOM 3077 N N . ALA B 1 11 ? -16.344 65.375 -21.5 1 35.5 11 ALA B N 1
ATOM 3078 C CA . ALA B 1 11 ? -16.719 64.875 -20.188 1 35.5 11 ALA B CA 1
ATOM 3079 C C . ALA B 1 11 ? -16.359 63.406 -20.078 1 35.5 11 ALA B C 1
ATOM 3081 O O . ALA B 1 11 ? -16.672 62.594 -20.953 1 35.5 11 ALA B O 1
ATOM 3082 N N . ILE B 1 12 ? -15.211 63.062 -19.453 1 37.81 12 ILE B N 1
ATOM 3083 C CA . ILE B 1 12 ? -14.883 61.719 -19.016 1 37.81 12 ILE B CA 1
ATOM 3084 C C . ILE B 1 12 ? -16.062 61.125 -18.25 1 37.81 12 ILE B C 1
ATOM 3086 O O . ILE B 1 12 ? -16.188 61.344 -17.031 1 37.81 12 ILE B O 1
ATOM 3090 N N . ALA B 1 13 ? -17.328 61.375 -18.719 1 36.97 13 ALA B N 1
ATOM 3091 C CA . ALA B 1 13 ? -18.578 61.031 -18.031 1 36.97 13 ALA B CA 1
ATOM 3092 C C . ALA B 1 13 ? -18.531 59.594 -17.531 1 36.97 13 ALA B C 1
ATOM 3094 O O . ALA B 1 13 ? -18.953 59.312 -16.406 1 36.97 13 ALA B O 1
ATOM 3095 N N . GLY B 1 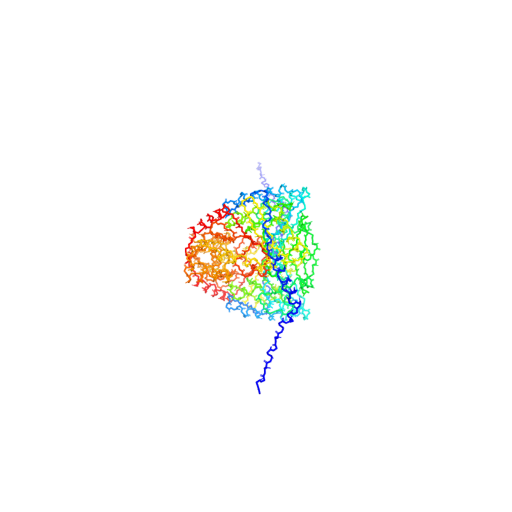14 ? -18.609 58.594 -18.453 1 40.16 14 GLY B N 1
ATOM 3096 C CA . GLY B 1 14 ? -19.438 57.406 -18.25 1 40.16 14 GLY B CA 1
ATOM 3097 C C . GLY B 1 14 ? -18.703 56.281 -17.516 1 40.16 14 GLY B C 1
ATOM 3098 O O . GLY B 1 14 ? -18.531 55.188 -18.047 1 40.16 14 GLY B O 1
ATOM 3099 N N . LEU B 1 15 ? -17.625 56.5 -16.875 1 48.34 15 LEU B N 1
ATOM 3100 C CA . LEU B 1 15 ? -17.219 55.219 -16.297 1 48.34 15 LEU B CA 1
ATOM 3101 C C . LEU B 1 15 ? -18.359 54.562 -15.531 1 48.34 15 LEU B C 1
ATOM 3103 O O . LEU B 1 15 ? -18.906 55.188 -14.602 1 48.34 15 LEU B O 1
ATOM 3107 N N . PRO B 1 16 ? -19.172 53.625 -16.156 1 54.94 16 PRO B N 1
ATOM 3108 C CA . PRO B 1 16 ? -20.406 53.062 -15.609 1 54.94 16 PRO B CA 1
ATOM 3109 C C . PRO B 1 16 ? -20.25 52.594 -14.164 1 54.94 16 PRO B C 1
ATOM 3111 O O . PRO B 1 16 ? -19.141 52.25 -13.742 1 54.94 16 PRO B O 1
ATOM 3114 N N . GLY B 1 17 ? -21.062 53.031 -13.242 1 59 17 GLY B N 1
ATOM 3115 C CA . GLY B 1 17 ? -21.281 52.625 -11.859 1 59 17 GLY B CA 1
ATOM 3116 C C . GLY B 1 17 ? -21.047 51.125 -11.625 1 59 17 GLY B C 1
ATOM 3117 O O . GLY B 1 17 ? -20.672 50.719 -10.523 1 59 17 GLY B O 1
ATOM 3118 N N . TYR B 1 18 ? -21.156 50.375 -12.75 1 65.5 18 TYR B N 1
ATOM 3119 C CA . TYR B 1 18 ? -20.953 48.938 -12.609 1 65.5 18 TYR B CA 1
ATOM 3120 C C . TYR B 1 18 ? -19.484 48.594 -12.414 1 65.5 18 TYR B C 1
ATOM 3122 O O . TYR B 1 18 ? -19.141 47.625 -11.727 1 65.5 18 TYR B O 1
ATOM 3130 N N . LEU B 1 19 ? -18.609 49.438 -12.992 1 64.38 19 LEU B N 1
ATOM 3131 C CA . LEU B 1 19 ? -17.172 49.188 -12.805 1 64.38 19 LEU B CA 1
ATOM 3132 C C . LEU B 1 19 ? -16.75 49.531 -11.375 1 64.38 19 LEU B C 1
ATOM 3134 O O . LEU B 1 19 ? -15.938 48.812 -10.789 1 64.38 19 LEU B O 1
ATOM 3138 N N . LEU B 1 20 ? -17.391 50.562 -10.867 1 63.09 20 LEU B N 1
ATOM 3139 C CA . LEU B 1 20 ? -17.125 50.906 -9.477 1 63.09 20 LEU B CA 1
ATOM 3140 C C . LEU B 1 20 ? -17.641 49.812 -8.555 1 63.09 20 LEU B C 1
ATOM 3142 O O . LEU B 1 20 ? -16.953 49.406 -7.602 1 63.09 20 LEU B O 1
ATOM 3146 N N . LEU B 1 21 ? -18.781 49.219 -8.945 1 65.62 21 LEU B N 1
ATOM 3147 C CA . LEU B 1 21 ? -19.328 48.094 -8.172 1 65.62 21 LEU B CA 1
ATOM 3148 C C . LEU B 1 21 ? -18.453 46.875 -8.305 1 65.62 21 LEU B C 1
ATOM 3150 O O . LEU B 1 21 ? -18.234 46.156 -7.324 1 65.62 21 LEU B O 1
ATOM 3154 N N . LEU B 1 22 ? -17.922 46.656 -9.453 1 66.62 22 LEU B N 1
ATOM 3155 C CA . LEU B 1 22 ? -17.016 45.531 -9.672 1 66.62 22 LEU B CA 1
ATOM 3156 C C . LEU B 1 22 ? -15.719 45.719 -8.891 1 66.62 22 LEU B C 1
ATOM 3158 O O . LEU B 1 22 ? -15.227 44.781 -8.273 1 66.62 22 LEU B O 1
ATOM 3162 N N . VAL B 1 23 ? -15.211 46.875 -8.82 1 66.75 23 VAL B N 1
ATOM 3163 C CA . VAL B 1 23 ? -14 47.156 -8.062 1 66.75 23 VAL B CA 1
ATOM 3164 C C . VAL B 1 23 ? -14.273 46.969 -6.57 1 66.75 23 VAL B C 1
ATOM 3166 O O . VAL B 1 23 ? -13.461 46.406 -5.848 1 66.75 23 VAL B O 1
ATOM 3169 N N . LEU B 1 24 ? -15.406 47.344 -6.129 1 65.44 24 LEU B N 1
ATOM 3170 C CA . LEU B 1 24 ? -15.773 47.188 -4.727 1 65.44 24 LEU B CA 1
ATOM 3171 C C . LEU B 1 24 ? -15.961 45.719 -4.367 1 65.44 24 LEU B C 1
ATOM 3173 O O . LEU B 1 24 ? -15.547 45.281 -3.293 1 65.44 24 LEU B O 1
ATOM 3177 N N . VAL B 1 25 ? -16.5 44.938 -5.281 1 64.25 25 VAL B N 1
ATOM 3178 C CA . VAL B 1 25 ? -16.688 43.5 -5.062 1 64.25 25 VAL B CA 1
ATOM 3179 C C . VAL B 1 25 ? -15.32 42.812 -5.086 1 64.25 25 VAL B C 1
ATOM 3181 O O . VAL B 1 25 ? -15.047 41.938 -4.254 1 64.25 25 VAL B O 1
ATOM 3184 N N . LEU B 1 26 ? -14.461 43.188 -5.91 1 63 26 LEU B N 1
ATOM 3185 C CA . LEU B 1 26 ? -13.133 42.594 -5.992 1 63 26 LEU B CA 1
ATOM 3186 C C . LEU B 1 26 ? -12.297 42.938 -4.766 1 63 26 LEU B C 1
ATOM 3188 O O . LEU B 1 26 ? -11.57 42.094 -4.238 1 63 26 LEU B O 1
ATOM 3192 N N . VAL B 1 27 ? -12.359 44.188 -4.344 1 59.12 27 VAL B N 1
ATOM 3193 C CA . VAL B 1 27 ? -11.68 44.594 -3.123 1 59.12 27 VAL B CA 1
ATOM 3194 C C . VAL B 1 27 ? -12.281 43.875 -1.923 1 59.12 27 VAL B C 1
ATOM 3196 O O . VAL B 1 27 ? -11.555 43.406 -1.032 1 59.12 27 VAL B O 1
ATOM 3199 N N . TRP B 1 28 ? -13.586 43.719 -1.957 1 54.06 28 TRP B N 1
ATOM 3200 C CA . TRP B 1 28 ? -14.273 42.969 -0.913 1 54.06 28 TRP B CA 1
ATOM 3201 C C . TRP B 1 28 ? -13.867 41.5 -0.942 1 54.06 28 TRP B C 1
ATOM 3203 O O . TRP B 1 28 ? -13.562 40.906 0.099 1 54.06 28 TRP B O 1
ATOM 3213 N N . LEU B 1 29 ? -13.883 40.906 -2.092 1 54 29 LEU B N 1
ATOM 3214 C CA . LEU B 1 29 ? -13.422 39.531 -2.246 1 54 29 LEU B CA 1
ATOM 3215 C C . LEU B 1 29 ? -11.961 39.406 -1.843 1 54 29 LEU B C 1
ATOM 3217 O O . LEU B 1 29 ? -11.578 38.438 -1.189 1 54 29 LEU B O 1
ATOM 3221 N N . PHE B 1 30 ? -11.219 40.312 -2.258 1 52.5 30 PHE B N 1
ATOM 3222 C CA . PHE B 1 30 ? -9.812 40.344 -1.887 1 52.5 30 PHE B CA 1
ATOM 3223 C C . PHE B 1 30 ? -9.656 40.5 -0.378 1 52.5 30 PHE B C 1
ATOM 3225 O O . PHE B 1 30 ? -8.781 39.875 0.222 1 52.5 30 PHE B O 1
ATOM 3232 N N . GLN B 1 31 ? -10.352 41.344 0.183 1 46.16 31 GLN B N 1
ATOM 3233 C CA . GLN B 1 31 ? -10.32 41.531 1.629 1 46.16 31 GLN B CA 1
ATOM 3234 C C . GLN B 1 31 ? -10.883 40.344 2.363 1 46.16 31 GLN B C 1
ATOM 3236 O O . GLN B 1 31 ? -10.398 39.969 3.439 1 46.16 31 GLN B O 1
ATOM 3241 N N . GLU B 1 32 ? -11.914 39.812 1.876 1 46.09 32 GLU B N 1
ATOM 3242 C CA . GLU B 1 32 ? -12.555 38.656 2.498 1 46.09 32 GLU B CA 1
ATOM 3243 C C . GLU B 1 32 ? -11.688 37.406 2.375 1 46.09 32 GLU B C 1
ATOM 3245 O O . GLU B 1 32 ? -11.75 36.5 3.221 1 46.09 32 GLU B O 1
ATOM 3250 N N . LEU B 1 33 ? -11.047 37.344 1.35 1 47.41 33 LEU B N 1
ATOM 3251 C CA . LEU B 1 33 ? -10.211 36.156 1.155 1 47.41 33 LEU B CA 1
ATOM 3252 C C . LEU B 1 33 ? -8.859 36.312 1.839 1 47.41 33 LEU B C 1
ATOM 3254 O O . LEU B 1 33 ? -8.016 35.406 1.788 1 47.41 33 LEU B O 1
ATOM 3258 N N . ARG B 1 34 ? -8.508 37.531 2.311 1 48.28 34 ARG B N 1
ATOM 3259 C CA . ARG B 1 34 ? -7.293 37.75 3.092 1 48.28 34 ARG B CA 1
ATOM 3260 C C . ARG B 1 34 ? -7.461 37.219 4.516 1 48.28 34 ARG B C 1
ATOM 3262 O O . ARG B 1 34 ? -8.531 37.375 5.113 1 48.28 34 ARG B O 1
ATOM 3269 N N . PRO B 1 35 ? -6.543 36.344 4.996 1 51.44 35 PRO B N 1
ATOM 3270 C CA . PRO B 1 35 ? -6.648 36 6.41 1 51.44 35 PRO B CA 1
ATOM 3271 C C . PRO B 1 35 ? -6.734 37.219 7.32 1 51.44 35 PRO B C 1
ATOM 3273 O O . PRO B 1 35 ? -6.035 38.188 7.094 1 51.44 35 PRO B O 1
ATOM 3276 N N . GLY B 1 36 ? -7.863 37.625 7.832 1 51.06 36 GLY B N 1
ATOM 3277 C CA . GLY B 1 36 ? -8.023 38.688 8.789 1 51.06 36 GLY B CA 1
ATOM 3278 C C . GLY B 1 36 ? -6.902 38.75 9.812 1 51.06 36 GLY B C 1
ATOM 3279 O O . GLY B 1 36 ? -6.086 37.844 9.906 1 51.06 36 GLY B O 1
ATOM 3280 N N . PRO B 1 37 ? -6.664 39.969 10.422 1 53.97 37 PRO B N 1
ATOM 3281 C CA . PRO B 1 37 ? -5.695 40.125 11.516 1 53.97 37 PRO B CA 1
ATOM 3282 C C . PRO B 1 37 ? -5.785 38.969 12.531 1 53.97 37 PRO B C 1
ATOM 3284 O O . PRO B 1 37 ? -6.836 38.344 12.664 1 53.97 37 PRO B O 1
ATOM 3287 N N . ALA B 1 38 ? -4.574 38.531 13.047 1 64 38 ALA B N 1
ATOM 3288 C CA . ALA B 1 38 ? -4.547 37.469 14.07 1 64 38 ALA B CA 1
ATOM 3289 C C . ALA B 1 38 ? -5.492 37.812 15.219 1 64 38 ALA B C 1
ATOM 3291 O O . ALA B 1 38 ? -5.5 38.938 15.719 1 64 38 ALA B O 1
ATOM 3292 N N . PRO B 1 39 ? -6.371 36.875 15.492 1 71.25 39 PRO B N 1
ATOM 3293 C CA . PRO B 1 39 ? -7.203 37.062 16.688 1 71.25 39 PRO B CA 1
ATOM 3294 C C . PRO B 1 39 ? -6.379 37.25 17.953 1 71.25 39 PRO B C 1
ATOM 3296 O O . PRO B 1 39 ? -5.168 37 17.953 1 71.25 39 PRO B O 1
ATOM 3299 N N . PRO B 1 40 ? -6.977 37.812 18.922 1 74.62 40 PRO B N 1
ATOM 3300 C CA . PRO B 1 40 ? -6.266 37.906 20.203 1 74.62 40 PRO B CA 1
ATOM 3301 C C . PRO B 1 40 ? -5.66 36.594 20.672 1 74.62 40 PRO B C 1
ATOM 3303 O O . PRO B 1 40 ? -6.227 35.531 20.406 1 74.62 40 PRO B O 1
ATOM 3306 N N . ALA B 1 41 ? -4.52 36.719 21.281 1 84.81 41 ALA B N 1
ATOM 3307 C CA . ALA B 1 41 ? -3.744 35.562 21.688 1 84.81 41 ALA B CA 1
ATOM 3308 C C . ALA B 1 41 ? -4.508 34.719 22.719 1 84.81 41 ALA B C 1
ATOM 3310 O O . ALA B 1 41 ? -5.012 35.25 23.703 1 84.81 41 ALA B O 1
ATOM 3311 N N . GLU B 1 42 ? -4.684 33.531 22.375 1 89.31 42 GLU B N 1
ATOM 3312 C CA . GLU B 1 42 ? -5.246 32.562 23.297 1 89.31 42 GLU B CA 1
ATOM 3313 C C . GLU B 1 42 ? -4.176 32 24.234 1 89.31 42 GLU B C 1
ATOM 3315 O O . GLU B 1 42 ? -2.98 32.125 23.969 1 89.31 42 GLU B O 1
ATOM 3320 N N . THR B 1 43 ? -4.68 31.484 25.375 1 87 43 THR B N 1
ATOM 3321 C CA . THR B 1 43 ? -3.742 30.938 26.344 1 87 43 THR B CA 1
ATOM 3322 C C . THR B 1 43 ? -3.27 29.547 25.922 1 87 43 THR B C 1
ATOM 3324 O O . THR B 1 43 ? -4.035 28.781 25.328 1 87 43 THR B O 1
ATOM 3327 N N . GLY B 1 44 ? -1.996 29.281 26.172 1 91.12 44 GLY B N 1
ATOM 3328 C CA . GLY B 1 44 ? -1.428 27.984 25.859 1 91.12 44 GLY B CA 1
ATOM 3329 C C . GLY B 1 44 ? -0.126 28.078 25.078 1 91.12 44 GLY B C 1
ATOM 3330 O O . GLY B 1 44 ? 0.166 29.094 24.453 1 91.12 44 GLY B O 1
ATOM 3331 N N . GLU B 1 45 ? 0.642 27.031 25.219 1 94.44 45 GLU B N 1
ATOM 3332 C CA . GLU B 1 45 ? 1.927 26.953 24.531 1 94.44 45 GLU B CA 1
ATOM 3333 C C . GLU B 1 45 ? 1.939 25.812 23.516 1 94.44 45 GLU B C 1
ATOM 3335 O O . GLU B 1 45 ? 1.427 24.734 23.797 1 94.44 45 GLU B O 1
ATOM 3340 N N . ALA B 1 46 ? 2.463 26.172 22.375 1 97.31 46 ALA B N 1
ATOM 3341 C CA . ALA B 1 46 ? 2.65 25.109 21.375 1 97.31 46 ALA B CA 1
ATOM 3342 C C . ALA B 1 46 ? 3.666 24.078 21.859 1 97.31 46 ALA B C 1
ATOM 3344 O O . ALA B 1 46 ? 4.656 24.422 22.5 1 97.31 46 ALA B O 1
ATOM 3345 N N . GLU B 1 47 ? 3.371 22.812 21.562 1 98.31 47 GLU B N 1
ATOM 3346 C CA . GLU B 1 47 ? 4.328 21.734 21.797 1 98.31 47 GLU B CA 1
ATOM 3347 C C . GLU B 1 47 ? 4.758 21.078 20.484 1 98.31 47 GLU B C 1
ATOM 3349 O O . GLU B 1 47 ? 3.949 20.922 19.562 1 98.31 47 GLU B O 1
ATOM 3354 N N . VAL B 1 48 ? 6.051 20.797 20.422 1 98.75 48 VAL B N 1
ATOM 3355 C CA . VAL B 1 48 ? 6.543 20.109 19.219 1 98.75 48 VAL B CA 1
ATOM 3356 C C . VAL B 1 48 ? 7.348 18.875 19.641 1 98.75 48 VAL B C 1
ATOM 3358 O O . VAL B 1 48 ? 8.055 18.906 20.641 1 98.75 48 VAL B O 1
ATOM 3361 N N . TYR B 1 49 ? 7.203 17.812 18.906 1 98.88 49 TYR B N 1
ATOM 3362 C CA . TYR B 1 49 ? 7.941 16.578 19.094 1 98.88 49 TYR B CA 1
ATOM 3363 C C . TYR B 1 49 ? 8.586 16.125 17.781 1 98.88 49 TYR B C 1
ATOM 3365 O O . TYR B 1 49 ? 7.957 16.172 16.734 1 98.88 49 TYR B O 1
ATOM 3373 N N . PHE B 1 50 ? 9.836 15.727 17.875 1 98.88 50 PHE B N 1
ATOM 3374 C CA . PHE B 1 50 ? 10.555 15.234 16.703 1 98.88 50 PHE B CA 1
ATOM 3375 C C . PHE B 1 50 ? 10.852 13.75 16.828 1 98.88 50 PHE B C 1
ATOM 3377 O O . PHE B 1 50 ? 11.383 13.305 17.844 1 98.88 50 PHE B O 1
ATOM 3384 N N . MET B 1 51 ? 10.422 13.094 15.789 1 98.75 51 MET B N 1
ATOM 3385 C CA . MET B 1 51 ? 10.703 11.664 15.719 1 98.75 51 MET B CA 1
ATOM 3386 C C . MET B 1 51 ? 11.984 11.398 14.945 1 98.75 51 MET B C 1
ATOM 3388 O O . MET B 1 51 ? 12.367 12.188 14.078 1 98.75 51 MET B O 1
ATOM 3392 N N . PRO B 1 52 ? 12.648 10.273 15.273 1 98.06 52 PRO B N 1
ATOM 3393 C CA . PRO B 1 52 ? 12.141 9.219 16.156 1 98.06 52 PRO B CA 1
ATOM 3394 C C . PRO B 1 52 ? 12.508 9.453 17.625 1 98.06 52 PRO B C 1
ATOM 3396 O O . PRO B 1 52 ? 11.961 8.805 18.516 1 98.06 52 PRO B O 1
ATOM 3399 N N . GLU B 1 53 ? 13.398 10.375 17.922 1 97.5 53 GLU B N 1
ATOM 3400 C CA . GLU B 1 53 ? 13.969 10.523 19.266 1 97.5 53 GLU B CA 1
ATOM 3401 C C . GLU B 1 53 ? 12.891 10.789 20.297 1 97.5 53 GLU B C 1
ATOM 3403 O O . GLU B 1 53 ? 12.938 10.242 21.406 1 97.5 53 GLU B O 1
ATOM 3408 N N . GLU B 1 54 ? 11.961 11.578 19.938 1 98.62 54 GLU B N 1
ATOM 3409 C CA . GLU B 1 54 ? 10.906 11.922 20.875 1 98.62 54 GLU B CA 1
ATOM 3410 C C . GLU B 1 54 ? 9.633 11.141 20.594 1 98.62 54 GLU B C 1
ATOM 3412 O O . GLU B 1 54 ? 8.555 11.5 21.078 1 98.62 54 GLU B O 1
ATOM 3417 N N . GLY B 1 55 ? 9.727 10.086 19.859 1 98.5 55 GLY B N 1
ATOM 3418 C CA . GLY B 1 55 ? 8.586 9.281 19.438 1 98.5 55 GLY B CA 1
ATOM 3419 C C . GLY B 1 55 ? 7.746 8.789 20.594 1 98.5 55 GLY B C 1
ATOM 3420 O O . GLY B 1 55 ? 6.535 9.008 20.625 1 98.5 55 GLY B O 1
ATOM 3421 N N . PRO B 1 56 ? 8.367 8.148 21.578 1 98.06 56 PRO B N 1
ATOM 3422 C CA . PRO B 1 56 ? 7.605 7.652 22.734 1 98.06 56 PRO B CA 1
ATOM 3423 C C . PRO B 1 56 ? 6.879 8.766 23.484 1 98.06 56 PRO B C 1
ATOM 3425 O O . PRO B 1 56 ? 5.719 8.594 23.875 1 98.06 56 PRO B O 1
ATOM 3428 N N . ARG B 1 57 ? 7.523 9.906 23.672 1 98.69 57 ARG B N 1
ATOM 3429 C CA . ARG B 1 57 ? 6.902 11.031 24.359 1 98.69 57 ARG B CA 1
ATOM 3430 C C . ARG B 1 57 ? 5.742 11.602 23.547 1 98.69 57 ARG B C 1
ATOM 3432 O O . ARG B 1 57 ? 4.707 11.969 24.094 1 98.69 57 ARG B O 1
ATOM 3439 N N . ALA B 1 58 ? 5.996 11.688 22.266 1 98.81 58 ALA B N 1
ATOM 3440 C CA . ALA B 1 58 ? 4.945 12.195 21.391 1 98.81 58 ALA B CA 1
ATOM 3441 C C . ALA B 1 58 ? 3.705 11.312 21.438 1 98.81 58 ALA B C 1
ATOM 3443 O O . ALA B 1 58 ? 2.586 11.812 21.594 1 98.81 58 ALA B O 1
ATOM 3444 N N . LYS B 1 59 ? 3.889 10.062 21.297 1 98.56 59 LYS B N 1
ATOM 3445 C CA . LYS B 1 59 ? 2.768 9.133 21.328 1 98.56 59 LYS B CA 1
ATOM 3446 C C . LYS B 1 59 ? 2.049 9.172 22.672 1 98.56 59 LYS B C 1
ATOM 3448 O O . LYS B 1 59 ? 0.817 9.18 22.719 1 98.56 59 LYS B O 1
ATOM 3453 N N . ALA B 1 60 ? 2.834 9.188 23.734 1 98.75 60 ALA B N 1
ATOM 3454 C CA . ALA B 1 60 ? 2.242 9.273 25.062 1 98.75 60 ALA B CA 1
ATOM 3455 C C . ALA B 1 60 ? 1.388 10.531 25.203 1 98.75 60 ALA B C 1
ATOM 3457 O O . ALA B 1 60 ? 0.322 10.492 25.828 1 98.75 60 ALA B O 1
ATOM 3458 N N . ARG B 1 61 ? 1.909 11.609 24.703 1 98.81 61 ARG B N 1
ATOM 3459 C CA . ARG B 1 61 ? 1.169 12.867 24.781 1 98.81 61 ARG B CA 1
ATOM 3460 C C . ARG B 1 61 ? -0.127 12.789 23.984 1 98.81 61 ARG B C 1
ATOM 3462 O O . ARG B 1 61 ? -1.167 13.281 24.422 1 98.81 61 ARG B O 1
ATOM 3469 N N . LEU B 1 62 ? -0.076 12.203 22.812 1 98.88 62 LEU B N 1
ATOM 3470 C CA . LEU B 1 62 ? -1.259 12.008 21.984 1 98.88 62 LEU B CA 1
ATOM 3471 C C . LEU B 1 62 ? -2.297 11.156 22.703 1 98.88 62 LEU B C 1
ATOM 3473 O O . LEU B 1 62 ? -3.48 11.492 22.719 1 98.88 62 LEU B O 1
ATOM 3477 N N . LEU B 1 63 ? -1.839 10.094 23.297 1 98.81 63 LEU B N 1
ATOM 3478 C CA . LEU B 1 63 ? -2.736 9.219 24.047 1 98.81 63 LEU B CA 1
ATOM 3479 C C . LEU B 1 63 ? -3.336 9.945 25.234 1 98.81 63 LEU B C 1
ATOM 3481 O O . LEU B 1 63 ? -4.508 9.75 25.562 1 98.81 63 LEU B O 1
ATOM 3485 N N . ALA B 1 64 ? -2.514 10.766 25.875 1 98.88 64 ALA B N 1
ATOM 3486 C CA . ALA B 1 64 ? -3.018 11.555 27 1 98.88 64 ALA B CA 1
ATOM 3487 C C . ALA B 1 64 ? -4.125 12.5 26.547 1 98.88 64 ALA B C 1
ATOM 3489 O O . ALA B 1 64 ? -5.082 12.742 27.281 1 98.88 64 ALA B O 1
ATOM 3490 N N . LEU B 1 65 ? -3.998 13.07 25.391 1 98.81 65 LEU B N 1
ATOM 3491 C CA . LEU B 1 65 ? -5.043 13.922 24.844 1 98.81 65 LEU B CA 1
ATOM 3492 C C . LEU B 1 65 ? -6.336 13.141 24.641 1 98.81 65 LEU B C 1
ATOM 3494 O O . LEU B 1 65 ? -7.422 13.633 24.969 1 98.81 65 LEU B O 1
ATOM 3498 N N . MET B 1 66 ? -6.223 11.984 24.094 1 98.88 66 MET B N 1
ATOM 3499 C CA . MET B 1 66 ? -7.395 11.125 23.906 1 98.88 66 MET B CA 1
ATOM 3500 C C . MET B 1 66 ? -8.039 10.773 25.234 1 98.88 66 MET B C 1
ATOM 3502 O O . MET B 1 66 ? -9.266 10.836 25.375 1 98.88 66 MET B O 1
ATOM 3506 N N . ASP B 1 67 ? -7.211 10.477 26.203 1 98.75 67 ASP B N 1
ATOM 3507 C CA . ASP B 1 67 ? -7.695 10.078 27.531 1 98.75 67 ASP B CA 1
ATOM 3508 C C . ASP B 1 67 ? -8.344 11.25 28.25 1 98.75 67 ASP B C 1
ATOM 3510 O O . ASP B 1 67 ? -9.227 11.062 29.094 1 98.75 67 ASP B O 1
ATOM 3514 N N . GLY B 1 68 ? -7.945 12.406 27.891 1 98.56 68 GLY B N 1
ATOM 3515 C CA . GLY B 1 68 ? -8.453 13.594 28.562 1 98.56 68 GLY B CA 1
ATOM 3516 C C . GLY B 1 68 ? -9.633 14.227 27.844 1 98.56 68 GLY B C 1
ATOM 3517 O O . GLY B 1 68 ? -10.281 15.117 28.391 1 98.56 68 GLY B O 1
ATOM 3518 N N . ALA B 1 69 ? -9.891 13.773 26.656 1 98.81 69 ALA B N 1
ATOM 3519 C CA . ALA B 1 69 ? -10.984 14.352 25.875 1 98.81 69 ALA B CA 1
ATOM 3520 C C . ALA B 1 69 ? -12.328 14.148 26.578 1 98.81 69 ALA B C 1
ATOM 3522 O O . ALA B 1 69 ? -12.562 13.102 27.188 1 98.81 69 ALA B O 1
ATOM 3523 N N . ARG B 1 70 ? -13.258 15.109 26.391 1 98.5 70 ARG B N 1
ATOM 3524 C CA . ARG B 1 70 ? -14.523 15.055 27.125 1 98.5 70 ARG B CA 1
ATOM 3525 C C . ARG B 1 70 ? -15.711 15.086 26.156 1 98.5 70 ARG B C 1
ATOM 3527 O O . ARG B 1 70 ? -16.797 14.586 26.469 1 98.5 70 ARG B O 1
ATOM 3534 N N . GLU B 1 71 ? -15.508 15.656 25.031 1 98.69 71 GLU B N 1
ATOM 3535 C CA . GLU B 1 71 ? -16.656 15.875 24.141 1 98.69 71 GLU B CA 1
ATOM 3536 C C . GLU B 1 71 ? -16.484 15.133 22.828 1 98.69 71 GLU B C 1
ATOM 3538 O O . GLU B 1 71 ? -17.359 14.375 22.406 1 98.69 71 GLU B O 1
ATOM 3543 N N . SER B 1 72 ? -15.359 15.414 22.141 1 98.88 72 SER B N 1
ATOM 3544 C CA . SER B 1 72 ? -15.227 14.844 20.812 1 98.88 72 SER B CA 1
ATOM 3545 C C . SER B 1 72 ? -13.766 14.664 20.422 1 98.88 72 SER B C 1
ATOM 3547 O O . SER B 1 72 ? -12.898 15.398 20.906 1 98.88 72 SER B O 1
ATOM 3549 N N . LEU B 1 73 ? -13.492 13.664 19.641 1 98.94 73 LEU B N 1
ATOM 3550 C CA . LEU B 1 73 ? -12.258 13.438 18.891 1 98.94 73 LEU B CA 1
ATOM 3551 C C . LEU B 1 73 ? -12.555 13.305 17.391 1 98.94 73 LEU B C 1
ATOM 3553 O O . LEU B 1 73 ? -13.25 12.375 16.984 1 98.94 73 LEU B O 1
ATOM 3557 N N . GLU B 1 74 ? -12.109 14.273 16.609 1 98.94 74 GLU B N 1
ATOM 3558 C CA . GLU B 1 74 ? -12.266 14.25 15.156 1 98.94 74 GLU B CA 1
ATOM 3559 C C . GLU B 1 74 ? -10.914 14.148 14.453 1 98.94 74 GLU B C 1
ATOM 3561 O O . GLU B 1 74 ? -10.125 15.094 14.469 1 98.94 74 GLU B O 1
ATOM 3566 N N . GLY B 1 75 ? -10.695 12.977 13.805 1 98.94 75 GLY B N 1
ATOM 3567 C CA . GLY B 1 75 ? -9.375 12.711 13.25 1 98.94 75 GLY B CA 1
ATOM 3568 C C . GLY B 1 75 ? -9.398 12.445 11.758 1 98.94 75 GLY B C 1
ATOM 3569 O O . GLY B 1 75 ? -10.25 11.711 11.258 1 98.94 75 GLY B O 1
ATOM 3570 N N . ALA B 1 76 ? -8.555 13.094 11.016 1 98.94 76 ALA B N 1
ATOM 3571 C CA . ALA B 1 76 ? -8.242 12.75 9.633 1 98.94 76 ALA B CA 1
ATOM 3572 C C . ALA B 1 76 ? -6.824 12.195 9.523 1 98.94 76 ALA B C 1
ATOM 3574 O O . ALA B 1 76 ? -5.848 12.891 9.797 1 98.94 76 ALA B O 1
ATOM 3575 N N . PHE B 1 77 ? -6.746 10.922 9.211 1 98.81 77 PHE B N 1
ATOM 3576 C CA . PHE B 1 77 ? -5.473 10.219 9.203 1 98.81 77 PHE B CA 1
ATOM 3577 C C . PHE B 1 77 ? -5.234 9.547 7.852 1 98.81 77 PHE B C 1
ATOM 3579 O O . PHE B 1 77 ? -6.094 8.812 7.359 1 98.81 77 PHE B O 1
ATOM 3586 N N . TYR B 1 78 ? -4.066 9.781 7.305 1 98.62 78 TYR B N 1
ATOM 3587 C CA . TYR B 1 78 ? -3.719 9.133 6.047 1 98.62 78 TYR B CA 1
ATOM 3588 C C . TYR B 1 78 ? -3.475 7.645 6.258 1 98.62 78 TYR B C 1
ATOM 3590 O O . TYR B 1 78 ? -4.246 6.809 5.777 1 98.62 78 TYR B O 1
ATOM 3598 N N . GLU B 1 79 ? -2.467 7.273 7.016 1 98.31 79 GLU B N 1
ATOM 3599 C CA . GLU B 1 79 ? -2.221 5.891 7.418 1 98.31 79 GLU B CA 1
ATOM 3600 C C . GLU B 1 79 ? -2.641 5.656 8.867 1 98.31 79 GLU B C 1
ATOM 3602 O O . GLU B 1 79 ? -2.533 6.555 9.703 1 98.31 79 GLU B O 1
ATOM 3607 N N . PHE B 1 80 ? -3.115 4.426 9.18 1 98.06 80 PHE B N 1
ATOM 3608 C CA . PHE B 1 80 ? -3.598 4.07 10.516 1 98.06 80 PHE B CA 1
ATOM 3609 C C . PHE B 1 80 ? -3.209 2.641 10.867 1 98.06 80 PHE B C 1
ATOM 3611 O O . PHE B 1 80 ? -3.973 1.705 10.617 1 98.06 80 PHE B O 1
ATOM 3618 N N . ARG B 1 81 ? -1.996 2.514 11.414 1 97.12 81 ARG B N 1
ATOM 3619 C CA . ARG B 1 81 ? -1.452 1.205 11.758 1 97.12 81 ARG B CA 1
ATOM 3620 C C . ARG B 1 81 ? -0.745 1.247 13.109 1 97.12 81 ARG B C 1
ATOM 3622 O O . ARG B 1 81 ? 0.414 0.841 13.219 1 97.12 81 ARG B O 1
ATOM 3629 N N . ASP B 1 82 ? -1.462 1.766 14.086 1 97.5 82 ASP B N 1
ATOM 3630 C CA . ASP B 1 82 ? -0.938 1.801 15.453 1 97.5 82 ASP B CA 1
ATOM 3631 C C . ASP B 1 82 ? -1.987 1.33 16.453 1 97.5 82 ASP B C 1
ATOM 3633 O O . ASP B 1 82 ? -2.99 2.01 16.672 1 97.5 82 ASP B O 1
ATOM 3637 N N . LEU B 1 83 ? -1.715 0.232 17.094 1 97.25 83 LEU B N 1
ATOM 3638 C CA . LEU B 1 83 ? -2.686 -0.396 17.984 1 97.25 83 LEU B CA 1
ATOM 3639 C C . LEU B 1 83 ? -2.939 0.474 19.219 1 97.25 83 LEU B C 1
ATOM 3641 O O . LEU B 1 83 ? -4.066 0.536 19.719 1 97.25 83 LEU B O 1
ATOM 3645 N N . GLU B 1 84 ? -1.919 1.126 19.719 1 97.75 84 GLU B N 1
ATOM 3646 C CA . GLU B 1 84 ? -2.076 1.979 20.891 1 97.75 84 GLU B CA 1
ATOM 3647 C C . GLU B 1 84 ? -2.979 3.174 20.594 1 97.75 84 GLU B C 1
ATOM 3649 O O . GLU B 1 84 ? -3.791 3.57 21.422 1 97.75 84 GLU B O 1
ATOM 3654 N N . VAL B 1 85 ? -2.807 3.713 19.453 1 98.56 85 VAL B N 1
ATOM 3655 C CA . VAL B 1 85 ? -3.654 4.832 19.047 1 98.56 85 VAL B CA 1
ATOM 3656 C C . VAL B 1 85 ? -5.102 4.363 18.922 1 98.56 85 VAL B C 1
ATOM 3658 O O . VAL B 1 85 ? -6.023 5.039 19.391 1 98.56 85 VAL B O 1
ATOM 3661 N N . ALA B 1 86 ? -5.297 3.211 18.297 1 98.75 86 ALA B N 1
ATOM 3662 C CA . ALA B 1 86 ? -6.633 2.637 18.188 1 98.75 86 ALA B CA 1
ATOM 3663 C C . ALA B 1 86 ? -7.254 2.432 19.562 1 98.75 86 ALA B C 1
ATOM 3665 O O . ALA B 1 86 ? -8.43 2.752 19.781 1 98.75 86 ALA B O 1
ATOM 3666 N N . GLN B 1 87 ? -6.496 1.972 20.469 1 98.62 87 GLN B N 1
ATOM 3667 C CA . GLN B 1 87 ? -6.969 1.747 21.828 1 98.62 87 GLN B CA 1
ATOM 3668 C C . GLN B 1 87 ? -7.355 3.061 22.5 1 98.62 87 GLN B C 1
ATOM 3670 O O . GLN B 1 87 ? -8.359 3.129 23.219 1 98.62 87 GLN B O 1
ATOM 3675 N N . GLY B 1 88 ? -6.504 4.047 22.297 1 98.75 88 GLY B N 1
ATOM 3676 C CA . GLY B 1 88 ? -6.816 5.352 22.859 1 98.75 88 GLY B CA 1
ATOM 3677 C C . GLY B 1 88 ? -8.141 5.906 22.375 1 98.75 88 GLY B C 1
ATOM 3678 O O . GLY B 1 88 ? -8.93 6.434 23.156 1 98.75 88 GLY B O 1
ATOM 3679 N N . LEU B 1 89 ? -8.406 5.75 21.094 1 98.94 89 LEU B N 1
ATOM 3680 C CA . LEU B 1 89 ? -9.664 6.215 20.516 1 98.94 89 LEU B CA 1
ATOM 3681 C C . LEU B 1 89 ? -10.844 5.445 21.078 1 98.94 89 LEU B C 1
ATOM 3683 O O . LEU B 1 89 ? -11.875 6.035 21.422 1 98.94 89 LEU B O 1
ATOM 3687 N N . LEU B 1 90 ? -10.672 4.172 21.219 1 98.81 90 LEU B N 1
ATOM 3688 C CA . LEU B 1 90 ? -11.75 3.332 21.719 1 98.81 90 LEU B CA 1
ATOM 3689 C C . LEU B 1 90 ? -12.008 3.604 23.203 1 98.81 90 LEU B C 1
ATOM 3691 O O . LEU B 1 90 ? -13.148 3.545 23.656 1 98.81 90 LEU B O 1
ATOM 3695 N N . ARG B 1 91 ? -10.938 3.881 24 1 98.75 91 ARG B N 1
ATOM 3696 C CA . ARG B 1 91 ? -11.133 4.262 25.406 1 98.75 91 ARG B CA 1
ATOM 3697 C C . ARG B 1 91 ? -11.93 5.555 25.516 1 98.75 91 ARG B C 1
ATOM 3699 O O . ARG B 1 91 ? -12.789 5.688 26.391 1 98.75 91 ARG B O 1
ATOM 3706 N N . ALA B 1 92 ? -11.617 6.512 24.656 1 98.88 92 ALA B N 1
ATOM 3707 C CA . ALA B 1 92 ? -12.375 7.758 24.641 1 98.88 92 ALA B CA 1
ATOM 3708 C C . ALA B 1 92 ? -13.852 7.5 24.328 1 98.88 92 ALA B C 1
ATOM 3710 O O . ALA B 1 92 ? -14.734 8.016 25 1 98.88 92 ALA B O 1
ATOM 3711 N N . LYS B 1 93 ? -14.062 6.707 23.359 1 98.81 93 LYS B N 1
ATOM 3712 C CA . LYS B 1 93 ? -15.43 6.355 22.984 1 98.81 93 LYS B CA 1
ATOM 3713 C C . LYS B 1 93 ? -16.172 5.707 24.141 1 98.81 93 LYS B C 1
ATOM 3715 O O . LYS B 1 93 ? -17.328 6.027 24.406 1 98.81 93 LYS B O 1
ATOM 3720 N N . ALA B 1 94 ? -15.531 4.863 24.828 1 98.5 94 ALA B N 1
ATOM 3721 C CA . ALA B 1 94 ? -16.125 4.133 25.938 1 98.5 94 ALA B CA 1
ATOM 3722 C C . ALA B 1 94 ? -16.547 5.086 27.047 1 98.5 94 ALA B C 1
ATOM 3724 O O . ALA B 1 94 ? -17.484 4.797 27.797 1 98.5 94 ALA B O 1
ATOM 3725 N N . ARG B 1 95 ? -15.922 6.148 27.094 1 98.56 95 ARG B N 1
ATOM 3726 C CA . ARG B 1 95 ? -16.25 7.145 28.109 1 98.56 95 ARG B CA 1
ATOM 3727 C C . ARG B 1 95 ? -17.359 8.07 27.641 1 98.56 95 ARG B C 1
ATOM 3729 O O . ARG B 1 95 ? -17.734 9.008 28.344 1 98.56 95 ARG B O 1
ATOM 3736 N N . GLY B 1 96 ? -17.812 7.867 26.438 1 98.38 96 GLY B N 1
ATOM 3737 C CA . GLY B 1 96 ? -18.922 8.648 25.922 1 98.38 96 GLY B CA 1
ATOM 3738 C C . GLY B 1 96 ? -18.469 9.789 25.016 1 98.38 96 GLY B C 1
ATOM 3739 O O . GLY B 1 96 ? -19.297 10.586 24.562 1 98.38 96 GLY B O 1
ATOM 3740 N N . VAL B 1 97 ? -17.172 9.891 24.734 1 98.88 97 VAL B N 1
ATOM 3741 C CA . VAL B 1 97 ? -16.641 10.898 23.812 1 98.88 97 VAL B CA 1
ATOM 3742 C C . VAL B 1 97 ? -17.047 10.547 22.391 1 98.88 97 VAL B C 1
ATOM 3744 O O . VAL B 1 97 ? -16.984 9.383 21.984 1 98.88 97 VAL B O 1
ATOM 3747 N N . ARG B 1 98 ? -17.578 11.5 21.609 1 98.88 98 ARG B N 1
ATOM 3748 C CA . ARG B 1 98 ? -17.875 11.281 20.188 1 98.88 98 ARG B CA 1
ATOM 3749 C C . ARG B 1 98 ? -16.594 11.188 19.359 1 98.88 98 ARG B C 1
ATOM 3751 O O . ARG B 1 98 ? -15.859 12.172 19.234 1 98.88 98 ARG B O 1
ATOM 3758 N N . VAL B 1 99 ? -16.312 10.039 18.812 1 98.94 99 VAL B N 1
ATOM 3759 C CA . VAL B 1 99 ? -15.109 9.812 18.016 1 98.94 99 VAL B CA 1
ATOM 3760 C C . VAL B 1 99 ? -15.492 9.586 16.562 1 98.94 99 VAL B C 1
ATOM 3762 O O . VAL B 1 99 ? -16.312 8.711 16.25 1 98.94 99 VAL B O 1
ATOM 3765 N N . ARG B 1 100 ? -14.977 10.391 15.641 1 98.94 100 ARG B N 1
ATOM 3766 C CA . ARG B 1 100 ? -15.156 10.242 14.203 1 98.94 100 ARG B CA 1
ATOM 3767 C C . ARG B 1 100 ? -13.82 10.312 13.469 1 98.94 100 ARG B C 1
ATOM 3769 O O . ARG B 1 100 ? -12.953 11.102 13.828 1 98.94 100 ARG B O 1
ATOM 3776 N N . LEU B 1 101 ? -13.688 9.453 12.484 1 98.94 101 LEU B N 1
ATOM 3777 C CA . LEU B 1 101 ? -12.445 9.43 11.719 1 98.94 101 LEU B CA 1
ATOM 3778 C C . LEU B 1 101 ? -12.711 9.617 10.234 1 98.94 101 LEU B C 1
ATOM 3780 O O . LEU B 1 101 ? -13.773 9.234 9.734 1 98.94 101 LEU B O 1
ATOM 3784 N N . TYR B 1 102 ? -11.852 10.258 9.547 1 98.88 102 TYR B N 1
ATOM 3785 C CA . TYR B 1 102 ? -11.797 10.375 8.094 1 98.88 102 TYR B CA 1
ATOM 3786 C C . TYR B 1 102 ? -10.469 9.867 7.555 1 98.88 102 TYR B C 1
ATOM 3788 O O . TYR B 1 102 ? -9.398 10.312 7.992 1 98.88 102 TYR B O 1
ATOM 3796 N N . GLY B 1 103 ? -10.531 8.875 6.641 1 98.56 103 GLY B N 1
ATOM 3797 C CA . GLY B 1 103 ? -9.305 8.227 6.207 1 98.56 103 GLY B CA 1
ATOM 3798 C C . GLY B 1 103 ? -9.18 8.125 4.699 1 98.56 103 GLY B C 1
ATOM 3799 O O . GLY B 1 103 ? -10.039 8.617 3.967 1 98.56 103 GLY B O 1
ATOM 3800 N N . GLU B 1 104 ? -8.078 7.641 4.254 1 97.75 104 GLU B N 1
ATOM 3801 C CA . GLU B 1 104 ? -7.797 7.281 2.867 1 97.75 104 GLU B CA 1
ATOM 3802 C C . GLU B 1 104 ? -8.336 5.891 2.537 1 97.75 104 GLU B C 1
ATOM 3804 O O . GLU B 1 104 ? -8.078 4.93 3.266 1 97.75 104 GLU B O 1
ATOM 3809 N N . SER B 1 105 ? -9.055 5.785 1.453 1 95.88 105 SER B N 1
ATOM 3810 C CA . SER B 1 105 ? -9.727 4.531 1.121 1 95.88 105 SER B CA 1
ATOM 3811 C C . SER B 1 105 ? -8.719 3.408 0.911 1 95.88 105 SER B C 1
ATOM 3813 O O . SER B 1 105 ? -9 2.248 1.217 1 95.88 105 SER B O 1
ATOM 3815 N N . ASP B 1 106 ? -7.574 3.758 0.491 1 93.94 106 ASP B N 1
ATOM 3816 C CA . ASP B 1 106 ? -6.543 2.754 0.245 1 93.94 106 ASP B CA 1
ATOM 3817 C C . ASP B 1 106 ? -6.102 2.09 1.547 1 93.94 106 ASP B C 1
ATOM 3819 O O . ASP B 1 106 ? -5.484 1.022 1.528 1 93.94 106 ASP B O 1
ATOM 3823 N N . TYR B 1 107 ? -6.395 2.699 2.664 1 96.69 107 TYR B N 1
ATOM 3824 C CA . TYR B 1 107 ? -5.977 2.146 3.947 1 96.69 107 TYR B CA 1
ATOM 3825 C C . TYR B 1 107 ? -7.184 1.717 4.773 1 96.69 107 TYR B C 1
ATOM 3827 O O . TYR B 1 107 ? -7.094 1.59 5.996 1 96.69 107 TYR B O 1
ATOM 3835 N N . ARG B 1 108 ? -8.312 1.521 4.137 1 96.38 108 ARG B N 1
ATOM 3836 C CA . ARG B 1 108 ? -9.547 1.116 4.801 1 96.38 108 ARG B CA 1
ATOM 3837 C C . ARG B 1 108 ? -9.328 -0.14 5.641 1 96.38 108 ARG B C 1
ATOM 3839 O O . ARG B 1 108 ? -9.773 -0.21 6.789 1 96.38 108 ARG B O 1
ATOM 3846 N N . GLU B 1 109 ? -8.633 -1.123 5.102 1 94.69 109 GLU B N 1
ATOM 3847 C CA . GLU B 1 109 ? -8.43 -2.395 5.789 1 94.69 109 GLU B CA 1
ATOM 3848 C C . GLU B 1 109 ? -7.59 -2.211 7.047 1 94.69 109 GLU B C 1
ATOM 3850 O O . GLU B 1 109 ? -7.785 -2.914 8.039 1 94.69 109 GLU B O 1
ATOM 3855 N N . ASP B 1 110 ? -6.695 -1.289 6.992 1 96.31 110 ASP B N 1
ATOM 3856 C CA . ASP B 1 110 ? -5.898 -1.002 8.18 1 96.31 110 ASP B CA 1
ATOM 3857 C C . ASP B 1 110 ? -6.77 -0.432 9.305 1 96.31 110 ASP B C 1
ATOM 3859 O O . ASP B 1 110 ? -6.656 -0.849 10.453 1 96.31 110 ASP B O 1
ATOM 3863 N N . PHE B 1 111 ? -7.633 0.509 8.945 1 98.19 111 PHE B N 1
ATOM 3864 C CA . PHE B 1 111 ? -8.555 1.046 9.938 1 98.19 111 PHE B CA 1
ATOM 3865 C C . PHE B 1 111 ? -9.391 -0.068 10.555 1 98.19 111 PHE B C 1
ATOM 3867 O O . PHE B 1 111 ? -9.516 -0.151 11.781 1 98.19 111 PHE B O 1
ATOM 3874 N N . ARG B 1 112 ? -9.922 -0.956 9.711 1 97.38 112 ARG B N 1
ATOM 3875 C CA . ARG B 1 112 ? -10.742 -2.076 10.172 1 97.38 112 ARG B CA 1
ATOM 3876 C C . ARG B 1 112 ? -9.953 -2.965 11.133 1 97.38 112 ARG B C 1
ATOM 3878 O O . ARG B 1 112 ? -10.391 -3.199 12.258 1 97.38 112 ARG B O 1
ATOM 3885 N N . ARG B 1 113 ? -8.82 -3.389 10.695 1 96.56 113 ARG B N 1
ATOM 3886 C CA . ARG B 1 113 ? -8.047 -4.391 11.422 1 96.56 113 ARG B CA 1
ATOM 3887 C C . ARG B 1 113 ? -7.562 -3.842 12.758 1 96.56 113 ARG B C 1
ATOM 3889 O O . ARG B 1 113 ? -7.676 -4.508 13.789 1 96.56 113 ARG B O 1
ATOM 3896 N N . TYR B 1 114 ? -7.094 -2.637 12.789 1 97.88 114 TYR B N 1
ATOM 3897 C CA . TYR B 1 114 ? -6.488 -2.102 14 1 97.88 114 TYR B CA 1
ATOM 3898 C C . TYR B 1 114 ? -7.559 -1.716 15.016 1 97.88 114 TYR B C 1
ATOM 3900 O O . TYR B 1 114 ? -7.395 -1.948 16.219 1 97.88 114 TYR B O 1
ATOM 3908 N N . LEU B 1 115 ? -8.641 -1.147 14.594 1 98.62 115 LEU B N 1
ATOM 3909 C CA . LEU B 1 115 ? -9.703 -0.801 15.523 1 98.62 115 LEU B CA 1
ATOM 3910 C C . LEU B 1 115 ? -10.383 -2.057 16.078 1 98.62 115 LEU B C 1
ATOM 3912 O O . LEU B 1 115 ? -10.672 -2.137 17.266 1 98.62 115 LEU B O 1
ATOM 3916 N N . VAL B 1 116 ? -10.625 -3.049 15.188 1 98.31 116 VAL B N 1
ATOM 3917 C CA . VAL B 1 116 ? -11.242 -4.289 15.648 1 98.31 116 VAL B CA 1
ATOM 3918 C C . VAL B 1 116 ? -10.297 -5.012 16.609 1 98.31 116 VAL B C 1
ATOM 3920 O O . VAL B 1 116 ? -10.719 -5.477 17.672 1 98.31 116 VAL B O 1
ATOM 3923 N N . ALA B 1 117 ? -9.008 -5.09 16.234 1 98 117 ALA B N 1
ATOM 3924 C CA . ALA B 1 117 ? -8.039 -5.734 17.125 1 98 117 ALA B CA 1
ATOM 3925 C C . ALA B 1 117 ? -7.984 -5.039 18.469 1 98 117 ALA B C 1
ATOM 3927 O O . ALA B 1 117 ? -7.938 -5.699 19.516 1 98 117 ALA B O 1
ATOM 3928 N N . ALA B 1 118 ? -7.973 -3.744 18.438 1 98.31 118 ALA B N 1
ATOM 3929 C CA . ALA B 1 118 ? -7.973 -2.979 19.688 1 98.31 118 ALA B CA 1
ATOM 3930 C C . ALA B 1 118 ? -9.219 -3.279 20.516 1 98.31 118 ALA B C 1
ATOM 3932 O O . ALA B 1 118 ? -9.141 -3.424 21.734 1 98.31 118 ALA B O 1
ATOM 3933 N N . SER B 1 119 ? -10.328 -3.367 19.875 1 98.44 119 SER B N 1
ATOM 3934 C CA . SER B 1 119 ? -11.586 -3.641 20.578 1 98.44 119 SER B CA 1
ATOM 3935 C C . SER B 1 119 ? -11.578 -5.031 21.203 1 98.44 119 SER B C 1
ATOM 3937 O O . SER B 1 119 ? -12.344 -5.301 22.125 1 98.44 119 SER B O 1
ATOM 3939 N N . LEU B 1 120 ? -10.75 -5.922 20.656 1 97.5 120 LEU B N 1
ATOM 3940 C CA . LEU B 1 120 ? -10.625 -7.285 21.172 1 97.5 120 LEU B CA 1
ATOM 3941 C C . LEU B 1 120 ? -9.562 -7.359 22.266 1 97.5 120 LEU B C 1
ATOM 3943 O O . LEU B 1 120 ? -9.289 -8.438 22.797 1 97.5 120 LEU B O 1
ATOM 3947 N N . GLY B 1 121 ? -8.891 -6.242 22.547 1 96.44 121 GLY B N 1
ATOM 3948 C CA . GLY B 1 121 ? -7.93 -6.168 23.641 1 96.44 121 GLY B CA 1
ATOM 3949 C C . GLY B 1 121 ? -6.531 -6.594 23.234 1 96.44 121 GLY B C 1
ATOM 3950 O O . GLY B 1 121 ? -5.688 -6.859 24.094 1 96.44 121 GLY B O 1
ATOM 3951 N N . GLN B 1 122 ? -6.332 -6.664 21.891 1 95 122 GLN B N 1
ATOM 3952 C CA . GLN B 1 122 ? -5 -7.066 21.453 1 95 122 GLN B CA 1
ATOM 3953 C C . GLN B 1 122 ? -3.967 -5.984 21.766 1 95 122 GLN B C 1
ATOM 3955 O O . GLN B 1 122 ? -4.258 -4.793 21.656 1 95 122 GLN B O 1
ATOM 3960 N N . ARG B 1 123 ? -2.707 -6.383 22.062 1 89.75 123 ARG B N 1
ATOM 3961 C CA . ARG B 1 123 ? -1.667 -5.43 22.438 1 89.75 123 ARG B CA 1
ATOM 3962 C C . ARG B 1 123 ? -0.412 -5.633 21.594 1 89.75 123 ARG B C 1
ATOM 3964 O O . ARG B 1 123 ? 0.506 -4.812 21.625 1 89.75 123 ARG B O 1
ATOM 3971 N N . GLU B 1 124 ? -0.445 -6.684 20.812 1 88.38 124 GLU B N 1
ATOM 3972 C CA . GLU B 1 124 ? 0.742 -7.008 20.016 1 88.38 124 GLU B CA 1
ATOM 3973 C C . GLU B 1 124 ? 0.509 -6.746 18.531 1 88.38 124 GLU B C 1
ATOM 3975 O O . GLU B 1 124 ? -0.604 -6.922 18.031 1 88.38 124 GLU B O 1
ATOM 3980 N N . GLU B 1 125 ? 1.574 -6.336 17.891 1 85.44 125 GLU B N 1
ATOM 3981 C CA . GLU B 1 125 ? 1.54 -6.133 16.453 1 85.44 125 GLU B CA 1
ATOM 3982 C C . GLU B 1 125 ? 2.369 -7.191 15.727 1 85.44 125 GLU B C 1
ATOM 3984 O O . GLU B 1 125 ? 3.373 -7.672 16.266 1 85.44 125 GLU B O 1
ATOM 3989 N N . PRO B 1 126 ? 1.947 -7.555 14.609 1 83.38 126 PRO B N 1
ATOM 3990 C CA . PRO B 1 126 ? 0.768 -7.082 13.883 1 83.38 126 PRO B CA 1
ATOM 3991 C C . PRO B 1 126 ? -0.53 -7.703 14.391 1 83.38 126 PRO B C 1
ATOM 3993 O O . PRO B 1 126 ? -0.525 -8.836 14.883 1 83.38 126 PRO B O 1
ATOM 3996 N N . PRO B 1 127 ? -1.648 -6.918 14.234 1 90.06 127 PRO B N 1
ATOM 3997 C CA . PRO B 1 127 ? -2.928 -7.453 14.711 1 90.06 127 PRO B CA 1
ATOM 3998 C C . PRO B 1 127 ? -3.365 -8.703 13.953 1 90.06 127 PRO B C 1
ATOM 4000 O O . PRO B 1 127 ? -3.014 -8.867 12.781 1 90.06 127 PRO B O 1
ATOM 4003 N N . ARG B 1 128 ? -4.016 -9.539 14.695 1 87.19 128 ARG B N 1
ATOM 4004 C CA . ARG B 1 128 ? -4.621 -10.734 14.125 1 87.19 128 ARG B CA 1
ATOM 4005 C C . ARG B 1 128 ? -6.137 -10.711 14.289 1 87.19 128 ARG B C 1
ATOM 4007 O O . ARG B 1 128 ? -6.652 -10.852 15.398 1 87.19 128 ARG B O 1
ATOM 4014 N N . VAL B 1 129 ? -6.82 -10.492 13.164 1 91.88 129 VAL B N 1
ATOM 4015 C CA . VAL B 1 129 ? -8.273 -10.375 13.211 1 91.88 129 VAL B CA 1
ATOM 4016 C C . VAL B 1 129 ? -8.914 -11.383 12.266 1 91.88 129 VAL B C 1
ATOM 4018 O O . VAL B 1 129 ? -8.578 -11.422 11.078 1 91.88 129 VAL B O 1
ATOM 4021 N N . ARG B 1 130 ? -9.82 -12.25 12.836 1 88.69 130 ARG B N 1
ATOM 4022 C CA . ARG B 1 130 ? -10.555 -13.203 12.016 1 88.69 130 ARG B CA 1
ATOM 4023 C C . ARG B 1 130 ? -11.703 -12.523 11.273 1 88.69 130 ARG B C 1
ATOM 4025 O O . ARG B 1 130 ? -12.227 -11.5 11.734 1 88.69 130 ARG B O 1
ATOM 4032 N N . PHE B 1 131 ? -12.07 -13.117 10.227 1 87.44 131 PHE B N 1
ATOM 4033 C CA . PHE B 1 131 ? -13.148 -12.555 9.422 1 87.44 131 PHE B CA 1
ATOM 4034 C C . PHE B 1 131 ? -14.43 -12.445 10.234 1 87.44 131 PHE B C 1
ATOM 4036 O O . PHE B 1 131 ? -15.18 -11.469 10.102 1 87.44 131 PHE B O 1
ATOM 4043 N N . ALA B 1 132 ? -14.688 -13.414 11.016 1 90.69 132 ALA B N 1
ATOM 4044 C CA . ALA B 1 132 ? -15.891 -13.398 11.836 1 90.69 132 ALA B CA 1
ATOM 4045 C C . ALA B 1 132 ? -15.906 -12.18 12.758 1 90.69 132 ALA B C 1
ATOM 4047 O O . ALA B 1 132 ? -16.969 -11.594 13.008 1 90.69 132 ALA B O 1
ATOM 4048 N N . GLU B 1 133 ? -14.719 -11.797 13.258 1 95.06 133 GLU B N 1
ATOM 4049 C CA . GLU B 1 133 ? -14.594 -10.633 14.133 1 95.06 133 GLU B CA 1
ATOM 4050 C C . GLU B 1 133 ? -14.828 -9.336 13.359 1 95.06 133 GLU B C 1
ATOM 4052 O O . GLU B 1 133 ? -15.43 -8.398 13.883 1 95.06 133 GLU B O 1
ATOM 4057 N N . LEU B 1 134 ? -14.352 -9.297 12.133 1 94.44 134 LEU B N 1
ATOM 4058 C CA . LEU B 1 134 ? -14.609 -8.156 11.266 1 94.44 134 LEU B CA 1
ATOM 4059 C C . LEU B 1 134 ? -16.094 -8.008 10.984 1 94.44 134 LEU B C 1
ATOM 4061 O O . LEU B 1 134 ? -16.656 -6.918 11.102 1 94.44 134 LEU B O 1
ATOM 4065 N N . LYS B 1 135 ? -16.734 -9.117 10.688 1 92.06 135 LYS B N 1
ATOM 4066 C CA . LYS B 1 135 ? -18.156 -9.117 10.367 1 92.06 135 LYS B CA 1
ATOM 4067 C C . LYS B 1 135 ? -18.984 -8.602 11.531 1 92.06 135 LYS B C 1
ATOM 4069 O O . LYS B 1 135 ? -19.984 -7.914 11.336 1 92.06 135 LYS B O 1
ATOM 4074 N N . GLU B 1 136 ? -18.5 -8.945 12.656 1 96.06 136 GLU B N 1
ATOM 4075 C CA . GLU B 1 136 ? -19.234 -8.578 13.867 1 96.06 136 GLU B CA 1
ATOM 4076 C C . GLU B 1 136 ? -19.047 -7.102 14.195 1 96.06 136 GLU B C 1
ATOM 4078 O O . GLU B 1 136 ? -19.922 -6.48 14.797 1 96.06 136 GLU B O 1
ATOM 4083 N N . ARG B 1 137 ? -17.922 -6.539 13.75 1 98 137 ARG B N 1
ATOM 4084 C CA . ARG B 1 137 ? -17.531 -5.258 14.328 1 98 137 ARG B CA 1
ATOM 4085 C C . ARG B 1 137 ? -17.453 -4.18 13.258 1 98 137 ARG B C 1
ATOM 4087 O O . ARG B 1 137 ? -17.172 -3.018 13.555 1 98 137 ARG B O 1
ATOM 4094 N N . VAL B 1 138 ? -17.688 -4.566 12.023 1 97.56 138 VAL B N 1
ATOM 4095 C CA . VAL B 1 138 ? -17.703 -3.607 10.922 1 97.56 138 VAL B CA 1
ATOM 4096 C C . VAL B 1 138 ? -19.094 -3.555 10.297 1 97.56 138 VAL B C 1
ATOM 4098 O O . VAL B 1 138 ? -19.641 -4.586 9.906 1 97.56 138 VAL B O 1
ATOM 4101 N N . ARG B 1 139 ? -19.672 -2.406 10.25 1 96.38 139 ARG B N 1
ATOM 4102 C CA . ARG B 1 139 ? -20.984 -2.189 9.656 1 96.38 139 ARG B CA 1
ATOM 4103 C C . ARG B 1 139 ? -20.922 -1.137 8.555 1 96.38 139 ARG B C 1
ATOM 4105 O O . ARG B 1 139 ? -20.672 0.039 8.828 1 96.38 139 ARG B O 1
ATOM 4112 N N . PRO B 1 140 ? -21.156 -1.569 7.336 1 93.38 140 PRO B N 1
ATOM 4113 C CA . PRO B 1 140 ? -21.188 -0.571 6.262 1 93.38 140 PRO B CA 1
ATOM 4114 C C . PRO B 1 140 ? -22.328 0.429 6.422 1 93.38 140 PRO B C 1
ATOM 4116 O O . PRO B 1 140 ? -23.438 0.047 6.797 1 93.38 140 PRO B O 1
ATOM 4119 N N . LEU B 1 141 ? -22.047 1.667 6.289 1 94.25 141 LEU B N 1
ATOM 4120 C CA . LEU B 1 141 ? -23.047 2.723 6.32 1 94.25 141 LEU B CA 1
ATOM 4121 C C . LEU B 1 141 ? -23.359 3.225 4.91 1 94.25 141 LEU B C 1
ATOM 4123 O O . LEU B 1 141 ? -24.516 3.51 4.582 1 94.25 141 LEU B O 1
ATOM 4127 N N . SER B 1 142 ? -22.391 3.414 4.086 1 92 142 SER B N 1
ATOM 4128 C CA . SER B 1 142 ? -22.406 3.77 2.67 1 92 142 SER B CA 1
ATOM 4129 C C . SER B 1 142 ? -21.172 3.236 1.95 1 92 142 SER B C 1
ATOM 4131 O O . SER B 1 142 ? -20.375 2.518 2.543 1 92 142 SER B O 1
ATOM 4133 N N . LEU B 1 143 ? -21.078 3.545 0.7 1 90.12 143 LEU B N 1
ATOM 4134 C CA . LEU B 1 143 ? -19.938 3.076 -0.069 1 90.12 143 LEU B CA 1
ATOM 4135 C C . LEU B 1 143 ? -18.641 3.596 0.527 1 90.12 143 LEU B C 1
ATOM 4137 O O . LEU B 1 143 ? -17.625 2.895 0.518 1 90.12 143 LEU B O 1
ATOM 4141 N N . ASP B 1 144 ? -18.797 4.812 1.071 1 93.94 144 ASP B N 1
ATOM 4142 C CA . ASP B 1 144 ? -17.547 5.445 1.502 1 93.94 144 ASP B CA 1
ATOM 4143 C C . ASP B 1 144 ? -17.5 5.594 3.021 1 93.94 144 ASP B C 1
ATOM 4145 O O . ASP B 1 144 ? -16.594 6.207 3.564 1 93.94 144 ASP B O 1
ATOM 4149 N N . CYS B 1 145 ? -18.484 5.098 3.725 1 97.19 145 CYS B N 1
ATOM 4150 C CA . CYS B 1 145 ? -18.484 5.223 5.176 1 97.19 145 CYS B CA 1
ATOM 4151 C C . CYS B 1 145 ? -18.859 3.902 5.84 1 97.19 145 CYS B C 1
ATOM 4153 O O . CYS B 1 145 ? -19.609 3.107 5.266 1 97.19 145 CYS B O 1
ATOM 4155 N N . GLU B 1 146 ? -18.328 3.658 7 1 97.75 146 GLU B N 1
ATOM 4156 C CA . GLU B 1 146 ? -18.625 2.48 7.809 1 97.75 146 GLU B CA 1
ATOM 4157 C C . GLU B 1 146 ? -18.438 2.768 9.297 1 97.75 146 GLU B C 1
ATOM 4159 O O . GLU B 1 146 ? -17.906 3.812 9.672 1 97.75 146 GLU B O 1
ATOM 4164 N N . GLU B 1 147 ? -19.016 1.938 10.086 1 98.69 147 GLU B N 1
ATOM 4165 C CA . GLU B 1 147 ? -18.75 1.914 11.523 1 98.69 147 GLU B CA 1
ATOM 4166 C C . GLU B 1 147 ? -17.844 0.75 11.891 1 98.69 147 GLU B C 1
ATOM 4168 O O . GLU B 1 147 ? -18.141 -0.406 11.594 1 98.69 147 GLU B O 1
ATOM 4173 N N . VAL B 1 148 ? -16.703 1.043 12.445 1 98.75 148 VAL B N 1
ATOM 4174 C CA . VAL B 1 148 ? -15.75 0.022 12.867 1 98.75 148 VAL B CA 1
ATOM 4175 C C . VAL B 1 148 ? -15.594 0.05 14.383 1 98.75 148 VAL B C 1
ATOM 4177 O O . VAL B 1 148 ? -15.125 1.041 14.945 1 98.75 148 VAL B O 1
ATOM 4180 N N . ALA B 1 149 ? -15.961 -1.025 15.047 1 98.62 149 ALA B N 1
ATOM 4181 C CA . ALA B 1 149 ? -15.922 -1.104 16.5 1 98.62 149 ALA B CA 1
ATOM 4182 C C . ALA B 1 149 ? -16.641 0.085 17.141 1 98.62 149 ALA B C 1
ATOM 4184 O O . ALA B 1 149 ? -16.172 0.653 18.125 1 98.62 149 ALA B O 1
ATOM 4185 N N . GLY B 1 150 ? -17.703 0.504 16.453 1 98.31 150 GLY B N 1
ATOM 4186 C CA . GLY B 1 150 ? -18.547 1.557 16.984 1 98.31 150 GLY B CA 1
ATOM 4187 C C . GLY B 1 150 ? -18.094 2.947 16.578 1 98.31 150 GLY B C 1
ATOM 4188 O O . GLY B 1 150 ? -18.75 3.939 16.922 1 98.31 150 GLY B O 1
ATOM 4189 N N . ILE B 1 151 ? -17.031 3.088 15.891 1 98.88 151 ILE B N 1
ATOM 4190 C CA . ILE B 1 151 ? -16.516 4.391 15.477 1 98.88 151 ILE B CA 1
ATOM 4191 C C . ILE B 1 151 ? -16.859 4.637 14.008 1 98.88 151 ILE B C 1
ATOM 4193 O O . ILE B 1 151 ? -16.469 3.859 13.133 1 98.88 151 ILE B O 1
ATOM 4197 N N . PRO B 1 152 ? -17.609 5.703 13.727 1 98.81 152 PRO B N 1
ATOM 4198 C CA . PRO B 1 152 ? -17.859 6.039 12.32 1 98.81 152 PRO B CA 1
ATOM 4199 C C . PRO B 1 152 ? -16.609 6.523 11.602 1 98.81 152 PRO B C 1
ATOM 4201 O O . PRO B 1 152 ? -15.859 7.355 12.133 1 98.81 152 PRO B O 1
ATOM 4204 N N . ILE B 1 153 ? -16.375 5.961 10.461 1 98.81 153 ILE B N 1
ATOM 4205 C CA . ILE B 1 153 ? -15.25 6.34 9.617 1 98.81 153 ILE B CA 1
ATOM 4206 C C . ILE B 1 153 ? -15.719 6.527 8.172 1 98.81 153 ILE B C 1
ATOM 4208 O O . ILE B 1 153 ? -16.406 5.664 7.621 1 98.81 153 ILE B O 1
ATOM 4212 N N . CYS B 1 154 ? -15.43 7.645 7.566 1 98.5 154 CYS B N 1
ATOM 4213 C CA . CYS B 1 154 ? -15.602 7.852 6.133 1 98.5 154 CYS B CA 1
ATOM 4214 C C . CYS B 1 154 ? -14.25 7.934 5.43 1 98.5 154 CYS B C 1
ATOM 4216 O O . CYS B 1 154 ? -13.227 8.203 6.062 1 98.5 154 CYS B O 1
ATOM 4218 N N . TYR B 1 155 ? -14.281 7.645 4.141 1 97.62 155 TYR B N 1
ATOM 4219 C CA . TYR B 1 155 ? -13.031 7.535 3.4 1 97.62 155 TYR B CA 1
ATOM 4220 C C . TYR B 1 155 ? -13.055 8.406 2.15 1 97.62 155 TYR B C 1
ATOM 4222 O O . TYR B 1 155 ? -14.125 8.664 1.592 1 97.62 155 TYR B O 1
ATOM 4230 N N . ASP B 1 156 ? -11.883 8.898 1.818 1 96.69 156 ASP B N 1
ATOM 4231 C CA . ASP B 1 156 ? -11.68 9.562 0.534 1 96.69 156 ASP B CA 1
ATOM 4232 C C . ASP B 1 156 ? -11.328 8.547 -0.554 1 96.69 156 ASP B C 1
ATOM 4234 O O . ASP B 1 156 ? -10.312 7.848 -0.455 1 96.69 156 ASP B O 1
ATOM 4238 N N . GLU B 1 157 ? -12.094 8.477 -1.624 1 91.19 157 GLU B N 1
ATOM 4239 C CA . GLU B 1 157 ? -11.898 7.512 -2.701 1 91.19 157 GLU B CA 1
ATOM 4240 C C . GLU B 1 157 ? -11.312 8.18 -3.941 1 91.19 157 GLU B C 1
ATOM 4242 O O . GLU B 1 157 ? -11.172 7.543 -4.988 1 91.19 157 GLU B O 1
ATOM 4247 N N . ARG B 1 158 ? -11.031 9.477 -3.84 1 89.12 158 ARG B N 1
ATOM 4248 C CA . ARG B 1 158 ? -10.508 10.211 -4.988 1 89.12 158 ARG B CA 1
ATOM 4249 C C . ARG B 1 158 ? -9.109 9.727 -5.352 1 89.12 158 ARG B C 1
ATOM 4251 O O . ARG B 1 158 ? -8.469 9.023 -4.57 1 89.12 158 ARG B O 1
ATOM 4258 N N . GLU B 1 159 ? -8.688 10.164 -6.543 1 84.25 159 GLU B N 1
ATOM 4259 C CA . GLU B 1 159 ? -7.312 9.906 -6.977 1 84.25 159 GLU B CA 1
ATOM 4260 C C . GLU B 1 159 ? -6.309 10.633 -6.086 1 84.25 159 GLU B C 1
ATOM 4262 O O . GLU B 1 159 ? -5.246 10.086 -5.77 1 84.25 159 GLU B O 1
ATOM 4267 N N . GLY B 1 160 ? -6.695 11.867 -5.715 1 91.12 160 GLY B N 1
ATOM 4268 C CA . GLY B 1 160 ? -5.848 12.57 -4.766 1 91.12 160 GLY B CA 1
ATOM 4269 C C . GLY B 1 160 ? -5.844 11.938 -3.389 1 91.12 160 GLY B C 1
ATOM 4270 O O . GLY B 1 160 ? -6.859 11.406 -2.939 1 91.12 160 GLY B O 1
ATOM 4271 N N . PHE B 1 161 ? -4.793 12.07 -2.736 1 94.69 161 PHE B N 1
ATOM 4272 C CA . PHE B 1 161 ? -4.656 11.453 -1.422 1 94.69 161 PHE B CA 1
ATOM 4273 C C . PHE B 1 161 ? -5.328 12.305 -0.352 1 94.69 161 PHE B C 1
ATOM 4275 O O . PHE B 1 161 ? -5.215 13.531 -0.364 1 94.69 161 PHE B O 1
ATOM 4282 N N . MET B 1 162 ? -6.074 11.641 0.426 1 97.94 162 MET B N 1
ATOM 4283 C CA . MET B 1 162 ? -6.352 12.242 1.729 1 97.94 162 MET B CA 1
ATOM 4284 C C . MET B 1 162 ? -5.113 12.203 2.619 1 97.94 162 MET B C 1
ATOM 4286 O O . MET B 1 162 ? -4.891 11.219 3.332 1 97.94 162 MET B O 1
ATOM 4290 N N . HIS B 1 163 ? -4.375 13.242 2.621 1 98.5 163 HIS B N 1
ATOM 4291 C CA . HIS B 1 163 ? -3.033 13.203 3.186 1 98.5 163 HIS B CA 1
ATOM 4292 C C . HIS B 1 163 ? -2.957 14 4.484 1 98.5 163 HIS B C 1
ATOM 4294 O O . HIS B 1 163 ? -1.866 14.234 5.012 1 98.5 163 HIS B O 1
ATOM 4300 N N . HIS B 1 164 ? -4.117 14.367 5.027 1 98.69 164 HIS B N 1
ATOM 4301 C CA . HIS B 1 164 ? -4.152 15.039 6.324 1 98.69 164 HIS B CA 1
ATOM 4302 C C . HIS B 1 164 ? -3.609 14.133 7.426 1 98.69 164 HIS B C 1
ATOM 4304 O O . HIS B 1 164 ? -3.701 12.906 7.328 1 98.69 164 HIS B O 1
ATOM 4310 N N . LYS B 1 165 ? -3.059 14.758 8.391 1 98.69 165 LYS B N 1
ATOM 4311 C CA . LYS B 1 165 ? -2.738 14.164 9.688 1 98.69 165 LYS B CA 1
ATOM 4312 C C . LYS B 1 165 ? -3.131 15.102 10.836 1 98.69 165 LYS B C 1
ATOM 4314 O O . LYS B 1 165 ? -2.32 15.906 11.289 1 98.69 165 LYS B O 1
ATOM 4319 N N . PHE B 1 166 ? -4.367 14.922 11.266 1 98.94 166 PHE B N 1
ATOM 4320 C CA . PHE B 1 166 ? -4.68 15.773 12.398 1 98.94 166 PHE B CA 1
ATOM 4321 C C . PHE B 1 166 ? -5.75 15.133 13.281 1 98.94 166 PHE B C 1
ATOM 4323 O O . PHE B 1 166 ? -6.488 14.258 12.828 1 98.94 166 PHE B O 1
ATOM 4330 N N . LEU B 1 167 ? -5.742 15.562 14.5 1 99 167 LEU B N 1
ATOM 4331 C CA . LEU B 1 167 ? -6.754 15.25 15.508 1 99 167 LEU B CA 1
ATOM 4332 C C . LEU B 1 167 ? -7.23 16.516 16.219 1 99 167 LEU B C 1
ATOM 4334 O O . LEU B 1 167 ? -6.422 17.25 16.797 1 99 167 LEU B O 1
ATOM 4338 N N . VAL B 1 168 ? -8.523 16.766 16.094 1 98.94 168 VAL B N 1
ATOM 4339 C CA . VAL B 1 168 ? -9.156 17.844 16.859 1 98.94 168 VAL B CA 1
ATOM 4340 C C . VAL B 1 168 ? -9.695 17.281 18.172 1 98.94 168 VAL B C 1
ATOM 4342 O O . VAL B 1 168 ? -10.438 16.297 18.188 1 98.94 168 VAL B O 1
ATOM 4345 N N . VAL B 1 169 ? -9.312 17.922 19.266 1 98.94 169 VAL B N 1
ATOM 4346 C CA . VAL B 1 169 ? -9.695 17.453 20.594 1 98.94 169 VAL B CA 1
ATOM 4347 C C . VAL B 1 169 ? -10.656 18.469 21.234 1 98.94 169 VAL B C 1
ATOM 4349 O O . VAL B 1 169 ? -10.25 19.578 21.578 1 98.94 169 VAL B O 1
ATOM 4352 N N . ASP B 1 170 ? -11.914 18.141 21.391 1 98.75 170 ASP B N 1
ATOM 4353 C CA . ASP B 1 170 ? -12.977 18.891 22.078 1 98.75 170 ASP B CA 1
ATOM 4354 C C . ASP B 1 170 ? -13.203 20.25 21.438 1 98.75 170 ASP B C 1
ATOM 4356 O O . ASP B 1 170 ? -13.703 21.172 22.078 1 98.75 170 ASP B O 1
ATOM 4360 N N . GLY B 1 171 ? -12.711 20.391 20.203 1 98.12 171 GLY B N 1
ATOM 4361 C CA . GLY B 1 171 ? -12.797 21.688 19.562 1 98.12 171 GLY B CA 1
ATOM 4362 C C . GLY B 1 171 ? -11.93 22.75 20.219 1 98.12 171 GLY B C 1
ATOM 4363 O O . GLY B 1 171 ? -12.188 23.953 20.078 1 98.12 171 GLY B O 1
ATOM 4364 N N . ARG B 1 172 ? -10.867 22.328 20.922 1 98.06 172 ARG B N 1
ATOM 4365 C CA . ARG B 1 172 ? -10.094 23.266 21.734 1 98.06 172 ARG B CA 1
ATOM 4366 C C . ARG B 1 172 ? -8.602 23.172 21.406 1 98.06 172 ARG B C 1
ATOM 4368 O O . ARG B 1 172 ? -7.844 24.094 21.672 1 98.06 172 ARG B O 1
ATOM 4375 N N . ALA B 1 173 ? -8.211 22.031 20.875 1 98.62 173 ALA B N 1
ATOM 4376 C CA . ALA B 1 173 ? -6.805 21.828 20.531 1 98.62 173 ALA B CA 1
ATOM 4377 C C . ALA B 1 173 ? -6.672 21 19.25 1 98.62 173 ALA B C 1
ATOM 4379 O O . ALA B 1 173 ? -7.582 20.25 18.891 1 98.62 173 ALA B O 1
ATOM 4380 N N . VAL B 1 174 ? -5.551 21.172 18.594 1 98.75 174 VAL B N 1
ATOM 4381 C CA . VAL B 1 174 ? -5.281 20.406 17.391 1 98.75 174 VAL B CA 1
ATOM 4382 C C . VAL B 1 174 ? -3.908 19.75 17.484 1 98.75 174 VAL B C 1
ATOM 4384 O O . VAL B 1 174 ? -2.936 20.375 17.906 1 98.75 174 VAL B O 1
ATOM 4387 N N . TRP B 1 175 ? -3.867 18.453 17.266 1 98.94 175 TRP B N 1
ATOM 4388 C CA . TRP B 1 175 ? -2.645 17.703 17 1 98.94 175 TRP B CA 1
ATOM 4389 C C . TRP B 1 175 ? -2.43 17.516 15.508 1 98.94 175 TRP B C 1
ATOM 4391 O O . TRP B 1 175 ? -3.316 17.047 14.797 1 98.94 175 TRP B O 1
ATOM 4401 N N . THR B 1 176 ? -1.305 17.953 14.945 1 98.88 176 THR B N 1
ATOM 4402 C CA . THR B 1 176 ? -1.053 17.828 13.516 1 98.88 176 THR B CA 1
ATOM 4403 C C . THR B 1 176 ? 0.446 17.75 13.234 1 98.88 176 THR B C 1
ATOM 4405 O O . THR B 1 176 ? 1.246 17.562 14.156 1 98.88 176 THR B O 1
ATOM 4408 N N . GLY B 1 177 ? 0.844 17.766 12 1 98.69 177 GLY B N 1
ATOM 4409 C CA . GLY B 1 177 ? 2.223 17.625 11.562 1 98.69 177 GLY B CA 1
ATOM 4410 C C . GLY B 1 177 ? 2.393 16.609 10.445 1 98.69 177 GLY B C 1
ATOM 4411 O O . GLY B 1 177 ? 1.509 16.453 9.602 1 98.69 177 GLY B O 1
ATOM 4412 N N . SER B 1 178 ? 3.582 16.016 10.453 1 98.69 178 SER B N 1
ATOM 4413 C CA . SER B 1 178 ? 3.904 15.094 9.367 1 98.69 178 SER B CA 1
ATOM 4414 C C . SER B 1 178 ? 3.66 13.648 9.773 1 98.69 178 SER B C 1
ATOM 4416 O O . SER B 1 178 ? 3.682 12.742 8.93 1 98.69 178 SER B O 1
ATOM 4418 N N . THR B 1 179 ? 3.307 13.359 10.992 1 98.75 179 THR B N 1
ATOM 4419 C CA . THR B 1 179 ? 3.35 12.016 11.562 1 98.75 179 THR B CA 1
ATOM 4420 C C . THR B 1 179 ? 2.086 11.242 11.211 1 98.75 179 THR B C 1
ATOM 4422 O O . THR B 1 179 ? 0.984 11.617 11.617 1 98.75 179 THR B O 1
ATOM 4425 N N . ASN B 1 180 ? 2.23 10.172 10.523 1 98.69 180 ASN B N 1
ATOM 4426 C CA . ASN B 1 180 ? 1.14 9.219 10.352 1 98.69 180 ASN B CA 1
ATOM 4427 C C . ASN B 1 180 ? 0.843 8.461 11.641 1 98.69 180 ASN B C 1
ATOM 4429 O O . ASN B 1 180 ? 1.688 8.398 12.539 1 98.69 180 ASN B O 1
ATOM 4433 N N . MET B 1 181 ? -0.395 7.91 11.719 1 98.62 181 MET B N 1
ATOM 4434 C CA . MET B 1 181 ? -0.752 7.109 12.891 1 98.62 181 MET B CA 1
ATOM 4435 C C . MET B 1 181 ? -0.271 5.672 12.734 1 98.62 181 MET B C 1
ATOM 4437 O O . MET B 1 181 ? -1.078 4.738 12.727 1 98.62 181 MET B O 1
ATOM 4441 N N . THR B 1 182 ? 1.059 5.496 12.633 1 97.88 182 THR B N 1
ATOM 4442 C CA . THR B 1 182 ? 1.685 4.188 12.492 1 97.88 182 THR B CA 1
ATOM 4443 C C . THR B 1 182 ? 2.83 4.023 13.484 1 97.88 182 THR B C 1
ATOM 4445 O O . THR B 1 182 ? 3.428 5.008 13.922 1 97.88 182 THR B O 1
ATOM 4448 N N . TRP B 1 183 ? 3.111 2.801 13.805 1 95.06 183 TRP B N 1
ATOM 4449 C CA . TRP B 1 183 ? 4.223 2.535 14.703 1 95.06 183 TRP B CA 1
ATOM 4450 C C . TRP B 1 183 ? 5.527 3.084 14.141 1 95.06 183 TRP B C 1
ATOM 4452 O O . TRP B 1 183 ? 6.301 3.727 14.852 1 95.06 183 TRP B O 1
ATOM 4462 N N . ASN B 1 184 ? 5.793 2.881 12.906 1 95.31 184 ASN B N 1
ATOM 4463 C CA . ASN B 1 184 ? 7.027 3.32 12.266 1 95.31 184 ASN B CA 1
ATOM 4464 C C . ASN B 1 184 ? 7.176 4.836 12.32 1 95.31 184 ASN B C 1
ATOM 4466 O O . ASN B 1 184 ? 8.289 5.352 12.461 1 95.31 184 ASN B O 1
ATOM 4470 N N . ALA B 1 185 ? 6.102 5.547 12.148 1 98.31 185 ALA B N 1
ATOM 4471 C CA . ALA B 1 185 ? 6.152 7.004 12.141 1 98.31 185 ALA B CA 1
ATOM 4472 C C . ALA B 1 185 ? 6.621 7.543 13.492 1 98.31 185 ALA B C 1
ATOM 4474 O O . ALA B 1 185 ? 7.363 8.523 13.555 1 98.31 185 ALA B O 1
ATOM 4475 N N . PHE B 1 186 ? 6.246 6.887 14.555 1 98.19 186 PHE B N 1
ATOM 4476 C CA . PHE B 1 186 ? 6.625 7.336 15.891 1 98.19 186 PHE B CA 1
ATOM 4477 C C . PHE B 1 186 ? 7.996 6.793 16.266 1 98.19 186 PHE B C 1
ATOM 4479 O O . PHE B 1 186 ? 8.75 7.457 16.984 1 98.19 186 PHE B O 1
ATOM 4486 N N . ALA B 1 187 ? 8.32 5.621 15.742 1 97.12 187 ALA B N 1
ATOM 4487 C CA . ALA B 1 187 ? 9.453 4.887 16.312 1 97.12 187 ALA B CA 1
ATOM 4488 C C . ALA B 1 187 ? 10.695 5.02 15.438 1 97.12 187 ALA B C 1
ATOM 4490 O O . ALA B 1 187 ? 11.82 4.938 15.93 1 97.12 187 ALA B O 1
ATOM 4491 N N . ARG B 1 188 ? 10.492 5.27 14.086 1 96.25 188 ARG B N 1
ATOM 4492 C CA . ARG B 1 188 ? 11.641 5.062 13.203 1 96.25 188 ARG B CA 1
ATOM 4493 C C . ARG B 1 188 ? 11.828 6.246 12.266 1 96.25 188 ARG B C 1
ATOM 4495 O O . ARG B 1 188 ? 12.961 6.676 12.016 1 96.25 188 ARG B O 1
ATOM 4502 N N . ASN B 1 189 ? 10.781 6.77 11.742 1 98.25 189 ASN B N 1
ATOM 4503 C CA . ASN B 1 189 ? 10.852 7.816 10.734 1 98.25 189 ASN B CA 1
ATOM 4504 C C . ASN B 1 189 ? 11.234 9.164 11.344 1 98.25 189 ASN B C 1
ATOM 4506 O O . ASN B 1 189 ? 11.117 9.352 12.555 1 98.25 189 ASN B O 1
ATOM 4510 N N . ASN B 1 190 ? 11.773 10.023 10.508 1 98.75 190 ASN B N 1
ATOM 4511 C CA . ASN B 1 190 ? 11.836 11.43 10.891 1 98.75 190 ASN B CA 1
ATOM 4512 C C . ASN B 1 190 ? 10.508 12.141 10.641 1 98.75 190 ASN B C 1
ATOM 4514 O O . ASN B 1 190 ? 10.062 12.25 9.492 1 98.75 190 ASN B O 1
ATOM 4518 N N . GLU B 1 191 ? 9.891 12.516 11.672 1 98.75 191 GLU B N 1
ATOM 4519 C CA . GLU B 1 191 ? 8.594 13.188 11.664 1 98.75 191 GLU B CA 1
ATOM 4520 C C . GLU B 1 191 ? 8.578 14.367 12.633 1 98.75 191 GLU B C 1
ATOM 4522 O O . GLU B 1 191 ? 9.453 14.484 13.492 1 98.75 191 GLU B O 1
ATOM 4527 N N . ASN B 1 192 ? 7.598 15.219 12.438 1 98.88 192 ASN B N 1
ATOM 4528 C CA . ASN B 1 192 ? 7.277 16.219 13.445 1 98.88 192 ASN B CA 1
ATOM 4529 C C . ASN B 1 192 ? 5.789 16.219 13.789 1 98.88 192 ASN B C 1
ATOM 4531 O O . ASN B 1 192 ? 4.945 16.062 12.906 1 98.88 192 ASN B O 1
ATOM 4535 N N . SER B 1 193 ? 5.496 16.297 15.078 1 98.88 193 SER B N 1
ATOM 4536 C CA . SER B 1 193 ? 4.141 16.453 15.602 1 98.88 193 SER B CA 1
ATOM 4537 C C . SER B 1 193 ? 3.998 17.734 16.406 1 98.88 193 SER B C 1
ATOM 4539 O O . SER B 1 193 ? 4.891 18.094 17.188 1 98.88 193 SER B O 1
ATOM 4541 N N . LEU B 1 194 ? 2.887 18.422 16.156 1 98.62 194 LEU B N 1
ATOM 4542 C CA . LEU B 1 194 ? 2.582 19.688 16.812 1 98.62 194 LEU B CA 1
ATOM 4543 C C . LEU B 1 194 ? 1.265 19.594 17.578 1 98.62 194 LEU B C 1
ATOM 4545 O O . LEU B 1 194 ? 0.272 19.078 17.047 1 98.62 194 LEU B O 1
ATOM 4549 N N . LEU B 1 195 ? 1.327 20.016 18.812 1 98.81 195 LEU B N 1
ATOM 4550 C CA . LEU B 1 195 ? 0.107 20.266 19.578 1 98.81 195 LEU B CA 1
ATOM 4551 C C . LEU B 1 195 ? -0.126 21.766 19.734 1 98.81 195 LEU B C 1
ATOM 4553 O O . LEU B 1 195 ? 0.719 22.469 20.281 1 98.81 195 LEU B O 1
ATOM 4557 N N . LEU B 1 196 ? -1.193 22.266 19.219 1 98.56 196 LEU B N 1
ATOM 4558 C CA . LEU B 1 196 ? -1.599 23.672 19.328 1 98.56 196 LEU B CA 1
ATOM 4559 C C . LEU B 1 196 ? -2.908 23.797 20.109 1 98.56 196 LEU B C 1
ATOM 4561 O O . LEU B 1 196 ? -3.984 23.547 19.547 1 98.56 196 LEU B O 1
ATOM 4565 N N . PRO B 1 197 ? -2.77 24.219 21.375 1 98.06 197 PRO B N 1
ATOM 4566 C CA . PRO B 1 197 ? -3.975 24.375 22.188 1 98.06 197 PRO B CA 1
ATOM 4567 C C . PRO B 1 197 ? -4.715 25.688 21.906 1 98.06 197 PRO B C 1
ATOM 4569 O O . PRO B 1 197 ? -4.859 26.516 22.797 1 98.06 197 PRO B O 1
ATOM 4572 N N . SER B 1 198 ? -5.227 25.859 20.719 1 98 198 SER B N 1
ATOM 4573 C CA . SER B 1 198 ? -5.957 27.031 20.25 1 98 198 SER B CA 1
ATOM 4574 C C . SER B 1 198 ? -7.383 26.672 19.844 1 98 198 SER B C 1
ATOM 4576 O O . SER B 1 198 ? -7.598 26.047 18.812 1 98 198 SER B O 1
ATOM 4578 N N . PRO B 1 199 ? -8.375 27.109 20.656 1 97.88 199 PRO B N 1
ATOM 4579 C CA . PRO B 1 199 ? -9.766 26.859 20.266 1 97.88 199 PRO B CA 1
ATOM 4580 C C . PRO B 1 199 ? -10.094 27.406 18.875 1 97.88 199 PRO B C 1
ATOM 4582 O O . PRO B 1 199 ? -10.828 26.766 18.125 1 97.88 199 PRO B O 1
ATOM 4585 N N . THR B 1 200 ? -9.516 28.547 18.516 1 98 200 THR B N 1
ATOM 4586 C CA . THR B 1 200 ? -9.758 29.125 17.203 1 98 200 THR B CA 1
ATOM 4587 C C . THR B 1 200 ? -9.258 28.203 16.094 1 98 200 THR B C 1
ATOM 4589 O O . THR B 1 200 ? -9.984 27.922 15.141 1 98 200 THR B O 1
ATOM 4592 N N . LEU B 1 201 ? -8.055 27.75 16.234 1 98.56 201 LEU B N 1
ATOM 4593 C CA . LEU B 1 201 ? -7.484 26.844 15.25 1 98.56 201 LEU B CA 1
ATOM 4594 C C . LEU B 1 201 ? -8.25 25.531 15.203 1 98.56 201 LEU B C 1
ATOM 4596 O O . LEU B 1 201 ? -8.547 25.016 14.125 1 98.56 201 LEU B O 1
ATOM 4600 N N . ALA B 1 202 ? -8.539 25.047 16.375 1 98.69 202 ALA B N 1
ATOM 4601 C CA . ALA B 1 202 ? -9.258 23.781 16.484 1 98.69 202 ALA B CA 1
ATOM 4602 C C . ALA B 1 202 ? -10.602 23.859 15.766 1 98.69 202 ALA B C 1
ATOM 4604 O O . ALA B 1 202 ? -11 22.906 15.094 1 98.69 202 ALA B O 1
ATOM 4605 N N . GLN B 1 203 ? -11.25 24.938 15.914 1 98.38 203 GLN B N 1
ATOM 4606 C CA . GLN B 1 203 ? -12.547 25.094 15.266 1 98.38 203 GLN B CA 1
ATOM 4607 C C . GLN B 1 203 ? -12.406 25.156 13.75 1 98.38 203 GLN B C 1
ATOM 4609 O O . GLN B 1 203 ? -13.273 24.672 13.016 1 98.38 203 GLN B O 1
ATOM 4614 N N . GLY B 1 204 ? -11.352 25.766 13.305 1 98.62 204 GLY B N 1
ATOM 4615 C CA . GLY B 1 204 ? -11.078 25.75 11.883 1 98.62 204 GLY B CA 1
ATOM 4616 C C . GLY B 1 204 ? -10.852 24.359 11.328 1 98.62 204 GLY B C 1
ATOM 4617 O O . GLY B 1 204 ? -11.43 23.984 10.305 1 98.62 204 GLY B O 1
ATOM 4618 N N . TYR B 1 205 ? -10.023 23.594 12.023 1 98.88 205 TYR B N 1
ATOM 4619 C CA . TYR B 1 205 ? -9.781 22.203 11.633 1 98.88 205 TYR B CA 1
ATOM 4620 C C . TYR B 1 205 ? -11.062 21.375 11.719 1 98.88 205 TYR B C 1
ATOM 4622 O O . TYR B 1 205 ? -11.305 20.516 10.883 1 98.88 205 TYR B O 1
ATOM 4630 N N . ALA B 1 206 ? -11.875 21.672 12.734 1 98.88 206 ALA B N 1
ATOM 4631 C CA . ALA B 1 206 ? -13.133 20.953 12.891 1 98.88 206 ALA B CA 1
ATOM 4632 C C . ALA B 1 206 ? -14.07 21.219 11.719 1 98.88 206 ALA B C 1
ATOM 4634 O O . ALA B 1 206 ? -14.766 20.312 11.25 1 98.88 206 ALA B O 1
ATOM 4635 N N . ARG B 1 207 ? -14.078 22.453 11.273 1 98.81 207 ARG B N 1
ATOM 4636 C CA . ARG B 1 207 ? -14.906 22.766 10.117 1 98.81 207 ARG B CA 1
ATOM 4637 C C . ARG B 1 207 ? -14.398 22.047 8.867 1 98.81 207 ARG B C 1
ATOM 4639 O O . ARG B 1 207 ? -15.195 21.578 8.055 1 98.81 207 ARG B O 1
ATOM 4646 N N . GLU B 1 208 ? -13.102 22.031 8.703 1 98.88 208 GLU B N 1
ATOM 4647 C CA . GLU B 1 208 ? -12.508 21.266 7.602 1 98.88 208 GLU B CA 1
ATOM 4648 C C . GLU B 1 208 ? -12.891 19.797 7.672 1 98.88 208 GLU B C 1
ATOM 4650 O O . GLU B 1 208 ? -13.281 19.203 6.668 1 98.88 208 GLU B O 1
ATOM 4655 N N . PHE B 1 209 ? -12.836 19.266 8.867 1 98.88 209 PHE B N 1
ATOM 4656 C CA . PHE B 1 209 ? -13.203 17.875 9.086 1 98.88 209 PHE B CA 1
ATOM 4657 C C . PHE B 1 209 ? -14.672 17.641 8.75 1 98.88 209 PHE B C 1
ATOM 4659 O O . PHE B 1 209 ? -15.016 16.672 8.078 1 98.88 209 PHE B O 1
ATOM 4666 N N . GLU B 1 210 ? -15.492 18.516 9.203 1 98.81 210 GLU B N 1
ATOM 4667 C CA . GLU B 1 210 ? -16.922 18.375 8.984 1 98.81 210 GLU B CA 1
ATOM 4668 C C . GLU B 1 210 ? -17.266 18.359 7.496 1 98.81 210 GLU B C 1
ATOM 4670 O O . GLU B 1 210 ? -18.141 17.625 7.055 1 98.81 210 GLU B O 1
ATOM 4675 N N . ALA B 1 211 ? -16.578 19.188 6.793 1 98.69 211 ALA B N 1
ATOM 4676 C CA . ALA B 1 211 ? -16.781 19.203 5.348 1 98.69 211 ALA B CA 1
ATOM 4677 C C . ALA B 1 211 ? -16.406 17.875 4.727 1 98.69 211 ALA B C 1
ATOM 4679 O O . ALA B 1 211 ? -17.172 17.297 3.943 1 98.69 211 ALA B O 1
ATOM 4680 N N . LEU B 1 212 ? -15.273 17.359 5.102 1 98.5 212 LEU B N 1
ATOM 4681 C CA . LEU B 1 212 ? -14.789 16.078 4.582 1 98.5 212 LEU B CA 1
ATOM 4682 C C . LEU B 1 212 ? -15.734 14.945 4.961 1 98.5 212 LEU B C 1
ATOM 4684 O O . LEU B 1 212 ? -16.188 14.195 4.094 1 98.5 212 LEU B O 1
ATOM 4688 N N . PHE B 1 213 ? -16.062 14.914 6.211 1 98.44 213 PHE B N 1
ATOM 4689 C CA . PHE B 1 213 ? -16.891 13.852 6.758 1 98.44 213 PHE B CA 1
ATOM 4690 C C . PHE B 1 213 ? -18.312 13.922 6.188 1 98.44 213 PHE B C 1
ATOM 4692 O O . PHE B 1 213 ? -18.969 12.898 6.016 1 98.44 213 PHE B O 1
ATOM 4699 N N . GLY B 1 214 ? -18.688 15.109 5.863 1 96.94 214 GLY B N 1
ATOM 4700 C CA . GLY B 1 214 ? -20.031 15.328 5.336 1 96.94 214 GLY B CA 1
ATOM 4701 C C . GLY B 1 214 ? -20.125 15.086 3.84 1 96.94 214 GLY B C 1
ATOM 4702 O O . GLY B 1 214 ? -21.203 15.195 3.258 1 96.94 214 GLY B O 1
ATOM 4703 N N . GLY B 1 215 ? -18.984 14.828 3.23 1 94.94 215 GLY B N 1
ATOM 4704 C CA . GLY B 1 215 ? -19.062 14.422 1.837 1 94.94 215 GLY B CA 1
ATOM 4705 C C . GLY B 1 215 ? -18.375 15.383 0.892 1 94.94 215 GLY B C 1
ATOM 4706 O O . GLY B 1 215 ? -18.219 15.094 -0.296 1 94.94 215 GLY B O 1
ATOM 4707 N N . GLN B 1 216 ? -17.984 16.516 1.374 1 96.19 216 GLN B N 1
ATOM 4708 C CA . GLN B 1 216 ? -17.156 17.406 0.567 1 96.19 216 GLN B CA 1
ATOM 4709 C C . GLN B 1 216 ? -15.703 16.953 0.551 1 96.19 216 GLN B C 1
ATOM 4711 O O . GLN B 1 216 ? -14.867 17.484 1.273 1 96.19 216 GLN B O 1
ATOM 4716 N N . LYS B 1 217 ? -15.359 16.156 -0.353 1 94.75 217 LYS B N 1
ATOM 4717 C CA . LYS B 1 217 ? -14.141 15.359 -0.288 1 94.75 217 LYS B CA 1
ATOM 4718 C C . LYS B 1 217 ? -12.898 16.219 -0.49 1 94.75 217 LYS B C 1
ATOM 4720 O O . LYS B 1 217 ? -11.797 15.844 -0.101 1 94.75 217 LYS B O 1
ATOM 4725 N N . GLU B 1 218 ? -13.055 17.391 -1.07 1 96.38 218 GLU B N 1
ATOM 4726 C CA . GLU B 1 218 ? -11.922 18.297 -1.249 1 96.38 218 GLU B CA 1
ATOM 4727 C C . GLU B 1 218 ? -11.773 19.234 -0.054 1 96.38 218 GLU B C 1
ATOM 4729 O O . GLU B 1 218 ? -10.891 20.094 -0.04 1 96.38 218 GLU B O 1
ATOM 4734 N N . GLY B 1 219 ? -12.664 19.094 0.928 1 97.5 219 GLY B N 1
ATOM 4735 C CA . GLY B 1 219 ? -12.609 19.906 2.131 1 97.5 219 GLY B CA 1
ATOM 4736 C C . GLY B 1 219 ? -13.188 21.297 1.939 1 97.5 219 GLY B C 1
ATOM 4737 O O . GLY B 1 219 ? -13.648 21.641 0.847 1 97.5 219 GLY B O 1
ATOM 4738 N N . LEU B 1 220 ? -13.203 22.031 3.012 1 98.06 220 LEU B N 1
ATOM 4739 C CA . LEU B 1 220 ? -13.711 23.391 3.008 1 98.06 220 LEU B CA 1
ATOM 4740 C C . LEU B 1 220 ? -12.68 24.359 2.418 1 98.06 220 LEU B C 1
ATOM 4742 O O . LEU B 1 220 ? -13.039 25.281 1.69 1 98.06 220 LEU B O 1
ATOM 4746 N N . GLY B 1 221 ? -11.43 24.203 2.803 1 98.44 221 GLY B N 1
ATOM 4747 C CA . GLY B 1 221 ? -10.32 24.922 2.207 1 98.44 221 GLY B CA 1
ATOM 4748 C C . GLY B 1 221 ? -10.18 26.328 2.738 1 98.44 221 GLY B C 1
ATOM 4749 O O . GLY B 1 221 ? -9.5 27.172 2.129 1 98.44 221 GLY B O 1
ATOM 4750 N N . GLN B 1 222 ? -10.836 26.688 3.842 1 98.25 222 GLN B N 1
ATOM 4751 C CA . GLN B 1 222 ? -10.773 28.031 4.398 1 98.25 222 GLN B CA 1
ATOM 4752 C C . GLN B 1 222 ? -9.57 28.188 5.324 1 98.25 222 GLN B C 1
ATOM 4754 O O . GLN B 1 222 ? -9.398 27.406 6.27 1 98.25 222 GLN B O 1
ATOM 4759 N N . PRO B 1 223 ? -8.781 29.156 5.035 1 98.56 223 PRO B N 1
ATOM 4760 C CA . PRO B 1 223 ? -7.66 29.391 5.953 1 98.56 223 PRO B CA 1
ATOM 4761 C C . PRO B 1 223 ? -8.117 29.812 7.348 1 98.56 223 PRO B C 1
ATOM 4763 O O . PRO B 1 223 ? -9.188 30.406 7.496 1 98.56 223 PRO B O 1
ATOM 4766 N N . VAL B 1 224 ? -7.293 29.516 8.312 1 98.5 224 VAL B N 1
ATOM 4767 C CA . VAL B 1 224 ? -7.609 29.859 9.703 1 98.5 224 VAL B CA 1
ATOM 4768 C C . VAL B 1 224 ? -6.418 30.547 10.352 1 98.5 224 VAL B C 1
ATOM 4770 O O . VAL B 1 224 ? -5.379 29.922 10.594 1 98.5 224 VAL B O 1
ATOM 4773 N N . ALA B 1 225 ? -6.578 31.812 10.68 1 98.06 225 ALA B N 1
ATOM 4774 C CA . ALA B 1 225 ? -5.578 32.531 11.453 1 98.06 225 ALA B CA 1
ATOM 4775 C C . ALA B 1 225 ? -5.781 32.344 12.953 1 98.06 225 ALA B C 1
ATOM 4777 O O . ALA B 1 225 ? -6.918 32.281 13.43 1 98.06 225 ALA B O 1
ATOM 4778 N N . PHE B 1 226 ? -4.672 32.219 13.672 1 97.75 226 PHE B N 1
ATOM 4779 C CA . PHE B 1 226 ? -4.762 32 15.117 1 97.75 226 PHE B CA 1
ATOM 4780 C C . PHE B 1 226 ? -3.537 32.594 15.82 1 97.75 226 PHE B C 1
ATOM 4782 O O . PHE B 1 226 ? -2.547 32.938 15.164 1 97.75 226 PHE B O 1
ATOM 4789 N N . ALA B 1 227 ? -3.656 32.781 17.125 1 97.12 227 ALA B N 1
ATOM 4790 C CA . ALA B 1 227 ? -2.545 33.25 17.938 1 97.12 227 ALA B CA 1
ATOM 4791 C C . ALA B 1 227 ? -2.578 32.625 19.328 1 97.12 227 ALA B C 1
ATOM 4793 O O . ALA B 1 227 ? -3.639 32.531 19.953 1 97.12 227 ALA B O 1
ATOM 4794 N N . LEU B 1 228 ? -1.463 32.094 19.688 1 95.88 228 LEU B N 1
ATOM 4795 C CA . LEU B 1 228 ? -1.171 31.688 21.062 1 95.88 228 LEU B CA 1
ATOM 4796 C C . LEU B 1 228 ? -0.144 32.625 21.703 1 95.88 228 LEU B C 1
ATOM 4798 O O . LEU B 1 228 ? 0.17 33.688 21.156 1 95.88 228 LEU B O 1
ATOM 4802 N N . GLU B 1 229 ? 0.298 32.281 22.906 1 91.19 229 GLU B N 1
ATOM 4803 C CA . GLU B 1 229 ? 1.198 33.156 23.656 1 91.19 229 GLU B CA 1
ATOM 4804 C C . GLU B 1 229 ? 2.5 33.406 22.891 1 91.19 229 GLU B C 1
ATOM 4806 O O . GLU B 1 229 ? 2.965 34.531 22.781 1 91.19 229 GLU B O 1
ATOM 4811 N N . ALA B 1 230 ? 3.053 32.438 22.328 1 94 230 ALA B N 1
ATOM 4812 C CA . ALA B 1 230 ? 4.379 32.594 21.734 1 94 230 ALA B CA 1
ATOM 4813 C C . ALA B 1 230 ? 4.383 32.156 20.281 1 94 230 ALA B C 1
ATOM 4815 O O . ALA B 1 230 ? 5.445 32 19.672 1 94 230 ALA B O 1
ATOM 4816 N N . VAL B 1 231 ? 3.23 31.969 19.75 1 96.88 231 VAL B N 1
ATOM 4817 C CA . VAL B 1 231 ? 3.166 31.531 18.359 1 96.88 231 VAL B CA 1
ATOM 4818 C C . VAL B 1 231 ? 1.896 32.094 17.703 1 96.88 231 VAL B C 1
ATOM 4820 O O . VAL B 1 231 ? 0.833 32.094 18.328 1 96.88 231 VAL B O 1
ATOM 4823 N N . GLU B 1 232 ? 2.021 32.625 16.562 1 97 232 GLU B N 1
ATOM 4824 C CA . GLU B 1 232 ? 0.883 32.969 15.711 1 97 232 GLU B CA 1
ATOM 4825 C C . GLU B 1 232 ? 1.064 32.438 14.289 1 97 232 GLU B C 1
ATOM 4827 O O . GLU B 1 232 ? 2.182 32.125 13.883 1 97 232 GLU B O 1
ATOM 4832 N N . GLY B 1 233 ? -0.042 32.25 13.609 1 97.31 233 GLY B N 1
ATOM 4833 C CA . GLY B 1 233 ? 0.093 31.766 12.242 1 97.31 233 GLY B CA 1
ATOM 4834 C C . GLY B 1 233 ? -1.24 31.5 11.562 1 97.31 233 GLY B C 1
ATOM 4835 O O . GLY B 1 233 ? -2.279 31.969 12.031 1 97.31 233 GLY B O 1
ATOM 4836 N N . VAL B 1 234 ? -1.114 30.938 10.383 1 98.56 234 VAL B N 1
ATOM 4837 C CA . VAL B 1 234 ? -2.279 30.578 9.578 1 98.56 234 VAL B CA 1
ATOM 4838 C C . VAL B 1 234 ? -2.176 29.125 9.117 1 98.56 234 VAL B C 1
ATOM 4840 O O . VAL B 1 234 ? -1.102 28.672 8.719 1 98.56 234 VAL B O 1
ATOM 4843 N N . ALA B 1 235 ? -3.279 28.406 9.258 1 98.81 235 ALA B N 1
ATOM 4844 C CA . ALA B 1 235 ? -3.418 27.078 8.648 1 98.81 235 ALA B CA 1
ATOM 4845 C C . ALA B 1 235 ? -4.156 27.172 7.312 1 98.81 235 ALA B C 1
ATOM 4847 O O . ALA B 1 235 ? -5.172 27.859 7.203 1 98.81 235 ALA B O 1
ATOM 4848 N N . TYR B 1 236 ? -3.588 26.547 6.363 1 98.81 236 TYR B N 1
ATOM 4849 C CA . TYR B 1 236 ? -4.199 26.438 5.043 1 98.81 236 TYR B CA 1
ATOM 4850 C C . TYR B 1 236 ? -4.559 24.984 4.734 1 98.81 236 TYR B C 1
ATOM 4852 O O . TYR B 1 236 ? -3.916 24.062 5.23 1 98.81 236 TYR B O 1
ATOM 4860 N N . PHE B 1 237 ? -5.617 24.812 3.877 1 98.88 237 PHE B N 1
ATOM 4861 C CA . PHE B 1 237 ? -6.09 23.469 3.545 1 98.88 237 PHE B CA 1
ATOM 4862 C C . PHE B 1 237 ? -6.211 23.297 2.035 1 98.88 237 PHE B C 1
ATOM 4864 O O . PHE B 1 237 ? -6.793 24.141 1.352 1 98.88 237 PHE B O 1
ATOM 4871 N N . SER B 1 238 ? -5.559 22.297 1.575 1 98.38 238 SER B N 1
ATOM 4872 C CA . SER B 1 238 ? -5.699 21.906 0.176 1 98.38 238 SER B CA 1
ATOM 4873 C C . SER B 1 238 ? -6.609 20.688 0.031 1 98.38 238 SER B C 1
ATOM 4875 O O . SER B 1 238 ? -6.832 19.953 0.995 1 98.38 238 SER B O 1
ATOM 4877 N N . PRO B 1 239 ? -7.277 20.516 -1.128 1 97.69 239 PRO B N 1
ATOM 4878 C CA . PRO B 1 239 ? -6.938 21.219 -2.369 1 97.69 239 PRO B CA 1
ATOM 4879 C C . PRO B 1 239 ? -7.73 22.5 -2.557 1 97.69 239 PRO B C 1
ATOM 4881 O O . PRO B 1 239 ? -7.332 23.375 -3.34 1 97.69 239 PRO B O 1
ATOM 4884 N N . ARG B 1 240 ? -8.828 22.703 -1.934 1 97.62 240 ARG B N 1
ATOM 4885 C CA . ARG B 1 240 ? -9.688 23.844 -2.186 1 97.62 240 ARG B CA 1
ATOM 4886 C C . ARG B 1 240 ? -8.969 25.156 -1.831 1 97.62 240 ARG B C 1
ATOM 4888 O O . ARG B 1 240 ? -9.133 26.156 -2.521 1 97.62 240 ARG B O 1
ATOM 4895 N N . GLY B 1 241 ? -8.281 25.141 -0.822 1 98.25 241 GLY B N 1
ATOM 4896 C CA . GLY B 1 241 ? -7.484 26.281 -0.428 1 98.25 241 GLY B CA 1
ATOM 4897 C C . GLY B 1 241 ? -6.031 26.188 -0.846 1 98.25 241 GLY B C 1
ATOM 4898 O O . GLY B 1 241 ? -5.172 26.875 -0.304 1 98.25 241 GLY B O 1
ATOM 4899 N N . GLY B 1 242 ? -5.766 25.266 -1.747 1 98.19 242 GLY B N 1
ATOM 4900 C CA . GLY B 1 242 ? -4.395 24.953 -2.098 1 98.19 242 GLY B CA 1
ATOM 4901 C C . GLY B 1 242 ? -3.652 26.109 -2.734 1 98.19 242 GLY B C 1
ATOM 4902 O O . GLY B 1 242 ? -2.459 26.297 -2.496 1 98.19 242 GLY B O 1
ATOM 4903 N N . ARG B 1 243 ? -4.328 26.875 -3.525 1 97.25 243 ARG B N 1
ATOM 4904 C CA . ARG B 1 243 ? -3.705 28.047 -4.148 1 97.25 243 ARG B CA 1
ATOM 4905 C C . ARG B 1 243 ? -3.232 29.047 -3.098 1 97.25 243 ARG B C 1
ATOM 4907 O O . ARG B 1 243 ? -2.111 29.547 -3.174 1 97.25 243 ARG B O 1
ATOM 4914 N N . LEU B 1 244 ? -4.07 29.297 -2.15 1 97.88 244 LEU B N 1
ATOM 4915 C CA . LEU B 1 244 ? -3.717 30.219 -1.076 1 97.88 244 LEU B CA 1
ATOM 4916 C C . LEU B 1 244 ? -2.535 29.688 -0.27 1 97.88 244 LEU B C 1
ATOM 4918 O O . LEU B 1 244 ? -1.66 30.453 0.135 1 97.88 244 LEU B O 1
ATOM 4922 N N . ALA B 1 245 ? -2.561 28.406 -0.041 1 98.44 245 ALA B N 1
ATOM 4923 C CA . ALA B 1 245 ? -1.464 27.781 0.695 1 98.44 245 ALA B CA 1
ATOM 4924 C C . ALA B 1 245 ? -0.134 27.984 -0.026 1 98.44 245 ALA B C 1
ATOM 4926 O O . ALA B 1 245 ? 0.848 28.422 0.58 1 98.44 245 ALA B O 1
ATOM 4927 N N . ARG B 1 246 ? -0.14 27.656 -1.249 1 98.44 246 ARG B N 1
ATOM 4928 C CA . ARG B 1 246 ? 1.076 27.781 -2.047 1 98.44 246 ARG B CA 1
ATOM 4929 C C . ARG B 1 246 ? 1.542 29.234 -2.117 1 98.44 246 ARG B C 1
ATOM 4931 O O . ARG B 1 246 ? 2.736 29.516 -2 1 98.44 246 ARG B O 1
ATOM 4938 N N . GLU B 1 247 ? 0.612 30.141 -2.307 1 98.19 247 GLU B N 1
ATOM 4939 C CA . GLU B 1 247 ? 0.944 31.562 -2.357 1 98.19 247 GLU B CA 1
ATOM 4940 C C . GLU B 1 247 ? 1.562 32.031 -1.045 1 98.19 247 GLU B C 1
ATOM 4942 O O . GLU B 1 247 ? 2.529 32.781 -1.047 1 98.19 247 GLU B O 1
ATOM 4947 N N . ALA B 1 248 ? 0.99 31.578 0.016 1 98.19 248 ALA B N 1
ATOM 4948 C CA . ALA B 1 248 ? 1.516 31.969 1.325 1 98.19 248 ALA B CA 1
ATOM 4949 C C . ALA B 1 248 ? 2.938 31.438 1.516 1 98.19 248 ALA B C 1
ATOM 4951 O O . ALA B 1 248 ? 3.797 32.156 2.049 1 98.19 248 ALA B O 1
ATOM 4952 N N . LEU B 1 249 ? 3.145 30.234 1.121 1 98.38 249 LEU B N 1
ATOM 4953 C CA . LEU B 1 249 ? 4.461 29.609 1.216 1 98.38 249 LEU B CA 1
ATOM 4954 C C . LEU B 1 249 ? 5.488 30.375 0.395 1 98.38 249 LEU B C 1
ATOM 4956 O O . LEU B 1 249 ? 6.559 30.719 0.897 1 98.38 249 LEU B O 1
ATOM 4960 N N . LEU B 1 250 ? 5.145 30.656 -0.808 1 98.5 250 LEU B N 1
ATOM 4961 C CA . LEU B 1 250 ? 6.055 31.359 -1.714 1 98.5 250 LEU B CA 1
ATOM 4962 C C . LEU B 1 250 ? 6.309 32.781 -1.241 1 98.5 250 LEU B C 1
ATOM 4964 O O . LEU B 1 250 ? 7.43 33.281 -1.354 1 98.5 250 LEU B O 1
ATOM 4968 N N . LYS B 1 251 ? 5.254 33.406 -0.77 1 98.12 251 LYS B N 1
ATOM 4969 C CA . LYS B 1 251 ? 5.406 34.75 -0.248 1 98.12 251 LYS B CA 1
ATOM 4970 C C . LYS B 1 251 ? 6.379 34.781 0.929 1 98.12 251 LYS B C 1
ATOM 4972 O O . LYS B 1 251 ? 7.262 35.625 0.99 1 98.12 251 LYS B O 1
ATOM 4977 N N . ARG B 1 252 ? 6.199 33.875 1.821 1 97.81 252 ARG B N 1
ATOM 4978 C CA . ARG B 1 252 ? 7.078 33.812 2.988 1 97.81 252 ARG B CA 1
ATOM 4979 C C . ARG B 1 252 ? 8.523 33.562 2.576 1 97.81 252 ARG B C 1
ATOM 4981 O O . ARG B 1 252 ? 9.445 34.156 3.141 1 97.81 252 ARG B O 1
ATOM 4988 N N . LEU B 1 253 ? 8.711 32.719 1.685 1 98.44 253 LEU B N 1
ATOM 4989 C CA . LEU B 1 253 ? 10.047 32.406 1.186 1 98.44 253 LEU B CA 1
ATOM 4990 C C . LEU B 1 253 ? 10.672 33.625 0.523 1 98.44 253 LEU B C 1
ATOM 4992 O O . LEU B 1 253 ? 11.859 33.906 0.714 1 98.44 253 LEU B O 1
ATOM 4996 N N . SER B 1 254 ? 9.875 34.312 -0.228 1 97.94 254 SER B N 1
ATOM 4997 C CA . SER B 1 254 ? 10.375 35.5 -0.925 1 97.94 254 SER B CA 1
ATOM 4998 C C . SER B 1 254 ? 10.789 36.594 0.059 1 97.94 254 SER B C 1
ATOM 5000 O O . SER B 1 254 ? 11.656 37.406 -0.242 1 97.94 254 SER B O 1
ATOM 5002 N N . GLU B 1 255 ? 10.227 36.562 1.211 1 97.94 255 GLU B N 1
ATOM 5003 C CA . GLU B 1 255 ? 10.477 37.625 2.207 1 97.94 255 GLU B CA 1
ATOM 5004 C C . GLU B 1 255 ? 11.672 37.25 3.086 1 97.94 255 GLU B C 1
ATOM 5006 O O . GLU B 1 255 ? 12.164 38.094 3.846 1 97.94 255 GLU B O 1
ATOM 5011 N N . ALA B 1 256 ? 12.094 36.031 2.992 1 98.31 256 ALA B N 1
ATOM 5012 C CA . ALA B 1 256 ? 13.242 35.625 3.795 1 98.31 256 ALA B CA 1
ATOM 5013 C C . ALA B 1 256 ? 14.469 36.438 3.457 1 98.31 256 ALA B C 1
ATOM 5015 O O . ALA B 1 256 ? 14.664 36.844 2.303 1 98.31 256 ALA B O 1
ATOM 5016 N N . GLN B 1 257 ? 15.422 36.594 4.469 1 98.06 257 GLN B N 1
ATOM 5017 C CA . GLN B 1 257 ? 16.516 37.531 4.266 1 98.06 257 GLN B CA 1
ATOM 5018 C C . GLN B 1 257 ? 17.859 36.906 4.582 1 98.06 257 GLN B C 1
ATOM 5020 O O . GLN B 1 257 ? 18.891 37.344 4.082 1 98.06 257 GLN B O 1
ATOM 5025 N N . ARG B 1 258 ? 17.891 35.938 5.387 1 98.31 258 ARG B N 1
ATOM 5026 C CA . ARG B 1 258 ? 19.188 35.469 5.871 1 98.31 258 ARG B CA 1
ATOM 5027 C C . ARG B 1 258 ? 19.359 33.969 5.633 1 98.31 258 ARG B C 1
ATOM 5029 O O . ARG B 1 258 ? 20.375 33.531 5.086 1 98.31 258 ARG B O 1
ATOM 5036 N N . GLU B 1 259 ? 18.344 33.188 6.082 1 98.75 259 GLU B N 1
ATOM 5037 C CA . GLU B 1 259 ? 18.531 31.719 6.109 1 98.75 259 GLU B CA 1
ATOM 5038 C C . GLU B 1 259 ? 17.234 31 5.742 1 98.75 259 GLU B C 1
ATOM 5040 O O . GLU B 1 259 ? 16.156 31.391 6.18 1 98.75 259 GLU B O 1
ATOM 5045 N N . VAL B 1 260 ? 17.422 30.016 4.895 1 98.88 260 VAL B N 1
ATOM 5046 C CA . VAL B 1 260 ? 16.344 29.094 4.551 1 98.88 260 VAL B CA 1
ATOM 5047 C C . VAL B 1 260 ? 16.797 27.656 4.777 1 98.88 260 VAL B C 1
ATOM 5049 O O . VAL B 1 260 ? 17.766 27.203 4.168 1 98.88 260 VAL B O 1
ATOM 5052 N N . LEU B 1 261 ? 16.141 26.953 5.676 1 98.94 261 LEU B N 1
ATOM 5053 C CA . LEU B 1 261 ? 16.391 25.531 5.902 1 98.94 261 LEU B CA 1
ATOM 5054 C C . LEU B 1 261 ? 15.188 24.688 5.477 1 98.94 261 LEU B C 1
ATOM 5056 O O . LEU B 1 261 ? 14.047 25.016 5.812 1 98.94 261 LEU B O 1
ATOM 5060 N N . VAL B 1 262 ? 15.492 23.641 4.719 1 98.81 262 VAL B N 1
ATOM 5061 C CA . VAL B 1 262 ? 14.414 22.797 4.234 1 98.81 262 VAL B CA 1
ATOM 5062 C C . VAL B 1 262 ? 14.727 21.328 4.543 1 98.81 262 VAL B C 1
ATOM 5064 O O . VAL B 1 262 ? 15.852 20.859 4.316 1 98.81 262 VAL B O 1
ATOM 5067 N N . ALA B 1 263 ? 13.844 20.609 5.094 1 98.81 263 ALA B N 1
ATOM 5068 C CA . ALA B 1 263 ? 13.781 19.156 5.125 1 98.81 263 ALA B CA 1
ATOM 5069 C C . ALA B 1 263 ? 12.523 18.641 4.441 1 98.81 263 ALA B C 1
ATOM 5071 O O . ALA B 1 263 ? 11.406 18.906 4.902 1 98.81 263 ALA B O 1
ATOM 5072 N N . ALA B 1 264 ? 12.719 17.922 3.346 1 98.19 264 ALA B N 1
ATOM 5073 C CA . ALA B 1 264 ? 11.562 17.594 2.523 1 98.19 264 ALA B CA 1
ATOM 5074 C C . ALA B 1 264 ? 11.555 16.109 2.139 1 98.19 264 ALA B C 1
ATOM 5076 O O . ALA B 1 264 ? 12.562 15.594 1.661 1 98.19 264 ALA B O 1
ATOM 5077 N N . PHE B 1 265 ? 10.414 15.523 2.314 1 97.19 265 PHE B N 1
ATOM 5078 C CA . PHE B 1 265 ? 10.172 14.18 1.795 1 97.19 265 PHE B CA 1
ATOM 5079 C C . PHE B 1 265 ? 10.148 14.188 0.271 1 97.19 265 PHE B C 1
ATOM 5081 O O . PHE B 1 265 ? 10.766 13.328 -0.37 1 97.19 265 PHE B O 1
ATOM 5088 N N . VAL B 1 266 ? 9.469 15.172 -0.192 1 93.38 266 VAL B N 1
ATOM 5089 C CA . VAL B 1 266 ? 9.344 15.414 -1.625 1 93.38 266 VAL B CA 1
ATOM 5090 C C . VAL B 1 266 ? 9.508 16.906 -1.912 1 93.38 266 VAL B C 1
ATOM 5092 O O . VAL B 1 266 ? 8.977 17.75 -1.188 1 93.38 266 VAL B O 1
ATOM 5095 N N . LEU B 1 267 ? 10.266 17.25 -2.963 1 96.56 267 LEU B N 1
ATOM 5096 C CA . LEU B 1 267 ? 10.414 18.609 -3.455 1 96.56 267 LEU B CA 1
ATOM 5097 C C . LEU B 1 267 ? 10.336 18.656 -4.977 1 96.56 267 LEU B C 1
ATOM 5099 O O . LEU B 1 267 ? 11.367 18.672 -5.652 1 96.56 267 LEU B O 1
ATOM 5103 N N . THR B 1 268 ? 9.086 18.766 -5.477 1 95.25 268 THR B N 1
ATOM 5104 C CA . THR B 1 268 ? 8.914 18.641 -6.918 1 95.25 268 THR B CA 1
ATOM 5105 C C . THR B 1 268 ? 8.211 19.859 -7.492 1 95.25 268 THR B C 1
ATOM 5107 O O . THR B 1 268 ? 8.109 20.016 -8.711 1 95.25 268 THR B O 1
ATOM 5110 N N . ASP B 1 269 ? 7.695 20.719 -6.641 1 96.44 269 ASP B N 1
ATOM 5111 C CA . ASP B 1 269 ? 7.043 21.922 -7.117 1 96.44 269 ASP B CA 1
ATOM 5112 C C . ASP B 1 269 ? 8.047 22.875 -7.777 1 96.44 269 ASP B C 1
ATOM 5114 O O . ASP B 1 269 ? 8.867 23.484 -7.094 1 96.44 269 ASP B O 1
ATOM 5118 N N . ARG B 1 270 ? 7.918 23.078 -9.023 1 95.5 270 ARG B N 1
ATOM 5119 C CA . ARG B 1 270 ? 8.891 23.828 -9.805 1 95.5 270 ARG B CA 1
ATOM 5120 C C . ARG B 1 270 ? 8.977 25.281 -9.328 1 95.5 270 ARG B C 1
ATOM 5122 O O . ARG B 1 270 ? 10.055 25.875 -9.32 1 95.5 270 ARG B O 1
ATOM 5129 N N . GLU B 1 271 ? 7.859 25.844 -9.023 1 96.88 271 GLU B N 1
ATOM 5130 C CA . GLU B 1 271 ? 7.867 27.234 -8.562 1 96.88 271 GLU B CA 1
ATOM 5131 C C . GLU B 1 271 ? 8.594 27.359 -7.23 1 96.88 271 GLU B C 1
ATOM 5133 O O . GLU B 1 271 ? 9.297 28.359 -6.996 1 96.88 271 GLU B O 1
ATOM 5138 N N . LEU B 1 272 ? 8.398 26.422 -6.441 1 97.75 272 LEU B N 1
ATOM 5139 C CA . LEU B 1 272 ? 9.086 26.438 -5.152 1 97.75 272 LEU B CA 1
ATOM 5140 C C . LEU B 1 272 ? 10.594 26.266 -5.34 1 97.75 272 LEU B C 1
ATOM 5142 O O . LEU B 1 272 ? 11.383 26.953 -4.684 1 97.75 272 LEU B O 1
ATOM 5146 N N . VAL B 1 273 ? 10.938 25.359 -6.184 1 97.56 273 VAL B N 1
ATOM 5147 C CA . VAL B 1 273 ? 12.352 25.125 -6.48 1 97.56 273 VAL B CA 1
ATOM 5148 C C . VAL B 1 273 ? 12.984 26.406 -7.023 1 97.56 273 VAL B C 1
ATOM 5150 O O . VAL B 1 273 ? 14.078 26.797 -6.605 1 97.56 273 VAL B O 1
ATOM 5153 N N . GLU B 1 274 ? 12.281 27.062 -7.906 1 97.75 274 GLU B N 1
ATOM 5154 C CA . GLU B 1 274 ? 12.789 28.312 -8.453 1 97.75 274 GLU B CA 1
ATOM 5155 C C . GLU B 1 274 ? 12.938 29.359 -7.359 1 97.75 274 GLU B C 1
ATOM 5157 O O . GLU B 1 274 ? 13.898 30.141 -7.371 1 97.75 274 GLU B O 1
ATOM 5162 N N . ALA B 1 275 ? 11.984 29.406 -6.504 1 98.31 275 ALA B N 1
ATOM 5163 C CA . ALA B 1 275 ? 12.039 30.375 -5.41 1 98.31 275 ALA B CA 1
ATOM 5164 C C . ALA B 1 275 ? 13.227 30.109 -4.496 1 98.31 275 ALA B C 1
ATOM 5166 O O . ALA B 1 275 ? 13.852 31.047 -3.99 1 98.31 275 ALA B O 1
ATOM 5167 N N . LEU B 1 276 ? 13.523 28.859 -4.285 1 98.56 276 LEU B N 1
ATOM 5168 C CA . LEU B 1 276 ? 14.664 28.484 -3.465 1 98.56 276 LEU B CA 1
ATOM 5169 C C . LEU B 1 276 ? 15.977 28.875 -4.145 1 98.56 276 LEU B C 1
ATOM 5171 O O . LEU B 1 276 ? 16.891 29.375 -3.492 1 98.56 276 LEU B O 1
ATOM 5175 N N . LYS B 1 277 ? 16.047 28.688 -5.434 1 98.12 277 LYS B N 1
ATOM 5176 C CA . LYS B 1 277 ? 17.203 29.109 -6.203 1 98.12 277 LYS B CA 1
ATOM 5177 C C . LYS B 1 277 ? 17.391 30.625 -6.125 1 98.12 277 LYS B C 1
ATOM 5179 O O . LYS B 1 277 ? 18.516 31.109 -5.961 1 98.12 277 LYS B O 1
ATOM 5184 N N . GLU B 1 278 ? 16.312 31.281 -6.266 1 98.12 278 GLU B N 1
ATOM 5185 C CA . GLU B 1 278 ? 16.359 32.75 -6.207 1 98.12 278 GLU B CA 1
ATOM 5186 C C . GLU B 1 278 ? 16.844 33.219 -4.844 1 98.12 278 GLU B C 1
ATOM 5188 O O . GLU B 1 278 ? 17.625 34.188 -4.754 1 98.12 278 GLU B O 1
ATOM 5193 N N . ALA B 1 279 ? 16.312 32.594 -3.809 1 98.44 279 ALA B N 1
ATOM 5194 C CA . ALA B 1 279 ? 16.766 32.938 -2.465 1 98.44 279 ALA B CA 1
ATOM 5195 C C . ALA B 1 279 ? 18.266 32.781 -2.324 1 98.44 279 ALA B C 1
ATOM 5197 O O . ALA B 1 279 ? 18.953 33.625 -1.759 1 98.44 279 ALA B O 1
ATOM 5198 N N . HIS B 1 280 ? 18.75 31.703 -2.797 1 98.25 280 HIS B N 1
ATOM 5199 C CA . HIS B 1 280 ? 20.188 31.453 -2.789 1 98.25 280 HIS B CA 1
ATOM 5200 C C . HIS B 1 280 ? 20.938 32.5 -3.602 1 98.25 280 HIS B C 1
ATOM 5202 O O . HIS B 1 280 ? 21.984 33 -3.178 1 98.25 280 HIS B O 1
ATOM 5208 N N . GLY B 1 281 ? 20.391 32.812 -4.707 1 97.69 281 GLY B N 1
ATOM 5209 C CA . GLY B 1 281 ? 21 33.844 -5.57 1 97.69 281 GLY B CA 1
ATOM 5210 C C . GLY B 1 281 ? 21.078 35.188 -4.922 1 97.69 281 GLY B C 1
ATOM 5211 O O . GLY B 1 281 ? 21.984 35.969 -5.215 1 97.69 281 GLY B O 1
ATOM 5212 N N . ARG B 1 282 ? 20.141 35.469 -4.082 1 97.75 282 ARG B N 1
ATOM 5213 C CA . ARG B 1 282 ? 20.125 36.719 -3.355 1 97.75 282 ARG B CA 1
ATOM 5214 C C . ARG B 1 282 ? 21.156 36.719 -2.23 1 97.75 282 ARG B C 1
ATOM 5216 O O . ARG B 1 282 ? 21.344 37.75 -1.56 1 97.75 282 ARG B O 1
ATOM 5223 N N . GLY B 1 283 ? 21.797 35.625 -1.977 1 97.81 283 GLY B N 1
ATOM 5224 C CA . GLY B 1 283 ? 22.875 35.562 -1.009 1 97.81 283 GLY B CA 1
ATOM 5225 C C . GLY B 1 283 ? 22.469 34.906 0.305 1 97.81 283 GLY B C 1
ATOM 5226 O O . GLY B 1 283 ? 23.25 34.906 1.261 1 97.81 283 GLY B O 1
ATOM 5227 N N . LEU B 1 284 ? 21.25 34.406 0.392 1 98.44 284 LEU B N 1
ATOM 5228 C CA . LEU B 1 284 ? 20.812 33.75 1.612 1 98.44 284 LEU B CA 1
ATOM 5229 C C . LEU B 1 284 ? 21.516 32.406 1.781 1 98.44 284 LEU B C 1
ATOM 5231 O O . LEU B 1 284 ? 21.906 31.766 0.795 1 98.44 284 LEU B O 1
ATOM 5235 N N . SER B 1 285 ? 21.703 32 3.01 1 98.5 285 SER B N 1
ATOM 5236 C CA . SER B 1 285 ? 22.109 30.625 3.299 1 98.5 285 SER B CA 1
ATOM 5237 C C . SER B 1 285 ? 20.953 29.656 3.125 1 98.5 285 SER B C 1
ATOM 5239 O O . SER B 1 285 ? 20.031 29.625 3.947 1 98.5 285 SER B O 1
ATOM 5241 N N . VAL B 1 286 ? 20.969 28.938 2.043 1 98.69 286 VAL B N 1
ATOM 5242 C CA . VAL B 1 286 ? 19.938 27.969 1.755 1 98.69 286 VAL B CA 1
ATOM 5243 C C . VAL B 1 286 ? 20.5 26.547 1.891 1 98.69 286 VAL B C 1
ATOM 5245 O O . VAL B 1 286 ? 21.5 26.219 1.262 1 98.69 286 VAL B O 1
ATOM 5248 N N . ARG B 1 287 ? 19.906 25.688 2.719 1 98.69 287 ARG B N 1
ATOM 5249 C CA . ARG B 1 287 ? 20.281 24.297 2.896 1 98.69 287 ARG B CA 1
ATOM 5250 C C . ARG B 1 287 ? 19.062 23.375 2.789 1 98.69 287 ARG B C 1
ATOM 5252 O O . ARG B 1 287 ? 18.062 23.594 3.465 1 98.69 287 ARG B O 1
ATOM 5259 N N . ILE B 1 288 ? 19.203 22.391 1.967 1 98.69 288 ILE B N 1
ATOM 5260 C CA . ILE B 1 288 ? 18.062 21.531 1.678 1 98.69 288 ILE B CA 1
ATOM 5261 C C . ILE B 1 288 ? 18.438 20.078 1.945 1 98.69 288 ILE B C 1
ATOM 5263 O O . ILE B 1 288 ? 19.391 19.562 1.374 1 98.69 288 ILE B O 1
ATOM 5267 N N . LEU B 1 289 ? 17.656 19.469 2.838 1 98.56 289 LEU B N 1
ATOM 5268 C CA . LEU B 1 289 ? 17.75 18.031 3.115 1 98.56 289 LEU B CA 1
ATOM 5269 C C . LEU B 1 289 ? 16.594 17.266 2.461 1 98.56 289 LEU B C 1
ATOM 5271 O O . LEU B 1 289 ? 15.43 17.625 2.646 1 98.56 289 LEU B O 1
ATOM 5275 N N . LEU B 1 290 ? 17 16.219 1.725 1 97.69 290 LEU B N 1
ATOM 5276 C CA . LEU B 1 290 ? 15.977 15.469 0.995 1 97.69 290 LEU B CA 1
ATOM 5277 C C . LEU B 1 290 ? 15.984 14 1.395 1 97.69 290 LEU B C 1
ATOM 5279 O O . LEU B 1 290 ? 17.031 13.453 1.73 1 97.69 290 LEU B O 1
ATOM 5283 N N . GLU B 1 291 ? 14.812 13.43 1.35 1 95.44 291 GLU B N 1
ATOM 5284 C CA . GLU B 1 291 ? 14.688 11.984 1.503 1 95.44 291 GLU B CA 1
ATOM 5285 C C . GLU B 1 291 ? 15.422 11.242 0.385 1 95.44 291 GLU B C 1
ATOM 5287 O O . GLU B 1 291 ? 15.078 11.391 -0.79 1 95.44 291 GLU B O 1
ATOM 5292 N N . ARG B 1 292 ? 16.328 10.367 0.678 1 88.12 292 ARG B N 1
ATOM 5293 C CA . ARG B 1 292 ? 17.25 9.742 -0.265 1 88.12 292 ARG B CA 1
ATOM 5294 C C . ARG B 1 292 ? 16.484 8.922 -1.305 1 88.12 292 ARG B C 1
ATOM 5296 O O . ARG B 1 292 ? 16.875 8.883 -2.477 1 88.12 292 ARG B O 1
ATOM 5303 N N . ARG B 1 293 ? 15.445 8.242 -0.947 1 80.44 293 ARG B N 1
ATOM 5304 C CA . ARG B 1 293 ? 14.75 7.316 -1.832 1 80.44 293 ARG B CA 1
ATOM 5305 C C . ARG B 1 293 ? 13.906 8.062 -2.861 1 80.44 293 ARG B C 1
ATOM 5307 O O . ARG B 1 293 ? 13.445 7.477 -3.84 1 80.44 293 ARG B O 1
ATOM 5314 N N . ASN B 1 294 ? 13.734 9.336 -2.682 1 84.94 294 ASN B N 1
ATOM 5315 C CA . ASN B 1 294 ? 12.945 10.141 -3.605 1 84.94 294 ASN B CA 1
ATOM 5316 C C . ASN B 1 294 ? 13.828 11 -4.504 1 84.94 294 ASN B C 1
ATOM 5318 O O . ASN B 1 294 ? 13.336 11.867 -5.227 1 84.94 294 ASN B O 1
ATOM 5322 N N . LEU B 1 295 ? 15.102 10.781 -4.422 1 80.81 295 LEU B N 1
ATOM 5323 C CA . LEU B 1 295 ? 16.016 11.492 -5.309 1 80.81 295 LEU B CA 1
ATOM 5324 C C . LEU B 1 295 ? 15.742 11.141 -6.766 1 80.81 295 LEU B C 1
ATOM 5326 O O . LEU B 1 295 ? 15.336 10.016 -7.074 1 80.81 295 LEU B O 1
ATOM 5330 N N . GLY B 1 296 ? 15.992 11.984 -7.613 1 76 296 GLY B N 1
ATOM 5331 C CA . GLY B 1 296 ? 15.609 11.852 -9.008 1 76 296 GLY B CA 1
ATOM 5332 C C . GLY B 1 296 ? 14.25 12.453 -9.312 1 76 296 GLY B C 1
ATOM 5333 O O . GLY B 1 296 ? 14.078 13.133 -10.328 1 76 296 GLY B O 1
ATOM 5334 N N . ASP B 1 297 ? 13.43 12.281 -8.312 1 78 297 ASP B N 1
ATOM 5335 C CA . ASP B 1 297 ? 12.094 12.859 -8.477 1 78 297 ASP B CA 1
ATOM 5336 C C . ASP B 1 297 ? 12.031 14.266 -7.891 1 78 297 ASP B C 1
ATOM 5338 O O . ASP B 1 297 ? 11.211 15.086 -8.312 1 78 297 ASP B O 1
ATOM 5342 N N . SER B 1 298 ? 12.773 14.664 -6.82 1 79.62 298 SER B N 1
ATOM 5343 C CA . SER B 1 298 ? 12.727 15.93 -6.094 1 79.62 298 SER B CA 1
ATOM 5344 C C . SER B 1 298 ? 13.5 17.016 -6.828 1 79.62 298 SER B C 1
ATOM 5346 O O . SER B 1 298 ? 13.727 18.109 -6.289 1 79.62 298 SER B O 1
ATOM 5348 N N . ARG B 1 299 ? 13.758 16.984 -7.922 1 84.75 299 ARG B N 1
ATOM 5349 C CA . ARG B 1 299 ? 14.383 17.984 -8.789 1 84.75 299 ARG B CA 1
ATOM 5350 C C . ARG B 1 299 ? 15.695 18.469 -8.203 1 84.75 299 ARG B C 1
ATOM 5352 O O . ARG B 1 299 ? 15.992 19.672 -8.227 1 84.75 299 ARG B O 1
ATOM 5359 N N . GLU B 1 300 ? 16.422 17.766 -7.441 1 86.06 300 GLU B N 1
ATOM 5360 C CA . GLU B 1 300 ? 17.688 18.109 -6.805 1 86.06 300 GLU B CA 1
ATOM 5361 C C . GLU B 1 300 ? 18.703 18.594 -7.832 1 86.06 300 GLU B C 1
ATOM 5363 O O . GLU B 1 300 ? 19.531 19.438 -7.535 1 86.06 300 GLU B O 1
ATOM 5368 N N . GLU B 1 301 ? 18.641 18.047 -9 1 89.12 301 GLU B N 1
ATOM 5369 C CA . GLU B 1 301 ? 19.609 18.438 -10.023 1 89.12 301 GLU B CA 1
ATOM 5370 C C . GLU B 1 301 ? 19.516 19.922 -10.344 1 89.12 301 GLU B C 1
ATOM 5372 O O . GLU B 1 301 ? 20.531 20.594 -10.562 1 89.12 301 GLU B O 1
ATOM 5377 N N . ASP B 1 302 ? 18.312 20.406 -10.406 1 90.81 302 ASP B N 1
ATOM 5378 C CA . ASP B 1 302 ? 18.094 21.828 -10.664 1 90.81 302 ASP B CA 1
ATOM 5379 C C . ASP B 1 302 ? 18.719 22.672 -9.562 1 90.81 302 ASP B C 1
ATOM 5381 O O . ASP B 1 302 ? 19.328 23.719 -9.844 1 90.81 302 ASP B O 1
ATOM 5385 N N . LEU B 1 303 ? 18.562 22.297 -8.383 1 95.25 303 LEU B N 1
ATOM 5386 C CA . LEU B 1 303 ? 19.109 23 -7.227 1 95.25 303 LEU B CA 1
ATOM 5387 C C . LEU B 1 303 ? 20.625 22.984 -7.234 1 95.25 303 LEU B C 1
ATOM 5389 O O . LEU B 1 303 ? 21.281 24.016 -7.027 1 95.25 303 LEU B O 1
ATOM 5393 N N . LEU B 1 304 ? 21.141 21.797 -7.504 1 94.62 304 LEU B N 1
ATOM 5394 C CA . LEU B 1 304 ? 22.594 21.625 -7.527 1 94.62 304 LEU B CA 1
ATOM 5395 C C . LEU B 1 304 ? 23.219 22.469 -8.625 1 94.62 304 LEU B C 1
ATOM 5397 O O . LEU B 1 304 ? 24.266 23.094 -8.422 1 94.62 304 LEU B O 1
ATOM 5401 N N . ARG B 1 305 ? 22.625 22.516 -9.711 1 95.38 305 ARG B N 1
ATOM 5402 C CA . ARG B 1 305 ? 23.125 23.328 -10.828 1 95.38 305 ARG B CA 1
ATOM 5403 C C . ARG B 1 305 ? 23.156 24.797 -10.461 1 95.38 305 ARG B C 1
ATOM 5405 O O . ARG B 1 305 ? 24.016 25.547 -10.938 1 95.38 305 ARG B O 1
ATOM 5412 N N . ALA B 1 306 ? 22.297 25.219 -9.625 1 96.38 306 ALA B N 1
ATOM 5413 C CA . ALA B 1 306 ? 22.219 26.625 -9.195 1 96.38 306 ALA B CA 1
ATOM 5414 C C . ALA B 1 306 ? 23.172 26.875 -8.023 1 96.38 306 ALA B C 1
ATOM 5416 O O . ALA B 1 306 ? 23.234 28 -7.512 1 96.38 306 ALA B O 1
ATOM 5417 N N . GLY B 1 307 ? 23.797 25.797 -7.535 1 96.94 307 GLY B N 1
ATOM 5418 C CA . GLY B 1 307 ? 24.781 25.953 -6.473 1 96.94 307 GLY B CA 1
ATOM 5419 C C . GLY B 1 307 ? 24.188 25.844 -5.086 1 96.94 307 GLY B C 1
ATOM 5420 O O . GLY B 1 307 ? 24.859 26.109 -4.086 1 96.94 307 GLY B O 1
ATOM 5421 N N . VAL B 1 308 ? 22.922 25.5 -5.035 1 97.88 308 VAL B N 1
ATOM 5422 C CA . VAL B 1 308 ? 22.266 25.359 -3.74 1 97.88 308 VAL B CA 1
ATOM 5423 C C . VAL B 1 308 ? 22.766 24.109 -3.031 1 97.88 308 VAL B C 1
ATOM 5425 O O . VAL B 1 308 ? 22.781 23.031 -3.613 1 97.88 308 VAL B O 1
ATOM 5428 N N . PRO B 1 309 ? 23.188 24.188 -1.799 1 97.94 309 PRO B N 1
ATOM 5429 C CA . PRO B 1 309 ? 23.578 23 -1.057 1 97.94 309 PRO B CA 1
ATOM 5430 C C . PRO B 1 309 ? 22.422 22.047 -0.803 1 97.94 309 PRO B C 1
ATOM 5432 O O . PRO B 1 309 ? 21.391 22.438 -0.243 1 97.94 309 PRO B O 1
ATOM 5435 N N . VAL B 1 310 ? 22.594 20.797 -1.203 1 97.81 310 VAL B N 1
ATOM 5436 C CA . VAL B 1 310 ? 21.594 19.766 -1.017 1 97.81 310 VAL B CA 1
ATOM 5437 C C . VAL B 1 310 ? 22.25 18.516 -0.435 1 97.81 310 VAL B C 1
ATOM 5439 O O . VAL B 1 310 ? 23.344 18.125 -0.856 1 97.81 310 VAL B O 1
ATOM 5442 N N . ARG B 1 311 ? 21.672 18 0.599 1 97.88 311 ARG B N 1
ATOM 5443 C CA . ARG B 1 311 ? 22.125 16.734 1.172 1 97.88 311 ARG B CA 1
ATOM 5444 C C . ARG B 1 311 ? 21.016 15.695 1.158 1 97.88 311 ARG B C 1
ATOM 5446 O O . ARG B 1 311 ? 19.828 16.047 1.147 1 97.88 311 ARG B O 1
ATOM 5453 N N . GLN B 1 312 ? 21.391 14.43 1.104 1 96.69 312 GLN B N 1
ATOM 5454 C CA . GLN B 1 312 ? 20.469 13.32 1.317 1 96.69 312 GLN B CA 1
ATOM 5455 C C . GLN B 1 312 ? 20.469 12.875 2.777 1 96.69 312 GLN B C 1
ATOM 5457 O O . GLN B 1 312 ? 21.516 12.875 3.428 1 96.69 312 GLN B O 1
ATOM 5462 N N . ASP B 1 313 ? 19.312 12.523 3.24 1 96.44 313 ASP B N 1
ATOM 5463 C CA . ASP B 1 313 ? 19.188 12.156 4.645 1 96.44 313 ASP B CA 1
ATOM 5464 C C . ASP B 1 313 ? 19.906 10.844 4.941 1 96.44 313 ASP B C 1
ATOM 5466 O O . ASP B 1 313 ? 20.219 10.078 4.027 1 96.44 313 ASP B O 1
ATOM 5470 N N . ALA B 1 314 ? 20.141 10.609 6.191 1 95.12 314 ALA B N 1
ATOM 5471 C CA . ALA B 1 314 ? 20.922 9.445 6.602 1 95.12 314 ALA B CA 1
ATOM 5472 C C . ALA B 1 314 ? 20.047 8.414 7.305 1 95.12 314 ALA B C 1
ATOM 5474 O O . ALA B 1 314 ? 20.516 7.344 7.691 1 95.12 314 ALA B O 1
ATOM 5475 N N . ASN B 1 315 ? 18.766 8.711 7.539 1 94.38 315 ASN B N 1
ATOM 5476 C CA . ASN B 1 315 ? 17.875 7.77 8.203 1 94.38 315 ASN B CA 1
ATOM 5477 C C . ASN B 1 315 ? 17.641 6.523 7.348 1 94.38 315 ASN B C 1
ATOM 5479 O O . ASN B 1 315 ? 17.234 6.625 6.191 1 94.38 315 ASN B O 1
ATOM 5483 N N . PRO B 1 316 ? 17.938 5.363 7.887 1 88.44 316 PRO B N 1
ATOM 5484 C CA . PRO B 1 316 ? 17.688 4.152 7.098 1 88.44 316 PRO B CA 1
ATOM 5485 C C . PRO B 1 316 ? 16.203 3.904 6.84 1 88.44 316 PRO B C 1
ATOM 5487 O O . PRO B 1 316 ? 15.852 3.105 5.965 1 88.44 316 PRO B O 1
ATOM 5490 N N . TYR B 1 317 ? 15.445 4.559 7.629 1 91.94 317 TYR B N 1
ATOM 5491 C CA . TYR B 1 317 ? 14.008 4.527 7.367 1 91.94 317 TYR B CA 1
ATOM 5492 C C . TYR B 1 317 ? 13.562 5.773 6.613 1 91.94 317 TYR B C 1
ATOM 5494 O O . TYR B 1 317 ? 14.227 6.203 5.668 1 91.94 317 TYR B O 1
ATOM 5502 N N . THR B 1 318 ? 12.523 6.371 6.965 1 94.19 318 THR B N 1
ATOM 5503 C CA . THR B 1 318 ? 11.984 7.426 6.113 1 94.19 318 THR B CA 1
ATOM 5504 C C . THR B 1 318 ? 12.211 8.797 6.742 1 94.19 318 THR B C 1
ATOM 5506 O O . THR B 1 318 ? 11.859 9.016 7.906 1 94.19 318 THR B O 1
ATOM 5509 N N . MET B 1 319 ? 12.852 9.633 6.008 1 97.94 319 MET B N 1
ATOM 5510 C CA . MET B 1 319 ? 12.789 11.055 6.34 1 97.94 319 MET B CA 1
ATOM 5511 C C . MET B 1 319 ? 11.516 11.688 5.777 1 97.94 319 MET B C 1
ATOM 5513 O O . MET B 1 319 ? 11.445 12 4.586 1 97.94 319 MET B O 1
ATOM 5517 N N . HIS B 1 320 ? 10.57 11.945 6.645 1 98.44 320 HIS B N 1
ATOM 5518 C CA . HIS B 1 320 ? 9.219 12.266 6.203 1 98.44 320 HIS B CA 1
ATOM 5519 C C . HIS B 1 320 ? 8.836 13.695 6.578 1 98.44 320 HIS B C 1
ATOM 5521 O O . HIS B 1 320 ? 7.664 14.062 6.52 1 98.44 320 HIS B O 1
ATOM 5527 N N . HIS B 1 321 ? 9.766 14.516 6.898 1 98.38 321 HIS B N 1
ATOM 5528 C CA . HIS B 1 321 ? 9.523 15.906 7.242 1 98.38 321 HIS B CA 1
ATOM 5529 C C . HIS B 1 321 ? 9.023 16.688 6.031 1 98.38 321 HIS B C 1
ATOM 5531 O O . HIS B 1 321 ? 9.414 16.406 4.895 1 98.38 321 HIS B O 1
ATOM 5537 N N . LYS B 1 322 ? 8.18 17.594 6.27 1 98.19 322 LYS B N 1
ATOM 5538 C CA . LYS B 1 322 ? 7.812 18.719 5.414 1 98.19 322 LYS B CA 1
ATOM 5539 C C . LYS B 1 322 ? 8 20.047 6.145 1 98.19 322 LYS B C 1
ATOM 5541 O O . LYS B 1 322 ? 7.031 20.641 6.609 1 98.19 322 LYS B O 1
ATOM 5546 N N . VAL B 1 323 ? 9.242 20.453 6.133 1 98.88 323 VAL B N 1
ATOM 5547 C CA . VAL B 1 323 ? 9.562 21.562 7.02 1 98.88 323 VAL B CA 1
ATOM 5548 C C . VAL B 1 323 ? 10.398 22.609 6.27 1 98.88 323 VAL B C 1
ATOM 5550 O O . VAL B 1 323 ? 11.305 22.25 5.512 1 98.88 323 VAL B O 1
ATOM 5553 N N . MET B 1 324 ? 10.078 23.812 6.445 1 98.88 324 MET B N 1
ATOM 5554 C CA . MET B 1 324 ? 10.891 24.953 6.051 1 98.88 324 MET B CA 1
ATOM 5555 C C . MET B 1 324 ? 11.023 25.953 7.199 1 98.88 324 MET B C 1
ATOM 5557 O O . MET B 1 324 ? 10.031 26.312 7.82 1 98.88 324 MET B O 1
ATOM 5561 N N . VAL B 1 325 ? 12.227 26.312 7.523 1 98.94 325 VAL B N 1
ATOM 5562 C CA . VAL B 1 325 ? 12.5 27.328 8.531 1 98.94 325 VAL B CA 1
ATOM 5563 C C . VAL B 1 325 ? 13.102 28.562 7.859 1 98.94 325 VAL B C 1
ATOM 5565 O O . VAL B 1 325 ? 14.055 28.453 7.086 1 98.94 325 VAL B O 1
ATOM 5568 N N . LEU B 1 326 ? 12.547 29.734 8.164 1 98.88 326 LEU B N 1
ATOM 5569 C CA . LEU B 1 326 ? 12.969 30.969 7.523 1 98.88 326 LEU B CA 1
ATOM 5570 C C . LEU B 1 326 ? 13.453 31.984 8.562 1 98.88 326 LEU B C 1
ATOM 5572 O O . LEU B 1 326 ? 12.68 32.406 9.422 1 98.88 326 LEU B O 1
ATOM 5576 N N . ASP B 1 327 ? 14.68 32.344 8.531 1 98.62 327 ASP B N 1
ATOM 5577 C CA . ASP B 1 327 ? 15.32 33.438 9.273 1 98.62 327 ASP B CA 1
ATOM 5578 C C . ASP B 1 327 ? 15.227 33.188 10.781 1 98.62 327 ASP B C 1
ATOM 5580 O O . ASP B 1 327 ? 15.148 34.156 11.555 1 98.62 327 ASP B O 1
ATOM 5584 N N . GLY B 1 328 ? 14.992 31.922 11.148 1 97.94 328 GLY B N 1
ATOM 5585 C CA . GLY B 1 328 ? 14.875 31.609 12.562 1 97.94 328 GLY B CA 1
ATOM 5586 C C . GLY B 1 328 ? 13.625 32.188 13.195 1 97.94 328 GLY B C 1
ATOM 5587 O O . GLY B 1 328 ? 13.562 32.344 14.422 1 97.94 328 GLY B O 1
ATOM 5588 N N . THR B 1 329 ? 12.695 32.5 12.422 1 98.44 329 THR B N 1
ATOM 5589 C CA . THR B 1 329 ? 11.508 33.188 12.914 1 98.44 329 THR B CA 1
ATOM 5590 C C . THR B 1 329 ? 10.242 32.469 12.453 1 98.44 329 THR B C 1
ATOM 5592 O O . THR B 1 329 ? 9.281 32.312 13.211 1 98.44 329 THR B O 1
ATOM 5595 N N . TYR B 1 330 ? 10.211 31.984 11.203 1 98.69 330 TYR B N 1
ATOM 5596 C CA . TYR B 1 330 ? 9.023 31.344 10.633 1 98.69 330 TYR B CA 1
ATOM 5597 C C . TYR B 1 330 ? 9.25 29.859 10.43 1 98.69 330 TYR B C 1
ATOM 5599 O O . TYR B 1 330 ? 10.367 29.438 10.117 1 98.69 330 TYR B O 1
ATOM 5607 N N . VAL B 1 331 ? 8.211 29.125 10.641 1 98.81 331 VAL B N 1
ATOM 5608 C CA . VAL B 1 331 ? 8.203 27.688 10.359 1 98.81 331 VAL B CA 1
ATOM 5609 C C . VAL B 1 331 ? 7.023 27.344 9.453 1 98.81 331 VAL B C 1
ATOM 5611 O O . VAL B 1 331 ? 5.895 27.781 9.711 1 98.81 331 VAL B O 1
ATOM 5614 N N . VAL B 1 332 ? 7.309 26.688 8.391 1 98.88 332 VAL B N 1
ATOM 5615 C CA . VAL B 1 332 ? 6.285 26.062 7.555 1 98.88 332 VAL B CA 1
ATOM 5616 C C . VAL B 1 332 ? 6.289 24.562 7.762 1 98.88 332 VAL B C 1
ATOM 5618 O O . VAL B 1 332 ? 7.332 23.906 7.641 1 98.88 332 VAL B O 1
ATOM 5621 N N . THR B 1 333 ? 5.164 23.984 8.109 1 98.75 333 THR B N 1
ATOM 5622 C CA . THR B 1 333 ? 5.07 22.547 8.352 1 98.75 333 THR B CA 1
ATOM 5623 C C . THR B 1 333 ? 3.633 22.062 8.172 1 98.75 333 THR B C 1
ATOM 5625 O O . THR B 1 333 ? 2.783 22.797 7.66 1 98.75 333 THR B O 1
ATOM 5628 N N . GLY B 1 334 ? 3.371 20.828 8.508 1 98.62 334 GLY B N 1
ATOM 5629 C CA . GLY B 1 334 ? 2.084 20.172 8.32 1 98.62 334 GLY B CA 1
ATOM 5630 C C . GLY B 1 334 ? 2.18 18.891 7.531 1 98.62 334 GLY B C 1
ATOM 5631 O O . GLY B 1 334 ? 3.197 18.188 7.586 1 98.62 334 GLY B O 1
ATOM 5632 N N . SER B 1 335 ? 1.066 18.578 6.859 1 98.5 335 SER B N 1
ATOM 5633 C CA . SER B 1 335 ? 1.032 17.375 6.039 1 98.5 335 SER B CA 1
ATOM 5634 C C . SER B 1 335 ? 1.41 17.688 4.59 1 98.5 335 SER B C 1
ATOM 5636 O O . SER B 1 335 ? 1.599 16.766 3.787 1 98.5 335 SER B O 1
ATOM 5638 N N . TYR B 1 336 ? 1.655 18.859 4.234 1 98.19 336 TYR B N 1
ATOM 5639 C CA . TYR B 1 336 ? 1.799 19.406 2.891 1 98.19 336 TYR B CA 1
ATOM 5640 C C . TYR B 1 336 ? 3.186 19.125 2.328 1 98.19 336 TYR B C 1
ATOM 5642 O O . TYR B 1 336 ? 4.156 19.797 2.68 1 98.19 336 TYR B O 1
ATOM 5650 N N . ASN B 1 337 ? 3.258 18.156 1.38 1 97.19 337 ASN B N 1
ATOM 5651 C CA . ASN B 1 337 ? 4.496 17.969 0.636 1 97.19 337 ASN B CA 1
ATOM 5652 C C . ASN B 1 337 ? 4.789 19.141 -0.285 1 97.19 337 ASN B C 1
ATOM 5654 O O . ASN B 1 337 ? 3.869 19.828 -0.735 1 97.19 337 ASN B O 1
ATOM 5658 N N . PHE B 1 338 ? 6.039 19.328 -0.56 1 97.81 338 PHE B N 1
ATOM 5659 C CA . PHE B 1 338 ? 6.395 20.406 -1.469 1 97.81 338 PHE B CA 1
ATOM 5660 C C . PHE B 1 338 ? 6.277 19.969 -2.92 1 97.81 338 PHE B C 1
ATOM 5662 O O . PHE B 1 338 ? 7.273 19.906 -3.643 1 97.81 338 PHE B O 1
ATOM 5669 N N . SER B 1 339 ? 5.043 19.703 -3.328 1 96.31 339 SER B N 1
ATOM 5670 C CA . SER B 1 339 ? 4.707 19.172 -4.645 1 96.31 339 SER B CA 1
ATOM 5671 C C . SER B 1 339 ? 3.459 19.828 -5.211 1 96.31 339 SER B C 1
ATOM 5673 O O . SER B 1 339 ? 2.682 20.438 -4.473 1 96.31 339 SER B O 1
ATOM 5675 N N . VAL B 1 340 ? 3.291 19.703 -6.469 1 94.19 340 VAL B N 1
ATOM 5676 C CA . VAL B 1 340 ? 2.119 20.25 -7.133 1 94.19 340 VAL B CA 1
ATOM 5677 C C . VAL B 1 340 ? 0.862 19.516 -6.676 1 94.19 340 VAL B C 1
ATOM 5679 O O . VAL B 1 340 ? -0.193 20.141 -6.496 1 94.19 340 VAL B O 1
ATOM 5682 N N . ARG B 1 341 ? 0.93 18.297 -6.441 1 94.5 341 ARG B N 1
ATOM 5683 C CA . ARG B 1 341 ? -0.227 17.531 -6.012 1 94.5 341 ARG B CA 1
ATOM 5684 C C . ARG B 1 341 ? -0.7 17.969 -4.633 1 94.5 341 ARG B C 1
ATOM 5686 O O . ARG B 1 341 ? -1.897 17.922 -4.34 1 94.5 341 ARG B O 1
ATOM 5693 N N . ALA B 1 342 ? 0.226 18.422 -3.85 1 96.31 342 ALA B N 1
ATOM 5694 C CA . ALA B 1 342 ? -0.129 18.844 -2.5 1 96.31 342 ALA B CA 1
ATOM 5695 C C . ALA B 1 342 ? -1.043 20.062 -2.537 1 96.31 342 ALA B C 1
ATOM 5697 O O . ALA B 1 342 ? -1.921 20.219 -1.685 1 96.31 342 ALA B O 1
ATOM 5698 N N . HIS B 1 343 ? -0.849 20.938 -3.469 1 94.75 343 HIS B N 1
ATOM 5699 C CA . HIS B 1 343 ? -1.704 22.125 -3.461 1 94.75 343 HIS B CA 1
ATOM 5700 C C . HIS B 1 343 ? -2.904 21.938 -4.387 1 94.75 343 HIS B C 1
ATOM 5702 O O . HIS B 1 343 ? -3.957 22.547 -4.168 1 94.75 343 HIS B O 1
ATOM 5708 N N . GLU B 1 344 ? -2.855 20.984 -5.344 1 95.5 344 GLU B N 1
ATOM 5709 C CA . GLU B 1 344 ? -3.889 20.953 -6.375 1 95.5 344 GLU B CA 1
ATOM 5710 C C . GLU B 1 344 ? -4.859 19.797 -6.156 1 95.5 344 GLU B C 1
ATOM 5712 O O . GLU B 1 344 ? -6.027 19.875 -6.543 1 95.5 344 GLU B O 1
ATOM 5717 N N . VAL B 1 345 ? -4.363 18.719 -5.562 1 94.75 345 VAL B N 1
ATOM 5718 C CA . VAL B 1 345 ? -5.152 17.5 -5.699 1 94.75 345 VAL B CA 1
ATOM 5719 C C . VAL B 1 345 ? -5.359 16.875 -4.328 1 94.75 345 VAL B C 1
ATOM 5721 O O . VAL B 1 345 ? -6.477 16.469 -3.986 1 94.75 345 VAL B O 1
ATOM 5724 N N . ASN B 1 346 ? -4.34 16.812 -3.523 1 97.5 346 ASN B N 1
ATOM 5725 C CA . ASN B 1 346 ? -4.375 16.109 -2.25 1 97.5 346 ASN B CA 1
ATOM 5726 C C . ASN B 1 346 ? -5.066 16.938 -1.168 1 97.5 346 ASN B C 1
ATOM 5728 O O . ASN B 1 346 ? -5.078 18.172 -1.232 1 97.5 346 ASN B O 1
ATOM 5732 N N . ASN B 1 347 ? -5.672 16.234 -0.226 1 98.56 347 ASN B N 1
ATOM 5733 C CA . ASN B 1 347 ? -6.031 16.906 1.026 1 98.56 347 ASN B CA 1
ATOM 5734 C C . ASN B 1 347 ? -4.824 17.062 1.941 1 98.56 347 ASN B C 1
ATOM 5736 O O . ASN B 1 347 ? -4.219 16.078 2.359 1 98.56 347 ASN B O 1
ATOM 5740 N N . GLU B 1 348 ? -4.504 18.297 2.195 1 98.44 348 GLU B N 1
ATOM 5741 C CA . GLU B 1 348 ? -3.359 18.625 3.037 1 98.44 348 GLU B CA 1
ATOM 5742 C C . GLU B 1 348 ? -3.668 19.812 3.938 1 98.44 348 GLU B C 1
ATOM 5744 O O . GLU B 1 348 ? -4.586 20.594 3.654 1 98.44 348 GLU B O 1
ATOM 5749 N N . ASN B 1 349 ? -2.891 19.859 5.02 1 98.75 349 ASN B N 1
ATOM 5750 C CA . ASN B 1 349 ? -2.828 21.109 5.777 1 98.75 349 ASN B CA 1
ATOM 5751 C C . ASN B 1 349 ? -1.408 21.672 5.816 1 98.75 349 ASN B C 1
ATOM 5753 O O . ASN B 1 349 ? -0.44 20.906 5.902 1 98.75 349 ASN B O 1
ATOM 5757 N N . LEU B 1 350 ? -1.312 22.969 5.656 1 98.81 350 LEU B N 1
ATOM 5758 C CA . LEU B 1 350 ? -0.066 23.719 5.703 1 98.81 350 LEU B CA 1
ATOM 5759 C C . LEU B 1 350 ? -0.136 24.812 6.762 1 98.81 350 LEU B C 1
ATOM 5761 O O . LEU B 1 350 ? -1.044 25.656 6.738 1 98.81 350 LEU B O 1
ATOM 5765 N N . LEU B 1 351 ? 0.782 24.75 7.672 1 98.88 351 LEU B N 1
ATOM 5766 C CA . LEU B 1 351 ? 0.877 25.797 8.688 1 98.88 351 LEU B CA 1
ATOM 5767 C C . LEU B 1 351 ? 2.045 26.734 8.398 1 98.88 351 LEU B C 1
ATOM 5769 O O . LEU B 1 351 ? 3.17 26.281 8.172 1 98.88 351 LEU B O 1
ATOM 5773 N N . VAL B 1 352 ? 1.789 28.016 8.352 1 98.81 352 VAL B N 1
ATOM 5774 C CA . VAL B 1 352 ? 2.811 29.047 8.367 1 98.81 352 VAL B CA 1
ATOM 5775 C C . VAL B 1 352 ? 2.816 29.75 9.727 1 98.81 352 VAL B C 1
ATOM 5777 O O . VAL B 1 352 ? 1.912 30.531 10.039 1 98.81 352 VAL B O 1
ATOM 5780 N N . LEU B 1 353 ? 3.889 29.516 10.5 1 98.69 353 LEU B N 1
ATOM 5781 C CA . LEU B 1 353 ? 3.918 29.938 11.898 1 98.69 353 LEU B CA 1
ATOM 5782 C C . LEU B 1 353 ? 5.027 30.953 12.141 1 98.69 353 LEU B C 1
ATOM 5784 O O . LEU B 1 353 ? 6.133 30.812 11.609 1 98.69 353 LEU B O 1
ATOM 5788 N N . LYS B 1 354 ? 4.707 31.938 12.883 1 98.56 354 LYS B N 1
ATOM 5789 C CA . LYS B 1 354 ? 5.684 32.906 13.367 1 98.56 354 LYS B CA 1
ATOM 5790 C C . LYS B 1 354 ? 5.949 32.719 14.859 1 98.56 354 LYS B C 1
ATOM 5792 O O . LYS B 1 354 ? 5.066 32.938 15.688 1 98.56 354 LYS B O 1
ATOM 5797 N N . SER B 1 355 ? 7.051 32.25 15.195 1 98.38 355 SER B N 1
ATOM 5798 C CA . SER B 1 355 ? 7.5 32 16.562 1 98.38 355 SER B CA 1
ATOM 5799 C C . SER B 1 355 ? 9.008 31.766 16.609 1 98.38 355 SER B C 1
ATOM 5801 O O . SER B 1 355 ? 9.477 30.672 16.25 1 98.38 355 SER B O 1
ATOM 5803 N N . PRO B 1 356 ? 9.766 32.719 17.141 1 98 356 PRO B N 1
ATOM 5804 C CA . PRO B 1 356 ? 11.211 32.531 17.203 1 98 356 PRO B CA 1
ATOM 5805 C C . PRO B 1 356 ? 11.602 31.266 18 1 98 356 PRO B C 1
ATOM 5807 O O . PRO B 1 356 ? 12.5 30.531 17.594 1 98 356 PRO B O 1
ATOM 5810 N N . SER B 1 357 ? 10.891 31.047 19.047 1 97.81 357 SER B N 1
ATOM 5811 C CA . SER B 1 357 ? 11.234 29.906 19.891 1 97.81 357 SER B CA 1
ATOM 5812 C C . SER B 1 357 ? 10.93 28.578 19.188 1 97.81 357 SER B C 1
ATOM 5814 O O . SER B 1 357 ? 11.734 27.656 19.219 1 97.81 357 SER B O 1
ATOM 5816 N N . LEU B 1 358 ? 9.789 28.484 18.547 1 98.44 358 LEU B N 1
ATOM 5817 C CA . LEU B 1 358 ? 9.438 27.281 17.797 1 98.44 358 LEU B CA 1
ATOM 5818 C C . LEU B 1 358 ? 10.367 27.094 16.609 1 98.44 358 LEU B C 1
ATOM 5820 O O . LEU B 1 358 ? 10.797 25.969 16.328 1 98.44 358 LEU B O 1
ATOM 5824 N N . ALA B 1 359 ? 10.664 28.172 16 1 98.75 359 ALA B N 1
ATOM 5825 C CA . ALA B 1 359 ? 11.555 28.125 14.836 1 98.75 359 ALA B CA 1
ATOM 5826 C C . ALA B 1 359 ? 12.93 27.594 15.219 1 98.75 359 ALA B C 1
ATOM 5828 O O . ALA B 1 359 ? 13.547 26.828 14.469 1 98.75 359 ALA B O 1
ATOM 5829 N N . GLU B 1 360 ? 13.352 28.016 16.359 1 98.56 360 GLU B N 1
ATOM 5830 C CA . GLU B 1 360 ? 14.664 27.562 16.797 1 98.56 360 GLU B CA 1
ATOM 5831 C C . GLU B 1 360 ? 14.664 26.047 17.031 1 98.56 360 GLU B C 1
ATOM 5833 O O . GLU B 1 360 ? 15.648 25.375 16.734 1 98.56 360 GLU B O 1
ATOM 5838 N N . ARG B 1 361 ? 13.609 25.484 17.547 1 98.69 361 ARG B N 1
ATOM 5839 C CA . ARG B 1 361 ? 13.516 24.047 17.75 1 98.69 361 ARG B CA 1
ATOM 5840 C C . ARG B 1 361 ? 13.547 23.297 16.422 1 98.69 361 ARG B C 1
ATOM 5842 O O . ARG B 1 361 ? 14.242 22.297 16.281 1 98.69 361 ARG B O 1
ATOM 5849 N N . TYR B 1 362 ? 12.812 23.781 15.461 1 98.88 362 TYR B N 1
ATOM 5850 C CA . TYR B 1 362 ? 12.812 23.172 14.141 1 98.88 362 TYR B CA 1
ATOM 5851 C C . TYR B 1 362 ? 14.172 23.328 13.461 1 98.88 362 TYR B C 1
ATOM 5853 O O . TYR B 1 362 ? 14.633 22.422 12.773 1 98.88 362 TYR B O 1
ATOM 5861 N N . ARG B 1 363 ? 14.773 24.516 13.656 1 98.81 363 ARG B N 1
ATOM 5862 C CA . ARG B 1 363 ? 16.094 24.766 13.094 1 98.81 363 ARG B CA 1
ATOM 5863 C C . ARG B 1 363 ? 17.109 23.75 13.586 1 98.81 363 ARG B C 1
ATOM 5865 O O . ARG B 1 363 ? 17.859 23.172 12.797 1 98.81 363 ARG B O 1
ATOM 5872 N N . LYS B 1 364 ? 17.062 23.562 14.836 1 98.75 364 LYS B N 1
ATOM 5873 C CA . LYS B 1 364 ? 17.984 22.609 15.438 1 98.75 364 LYS B CA 1
ATOM 5874 C C . LYS B 1 364 ? 17.75 21.203 14.883 1 98.75 364 LYS B C 1
ATOM 5876 O O . LYS B 1 364 ? 18.703 20.469 14.633 1 98.75 364 LYS B O 1
ATOM 5881 N N . GLU B 1 365 ? 16.531 20.828 14.727 1 98.75 365 GLU B N 1
ATOM 5882 C CA . GLU B 1 365 ? 16.188 19.516 14.188 1 98.75 365 GLU B CA 1
ATOM 5883 C C . GLU B 1 365 ? 16.688 19.359 12.758 1 98.75 365 GLU B C 1
ATOM 5885 O O . GLU B 1 365 ? 17.312 18.359 12.414 1 98.75 365 GLU B O 1
ATOM 5890 N N . VAL B 1 366 ? 16.438 20.328 11.891 1 98.81 366 VAL B N 1
ATOM 5891 C CA . VAL B 1 366 ? 16.812 20.234 10.484 1 98.81 366 VAL B CA 1
ATOM 5892 C C . VAL B 1 366 ? 18.328 20.234 10.359 1 98.81 366 VAL B C 1
ATOM 5894 O O . VAL B 1 366 ? 18.891 19.469 9.562 1 98.81 366 VAL B O 1
ATOM 5897 N N . LEU B 1 367 ? 19.016 21.047 11.156 1 98.69 367 LEU B N 1
ATOM 5898 C CA . LEU B 1 367 ? 20.469 21.125 11.086 1 98.69 367 LEU B CA 1
ATOM 5899 C C . LEU B 1 367 ? 21.094 19.828 11.578 1 98.69 367 LEU B C 1
ATOM 5901 O O . LEU B 1 367 ? 22.125 19.391 11.039 1 98.69 367 LEU B O 1
ATOM 5905 N N . ARG B 1 368 ? 20.516 19.297 12.609 1 98.56 368 ARG B N 1
ATOM 5906 C CA . ARG B 1 368 ? 21 18.016 13.086 1 98.56 368 ARG B CA 1
ATOM 5907 C C . ARG B 1 368 ? 20.938 16.969 11.977 1 98.56 368 ARG B C 1
ATOM 5909 O O . ARG B 1 368 ? 21.906 16.234 11.758 1 98.56 368 ARG B O 1
ATOM 5916 N N . LEU B 1 369 ? 19.812 16.891 11.32 1 98.62 369 LEU B N 1
ATOM 5917 C CA . LEU B 1 369 ? 19.641 15.938 10.234 1 98.62 369 LEU B CA 1
ATOM 5918 C C . LEU B 1 369 ? 20.562 16.266 9.062 1 98.62 369 LEU B C 1
ATOM 5920 O O . LEU B 1 369 ? 21.094 15.375 8.406 1 98.62 369 LEU B O 1
ATOM 5924 N N . TRP B 1 370 ? 20.719 17.547 8.859 1 98.31 370 TRP B N 1
ATOM 5925 C CA . TRP B 1 370 ? 21.625 18.016 7.809 1 98.31 370 TRP B CA 1
ATOM 5926 C C . TRP B 1 370 ? 23.047 17.547 8.055 1 98.31 370 TRP B C 1
ATOM 5928 O O . TRP B 1 370 ? 23.719 17.062 7.137 1 98.31 370 TRP B O 1
ATOM 5938 N N . GLU B 1 371 ? 23.5 17.672 9.227 1 98.19 371 GLU B N 1
ATOM 5939 C CA . GLU B 1 371 ? 24.859 17.281 9.586 1 98.19 371 GLU B CA 1
ATOM 5940 C C . GLU B 1 371 ? 25.062 15.781 9.438 1 98.19 371 GLU B C 1
ATOM 5942 O O . GLU B 1 371 ? 26.156 15.328 9.07 1 98.19 371 GLU B O 1
ATOM 5947 N N . ALA B 1 372 ? 24.031 15.078 9.711 1 97.75 372 ALA B N 1
ATOM 5948 C CA . ALA B 1 372 ? 24.125 13.625 9.617 1 97.75 372 ALA B CA 1
ATOM 5949 C C . ALA B 1 372 ? 24.047 13.164 8.156 1 97.75 372 ALA B C 1
ATOM 5951 O O . ALA B 1 372 ? 24.484 12.062 7.824 1 97.75 372 ALA B O 1
ATOM 5952 N N . GLY B 1 373 ? 23.391 14.016 7.324 1 97.62 373 GLY B N 1
ATOM 5953 C CA . GLY B 1 373 ? 23.219 13.68 5.922 1 97.62 373 GLY B CA 1
ATOM 5954 C C . GLY B 1 373 ? 24.5 13.781 5.117 1 97.62 373 GLY B C 1
ATOM 5955 O O . GLY B 1 373 ? 25.562 14.109 5.664 1 97.62 373 GLY B O 1
ATOM 5956 N N . SER B 1 374 ? 24.406 13.43 3.799 1 96.94 374 SER B N 1
ATOM 5957 C CA . SER B 1 374 ? 25.562 13.492 2.922 1 96.94 374 SER B CA 1
ATOM 5958 C C . SER B 1 374 ? 25.297 14.367 1.707 1 96.94 374 SER B C 1
ATOM 5960 O O . SER B 1 374 ? 24.203 14.359 1.157 1 96.94 374 SER B O 1
ATOM 5962 N N . PRO B 1 375 ? 26.391 15.055 1.293 1 95.62 375 PRO B N 1
ATOM 5963 C CA . PRO B 1 375 ? 26.203 15.945 0.146 1 95.62 375 PRO B CA 1
ATOM 5964 C C . PRO B 1 375 ? 25.891 15.195 -1.145 1 95.62 375 PRO B C 1
ATOM 5966 O O . PRO B 1 375 ? 26.422 14.102 -1.371 1 95.62 375 PRO B O 1
ATOM 5969 N N . LEU B 1 376 ? 25 15.828 -1.848 1 93 376 LEU B N 1
ATOM 5970 C CA . LEU B 1 376 ? 24.75 15.32 -3.189 1 93 376 LEU B CA 1
ATOM 5971 C C . LEU B 1 376 ? 25.656 15.984 -4.211 1 93 376 LEU B C 1
ATOM 5973 O O . LEU B 1 376 ? 25.953 17.172 -4.102 1 93 376 LEU B O 1
#

Radius of gyration: 32.19 Å; Cα contacts (8 Å, |Δi|>4): 1735; chains: 2; bounding box: 53×176×76 Å

Sequence (752 aa):
MATRRRRGRKAIAGLPGYLLLLVLVLVWLFQELRPGPAPPAETGEAEVYFMPEEGPRAKARLLALMDGARESLEGAFYEFRDLEVAQGLLRAKARGVRVRLYGESDYREDFRRYLVAASLGQREEPPRVRFAELKERVRPLSLDCEEVAGIPICYDEREGFMHHKFLVVDGRAVWTGSTNMTWNAFARNNENSLLLPSPTLAQGYAREFEALFGGQKEGLGQPVAFALEAVEGVAYFSPRGGRLAREALLKRLSEAQREVLVAAFVLTDRELVEALKEAHGRGLSVRILLERRNLGDSREEDLLRAGVPVRQDANPYTMHHKVMVLDGTYVVTGSYNFSVRAHEVNNENLLVLKSPSLAERYRKEVLRLWEAGSPLMATRRRRGRKAIAGLPGYLLLLVLVLVWLFQELRPGPAPPAETGEAEVYFMPEEGPRAKARLLALMDGARESLEGAFYEFRDLEVAQGLLRAKARGVRVRLYGESDYREDFRRYLVAASLGQREEPPRVRFAELKERVRPLSLDCEEVAGIPICYDEREGFMHHKFLVVDGRAVWTGSTNMTWNAFARNNENSLLLPSPTLAQGYAREFEALFGGQKEGLGQPVAFALEAVEGVAYFSPRGGRLAREALLKRLSEAQREVLVAAFVLTDRELVEALKEAHGRGLSVRILLERRNLGDSREEDLLRAGVPVRQDANPYTMHHKVMVLDGTYVVTGSYNFSVRAHEVNNENLLVLKSPSLAERYRKEVLRLWEAGSPL

pLDDT: mean 91.68, std 15.81, range [25.41, 99.0]